Protein 3E38 (pdb70)

Organism: Phocaeicola vulgatus (strain ATCC 8482 / DSM 1447 / JCM 5826 / CCUG 4940 / NBRC 14291 / NCTC 11154) (NCBI:txid435590)

Radius of gyration: 31.02 Å; Cα contacts (8 Å, |Δi|>4): 1573; chains: 2; bounding box: 71×80×75 Å

Structure (mmCIF, N/CA/C/O backbone):
data_3E38
#
_entry.id   3E38
#
_cell.length_a   95.680
_cell.length_b   117.820
_cell.length_c   79.560
_cell.angle_alpha   90.000
_cell.angle_beta   90.000
_cell.angle_gamma   90.000
#
_symmetry.space_group_name_H-M   'P 21 21 2'
#
loop_
_entity.id
_entity.type
_entity.pdbx_description
1 polymer 'two-domain protein containing predicted PHP-like metal-dependent phosphoesterase'
2 non-polymer 'ZINC ION'
3 non-polymer 'CACODYLATE ION'
4 non-polymer GLYCEROL
5 water water
#
loop_
_atom_site.group_PDB
_atom_site.id
_atom_site.type_symbol
_atom_site.label_atom_id
_atom_site.label_alt_id
_atom_site.label_comp_id
_atom_site.label_asym_id
_atom_site.label_entity_id
_atom_site.label_seq_id
_atom_site.pdbx_PDB_ins_code
_atom_site.Cartn_x
_atom_site.Cartn_y
_atom_site.Cartn_z
_atom_site.occupancy
_atom_site.B_iso_or_equiv
_atom_site.auth_seq_id
_atom_site.auth_comp_id
_atom_site.auth_asym_id
_atom_site.auth_atom_id
_atom_site.pdbx_PDB_model_num
ATOM 1 N N . ALA A 1 2 ? 46.103 39.076 59.001 1.00 44.64 22 ALA A N 1
ATOM 2 C CA . ALA A 1 2 ? 45.264 40.304 58.817 1.00 46.43 22 ALA A CA 1
ATOM 3 C C . ALA A 1 2 ? 44.913 40.446 57.345 1.00 49.39 22 ALA A C 1
ATOM 4 O O . ALA A 1 2 ? 45.727 40.937 56.557 1.00 52.95 22 ALA A O 1
ATOM 6 N N . GLN A 1 3 ? 43.693 40.048 56.977 1.00 48.53 23 GLN A N 1
ATOM 7 C CA . GLN A 1 3 ? 43.267 40.012 55.549 1.00 45.77 23 GLN A CA 1
ATOM 8 C C . GLN A 1 3 ? 42.338 41.139 55.084 1.00 42.33 23 GLN A C 1
ATOM 9 O O . GLN A 1 3 ? 41.200 41.266 55.594 1.00 37.34 23 GLN A O 1
ATOM 11 N N . ARG A 1 4 ? 42.819 41.934 54.111 1.00 40.99 24 ARG A N 1
ATOM 12 C CA . ARG A 1 4 ? 41.975 42.997 53.470 1.00 39.24 24 ARG A CA 1
ATOM 13 C C . ARG A 1 4 ? 41.930 42.962 51.954 1.00 39.79 24 ARG A C 1
ATOM 14 O O . ARG A 1 4 ? 42.929 43.112 51.252 1.00 42.22 24 ARG A O 1
ATOM 22 N N . ARG A 1 5 ? 40.713 42.884 51.469 1.00 35.27 25 ARG A N 1
ATOM 23 C CA . ARG A 1 5 ? 40.483 42.742 50.071 1.00 32.06 25 ARG A CA 1
ATOM 24 C C . ARG A 1 5 ? 39.908 43.980 49.472 1.00 33.52 25 ARG A C 1
ATOM 25 O O . ARG A 1 5 ? 38.984 44.529 49.977 1.00 31.95 25 ARG A O 1
ATOM 33 N N . ASN A 1 6 ? 40.486 44.378 48.352 1.00 36.40 26 ASN A N 1
ATOM 34 C CA . ASN A 1 6 ? 40.044 45.520 47.606 1.00 36.44 26 ASN A CA 1
ATOM 35 C C . ASN A 1 6 ? 39.392 45.014 46.346 1.00 36.12 26 ASN A C 1
ATOM 36 O O . ASN A 1 6 ? 40.038 44.725 45.329 1.00 35.83 26 ASN A O 1
ATOM 41 N N . GLU A 1 7 ? 38.082 44.944 46.410 1.00 37.64 27 GLU A N 1
ATOM 42 C CA . GLU A 1 7 ? 37.312 44.451 45.282 1.00 35.07 27 GLU A CA 1
ATOM 43 C C . GLU A 1 7 ? 37.465 45.340 44.097 1.00 33.50 27 GLU A C 1
ATOM 44 O O . GLU A 1 7 ? 37.454 46.552 44.213 1.00 36.55 27 GLU A O 1
ATOM 50 N N . ILE A 1 8 ? 37.590 44.709 42.939 1.00 31.42 28 ILE A N 1
ATOM 51 C CA . ILE A 1 8 ? 37.604 45.408 41.656 1.00 29.31 28 ILE A CA 1
ATOM 52 C C . ILE A 1 8 ? 36.154 45.506 41.250 1.00 32.61 28 ILE A C 1
ATOM 53 O O . ILE A 1 8 ? 35.467 44.493 41.010 1.00 36.22 28 ILE A O 1
ATOM 58 N N . GLN A 1 9 ? 35.650 46.734 41.210 1.00 33.53 29 GLN A N 1
ATOM 59 C CA . GLN A 1 9 ? 34.218 46.951 40.895 1.00 31.48 29 GLN A CA 1
ATOM 60 C C . GLN A 1 9 ? 34.011 47.188 39.427 1.00 28.61 29 GLN A C 1
ATOM 61 O O . GLN A 1 9 ? 34.088 48.277 38.931 1.00 29.95 29 GLN A O 1
ATOM 67 N N . VAL A 1 10 ? 33.765 46.098 38.751 1.00 29.78 30 VAL A N 1
ATOM 68 C CA . VAL A 1 10 ? 33.468 46.138 37.336 1.00 29.75 30 VAL A CA 1
ATOM 69 C C . VAL A 1 10 ? 32.223 45.251 37.157 1.00 31.89 30 VAL A C 1
ATOM 70 O O . VAL A 1 10 ? 31.936 44.368 37.992 1.00 32.11 30 VAL A O 1
ATOM 74 N N . PRO A 1 11 ? 31.463 45.508 36.095 1.00 33.83 31 PRO A N 1
ATOM 75 C CA . PRO A 1 11 ? 30.261 44.739 35.902 1.00 34.46 31 PRO A CA 1
ATOM 76 C C . PRO A 1 11 ? 30.429 43.349 35.325 1.00 33.11 31 PRO A C 1
ATOM 77 O O . PRO A 1 11 ? 31.486 42.956 34.852 1.00 32.76 31 PRO A O 1
ATOM 81 N N . ASP A 1 12 ? 29.295 42.660 35.399 1.00 34.47 32 ASP A N 1
ATOM 82 C CA . ASP A 1 12 ? 29.059 41.343 34.828 1.00 32.29 32 ASP A CA 1
ATOM 83 C C . ASP A 1 12 ? 28.202 41.502 33.595 1.00 31.33 32 ASP A C 1
ATOM 84 O O . ASP A 1 12 ? 27.255 42.250 33.596 1.00 30.80 32 ASP A O 1
ATOM 89 N N . LEU A 1 13 ? 28.606 40.831 32.531 1.00 31.43 33 LEU A N 1
ATOM 90 C CA . LEU A 1 13 ? 27.817 40.750 31.323 1.00 29.73 33 LEU A CA 1
ATOM 91 C C . LEU A 1 13 ? 26.673 39.802 31.648 1.00 30.79 33 LEU A C 1
ATOM 92 O O . LEU A 1 13 ? 26.784 38.965 32.529 1.00 28.54 33 LEU A O 1
ATOM 97 N N . ASP A 1 14 ? 25.579 39.948 30.922 1.00 30.26 34 ASP A N 1
ATOM 98 C CA . ASP A 1 14 ? 24.460 39.050 31.081 1.00 33.03 34 ASP A CA 1
ATOM 99 C C . ASP A 1 14 ? 24.933 37.633 30.804 1.00 29.09 34 ASP A C 1
ATOM 100 O O . ASP A 1 14 ? 25.511 37.345 29.769 1.00 29.15 34 ASP A O 1
ATOM 105 N N . GLY A 1 15 ? 24.639 36.761 31.750 1.00 29.74 35 GLY A N 1
ATOM 106 C CA . GLY A 1 15 ? 24.920 35.330 31.633 1.00 28.45 35 GLY A CA 1
ATOM 107 C C . GLY A 1 15 ? 26.299 34.886 32.033 1.00 26.45 35 GLY A C 1
ATOM 108 O O . GLY A 1 15 ? 26.598 33.700 32.052 1.00 28.76 35 GLY A O 1
ATOM 109 N N . TYR A 1 16 ? 27.146 35.851 32.336 1.00 27.64 36 TYR A N 1
ATOM 110 C CA . TYR A 1 16 ? 28.525 35.554 32.752 1.00 26.50 36 TYR A CA 1
ATOM 111 C C . TYR A 1 16 ? 28.948 36.283 33.986 1.00 28.21 36 TYR A C 1
ATOM 112 O O . TYR A 1 16 ? 28.386 37.317 34.336 1.00 29.08 36 TYR A O 1
ATOM 121 N N . THR A 1 17 ? 29.949 35.709 34.649 1.00 32.13 37 THR A N 1
ATOM 122 C CA . THR A 1 17 ? 30.575 36.350 35.819 1.00 30.33 37 THR A CA 1
ATOM 123 C C . THR A 1 17 ? 31.970 36.784 35.429 1.00 28.89 37 THR A C 1
ATOM 124 O O . THR A 1 17 ? 32.751 36.045 34.854 1.00 30.57 37 THR A O 1
ATOM 128 N N . THR A 1 18 ? 32.232 38.056 35.670 1.00 30.16 38 THR A N 1
ATOM 129 C CA . THR A 1 18 ? 33.521 38.671 35.401 1.00 24.31 38 THR A CA 1
ATOM 130 C C . THR A 1 18 ? 34.489 38.318 36.510 1.00 25.39 38 THR A C 1
ATOM 131 O O . THR A 1 18 ? 34.300 38.656 37.707 1.00 23.06 38 THR A O 1
ATOM 135 N N . LEU A 1 19 ? 35.497 37.577 36.080 1.00 25.79 39 LEU A N 1
ATOM 136 C CA . LEU A 1 19 ? 36.583 37.118 36.914 1.00 26.64 39 LEU A CA 1
ATOM 137 C C . LEU A 1 19 ? 37.804 37.909 36.562 1.00 27.17 39 LEU A C 1
ATOM 138 O O . LEU A 1 19 ? 38.051 38.206 35.365 1.00 29.09 39 LEU A O 1
ATOM 143 N N . LYS A 1 20 ? 38.563 38.270 37.597 1.00 25.72 40 LYS A N 1
ATOM 144 C CA . LYS A 1 20 ? 39.828 39.016 37.383 1.00 27.70 40 LYS A CA 1
ATOM 145 C C . LYS A 1 20 ? 40.996 38.070 37.629 1.00 27.27 40 LYS A C 1
ATOM 146 O O . LYS A 1 20 ? 41.172 37.511 38.717 1.00 24.65 40 LYS A O 1
ATOM 152 N N . CYS A 1 21 ? 41.764 37.854 36.566 1.00 27.99 41 CYS A N 1
ATOM 153 C CA . CYS A 1 21 ? 42.861 36.879 36.573 1.00 27.18 41 CYS A CA 1
ATOM 154 C C . CYS A 1 21 ? 44.218 37.393 36.090 1.00 28.78 41 CYS A C 1
ATOM 155 O O . CYS A 1 21 ? 44.313 38.267 35.255 1.00 31.46 41 CYS A O 1
ATOM 158 N N . ASP A 1 22 ? 45.258 36.802 36.649 1.00 29.22 42 ASP A N 1
ATOM 159 C CA . ASP A 1 22 ? 46.652 37.137 36.306 1.00 31.47 42 ASP A CA 1
ATOM 160 C C . ASP A 1 22 ? 47.327 35.806 36.088 1.00 30.33 42 ASP A C 1
ATOM 161 O O . ASP A 1 22 ? 47.604 35.084 37.036 1.00 27.47 42 ASP A O 1
ATOM 166 N N . PHE A 1 23 ? 47.565 35.515 34.818 1.00 27.71 43 PHE A N 1
ATOM 167 C CA . PHE A 1 23 ? 48.092 34.237 34.388 1.00 30.52 43 PHE A CA 1
ATOM 168 C C . PHE A 1 23 ? 49.602 34.153 34.166 1.00 32.12 43 PHE A C 1
ATOM 169 O O . PHE A 1 23 ? 50.064 33.254 33.473 1.00 32.04 43 PHE A O 1
ATOM 177 N N . HIS A 1 24 ? 50.343 35.100 34.721 1.00 29.31 44 HIS A N 1
ATOM 178 C CA . HIS A 1 24 ? 51.797 35.170 34.491 1.00 28.94 44 HIS A CA 1
ATOM 179 C C . HIS A 1 24 ? 52.491 35.859 35.629 1.00 26.70 44 HIS A C 1
ATOM 180 O O . HIS A 1 24 ? 52.300 37.028 35.871 1.00 23.42 44 HIS A O 1
ATOM 195 N N . HIS A 1 26 ? 55.973 35.475 38.761 1.00 28.73 46 HIS A N 1
ATOM 196 C CA . HIS A 1 26 ? 57.153 34.759 39.258 1.00 28.77 46 HIS A CA 1
ATOM 197 C C . HIS A 1 26 ? 57.458 34.926 40.722 1.00 26.50 46 HIS A C 1
ATOM 198 O O . HIS A 1 26 ? 57.026 35.864 41.366 1.00 31.61 46 HIS A O 1
ATOM 205 N N . SER A 1 27 ? 58.200 33.948 41.232 1.00 28.25 47 SER A N 1
ATOM 206 C CA . SER A 1 27 ? 58.661 33.946 42.630 1.00 27.85 47 SER A CA 1
ATOM 207 C C . SER A 1 27 ? 60.113 33.553 42.632 1.00 27.76 47 SER A C 1
ATOM 208 O O . SER A 1 27 ? 60.703 33.369 41.573 1.00 27.08 47 SER A O 1
ATOM 211 N N . VAL A 1 28 ? 60.621 33.325 43.837 1.00 23.28 48 VAL A N 1
ATOM 212 C CA . VAL A 1 28 ? 62.004 32.968 44.063 1.00 25.04 48 VAL A CA 1
ATOM 213 C C . VAL A 1 28 ? 62.370 31.621 43.454 1.00 24.37 48 VAL A C 1
ATOM 214 O O . VAL A 1 28 ? 63.542 31.316 43.328 1.00 32.27 48 VAL A O 1
ATOM 218 N N . PHE A 1 29 ? 61.358 30.870 43.052 1.00 25.73 49 PHE A N 1
ATOM 219 C CA . PHE A 1 29 ? 61.483 29.490 42.537 1.00 25.00 49 PHE A CA 1
ATOM 220 C C . PHE A 1 29 ? 61.881 29.548 41.077 1.00 29.21 49 PHE A C 1
ATOM 221 O O . PHE A 1 29 ? 62.200 28.528 40.449 1.00 29.49 49 PHE A O 1
ATOM 229 N N A SER A 1 30 ? 61.840 30.768 40.535 0.50 27.51 50 SER A N 1
ATOM 230 N N B SER A 1 30 ? 61.897 30.785 40.595 0.50 29.48 50 SER A N 1
ATOM 231 C CA A SER A 1 30 ? 62.446 31.091 39.207 0.50 27.78 50 SER A CA 1
ATOM 232 C CA B SER A 1 30 ? 62.411 31.131 39.267 0.50 30.72 50 SER A CA 1
ATOM 233 C C A SER A 1 30 ? 63.263 32.376 39.407 0.50 28.69 50 SER A C 1
ATOM 234 C C B SER A 1 30 ? 63.243 32.399 39.449 0.50 30.26 50 SER A C 1
ATOM 235 O O A SER A 1 30 ? 64.207 32.398 40.220 0.50 28.45 50 SER A O 1
ATOM 236 O O B SER A 1 30 ? 64.181 32.432 40.268 0.50 29.74 50 SER A O 1
ATOM 241 N N . ASP A 1 31 ? 62.886 33.447 38.711 1.00 28.67 51 ASP A N 1
ATOM 242 C CA . ASP A 1 31 ? 63.603 34.731 38.842 1.00 27.27 51 ASP A CA 1
ATOM 243 C C . ASP A 1 31 ? 62.804 35.819 39.517 1.00 28.56 51 ASP A C 1
ATOM 244 O O . ASP A 1 31 ? 63.165 36.969 39.461 1.00 29.10 51 ASP A O 1
ATOM 249 N N . GLY A 1 32 ? 61.724 35.447 40.172 1.00 28.26 52 GLY A N 1
ATOM 250 C CA . GLY A 1 32 ? 60.967 36.394 40.982 1.00 29.07 52 GLY A CA 1
ATOM 251 C C . GLY A 1 32 ? 61.681 36.654 42.288 1.00 28.43 52 GLY A C 1
ATOM 252 O O . GLY A 1 32 ? 62.667 35.997 42.616 1.00 30.47 52 GLY A O 1
ATOM 253 N N . LEU A 1 33 ? 61.110 37.534 43.095 1.00 25.97 53 LEU A N 1
ATOM 254 C CA . LEU A 1 33 ? 61.804 38.046 44.271 1.00 24.76 53 LEU A CA 1
ATOM 255 C C . LEU A 1 33 ? 61.060 37.917 45.581 1.00 24.97 53 LEU A C 1
ATOM 256 O O . LEU A 1 33 ? 61.507 38.430 46.631 1.00 20.30 53 LEU A O 1
ATOM 261 N N . VAL A 1 34 ? 59.948 37.186 45.503 1.00 29.13 54 VAL A N 1
ATOM 262 C CA . VAL A 1 34 ? 59.110 36.914 46.679 1.00 29.49 54 VAL A CA 1
ATOM 263 C C . VAL A 1 34 ? 58.819 35.455 46.841 1.00 29.55 54 VAL A C 1
ATOM 264 O O . VAL A 1 34 ? 58.813 34.663 45.882 1.00 25.20 54 VAL A O 1
ATOM 268 N N . TRP A 1 35 ? 58.592 35.102 48.095 1.00 25.85 55 TRP A N 1
ATOM 269 C CA . TRP A 1 35 ? 58.172 33.745 48.434 1.00 25.75 55 TRP A CA 1
ATOM 270 C C . TRP A 1 35 ? 56.797 33.512 47.769 1.00 27.67 55 TRP A C 1
ATOM 271 O O . TRP A 1 35 ? 55.936 34.433 47.664 1.00 29.01 55 TRP A O 1
ATOM 282 N N . PRO A 1 36 ? 56.551 32.290 47.305 1.00 28.72 56 PRO A N 1
ATOM 283 C CA . PRO A 1 36 ? 55.296 32.101 46.549 1.00 27.30 56 PRO A CA 1
ATOM 284 C C . PRO A 1 36 ? 54.014 32.490 47.269 1.00 27.44 56 PRO A C 1
ATOM 285 O O . PRO A 1 36 ? 53.094 32.981 46.652 1.00 29.64 56 PRO A O 1
ATOM 289 N N . THR A 1 37 ? 53.967 32.306 48.577 1.00 26.03 57 THR A N 1
ATOM 290 C CA . THR A 1 37 ? 52.728 32.566 49.307 1.00 22.52 57 THR A CA 1
ATOM 291 C C . THR A 1 37 ? 52.386 34.028 49.191 1.00 26.14 57 THR A C 1
ATOM 292 O O . THR A 1 37 ? 51.223 34.396 49.193 1.00 27.29 57 THR A O 1
ATOM 296 N N . VAL A 1 38 ? 53.403 34.859 48.974 1.00 27.34 58 VAL A N 1
ATOM 297 C CA . VAL A 1 38 ? 53.176 36.295 48.797 1.00 25.91 58 VAL A CA 1
ATOM 298 C C . VAL A 1 38 ? 52.286 36.577 47.545 1.00 25.82 58 VAL A C 1
ATOM 299 O O . VAL A 1 38 ? 51.494 37.468 47.544 1.00 25.48 58 VAL A O 1
ATOM 303 N N . ARG A 1 39 ? 52.445 35.828 46.460 1.00 30.46 59 ARG A N 1
ATOM 304 C CA . ARG A 1 39 ? 51.627 36.073 45.264 1.00 27.76 59 ARG A CA 1
ATOM 305 C C . ARG A 1 39 ? 50.132 35.821 45.518 1.00 30.57 59 ARG A C 1
ATOM 306 O O . ARG A 1 39 ? 49.233 36.420 44.876 1.00 30.82 59 ARG A O 1
ATOM 314 N N . VAL A 1 40 ? 49.859 34.961 46.487 1.00 29.62 60 VAL A N 1
ATOM 315 C CA . VAL A 1 40 ? 48.464 34.617 46.804 1.00 28.51 60 VAL A CA 1
ATOM 316 C C . VAL A 1 40 ? 47.889 35.761 47.644 1.00 31.49 60 VAL A C 1
ATOM 317 O O . VAL A 1 40 ? 46.783 36.230 47.398 1.00 33.29 60 VAL A O 1
ATOM 321 N N . ASP A 1 41 ? 48.665 36.195 48.641 1.00 30.75 61 ASP A N 1
ATOM 322 C CA . ASP A 1 41 ? 48.313 37.346 49.470 1.00 30.68 61 ASP A CA 1
ATOM 323 C C . ASP A 1 41 ? 48.024 38.584 48.611 1.00 28.85 61 ASP A C 1
ATOM 324 O O . ASP A 1 41 ? 47.037 39.240 48.772 1.00 27.58 61 ASP A O 1
ATOM 329 N N . GLU A 1 42 ? 48.969 38.926 47.757 1.00 25.97 62 GLU A N 1
ATOM 330 C CA . GLU A 1 42 ? 48.791 40.054 46.835 1.00 30.34 62 GLU A CA 1
ATOM 331 C C . GLU A 1 42 ? 47.520 39.938 45.995 1.00 28.87 62 GLU A C 1
ATOM 332 O O . GLU A 1 42 ? 46.795 40.910 45.802 1.00 29.78 62 GLU A O 1
ATOM 338 N N . ALA A 1 43 ? 47.255 38.746 45.497 1.00 29.24 63 ALA A N 1
ATOM 339 C CA . ALA A 1 43 ? 46.078 38.522 44.618 1.00 30.31 63 ALA A CA 1
ATOM 340 C C . ALA A 1 43 ? 44.786 38.775 45.372 1.00 29.51 63 ALA A C 1
ATOM 341 O O . ALA A 1 43 ? 43.826 39.376 44.864 1.00 28.74 63 ALA A O 1
ATOM 343 N N . TYR A 1 44 ? 44.780 38.300 46.595 1.00 28.44 64 TYR A N 1
ATOM 344 C CA . TYR A 1 44 ? 43.601 38.441 47.448 1.00 28.38 64 TYR A CA 1
ATOM 345 C C . TYR A 1 44 ? 43.335 39.915 47.731 1.00 29.53 64 TYR A C 1
ATOM 346 O O . TYR A 1 44 ? 42.228 40.439 47.586 1.00 29.94 64 TYR A O 1
ATOM 355 N N . ARG A 1 45 ? 44.412 40.597 48.088 1.00 31.61 65 ARG A N 1
ATOM 356 C CA . ARG A 1 45 ? 44.366 42.010 48.441 1.00 28.94 65 ARG A CA 1
ATOM 357 C C . ARG A 1 45 ? 43.921 42.863 47.251 1.00 29.89 65 ARG A C 1
ATOM 358 O O . ARG A 1 45 ? 43.167 43.819 47.424 1.00 27.49 65 ARG A O 1
ATOM 366 N N . ASP A 1 46 ? 44.329 42.475 46.040 1.00 31.08 66 ASP A N 1
ATOM 367 C CA . ASP A 1 46 ? 44.015 43.249 44.810 1.00 32.01 66 ASP A CA 1
ATOM 368 C C . ASP A 1 46 ? 42.655 42.912 44.242 1.00 34.62 66 ASP A C 1
ATOM 369 O O . ASP A 1 46 ? 42.292 43.402 43.180 1.00 35.15 66 ASP A O 1
ATOM 374 N N . GLY A 1 47 ? 41.891 42.063 44.933 1.00 34.61 67 GLY A N 1
ATOM 375 C CA . GLY A 1 47 ? 40.549 41.692 44.436 1.00 34.10 67 GLY A CA 1
ATOM 376 C C . GLY A 1 47 ? 40.516 40.742 43.229 1.00 35.77 67 GLY A C 1
ATOM 377 O O . GLY A 1 47 ? 39.510 40.641 42.515 1.00 35.01 67 GLY A O 1
ATOM 378 N N . LEU A 1 48 ? 41.634 40.054 43.005 1.00 36.17 68 LEU A N 1
ATOM 379 C CA . LEU A 1 48 ? 41.727 39.005 41.962 1.00 33.44 68 LEU A CA 1
ATOM 380 C C . LEU A 1 48 ? 41.000 37.734 42.361 1.00 30.08 68 LEU A C 1
ATOM 381 O O . LEU A 1 48 ? 40.742 37.457 43.541 1.00 28.68 68 LEU A O 1
ATOM 386 N N . ASP A 1 49 ? 40.663 36.962 41.343 1.00 26.88 69 ASP A N 1
ATOM 387 C CA . ASP A 1 49 ? 39.971 35.678 41.560 1.00 29.02 69 ASP A CA 1
ATOM 388 C C . ASP A 1 49 ? 40.837 34.491 41.256 1.00 28.68 69 ASP A C 1
ATOM 389 O O . ASP A 1 49 ? 40.624 33.418 41.781 1.00 28.11 69 ASP A O 1
ATOM 394 N N . ALA A 1 50 ? 41.746 34.667 40.306 1.00 30.97 70 ALA A N 1
ATOM 395 C CA . ALA A 1 50 ? 42.641 33.559 39.923 1.00 31.25 70 ALA A CA 1
ATOM 396 C C . ALA A 1 50 ? 44.010 34.017 39.479 1.00 30.22 70 ALA A C 1
ATOM 397 O O . ALA A 1 50 ? 44.181 35.085 38.915 1.00 30.83 70 ALA A O 1
ATOM 399 N N . ILE A 1 51 ? 44.996 33.203 39.836 1.00 32.61 71 ILE A N 1
ATOM 400 C CA . ILE A 1 51 ? 46.366 33.427 39.410 1.00 29.70 71 ILE A CA 1
ATOM 401 C C . ILE A 1 51 ? 47.023 32.155 38.933 1.00 29.53 71 ILE A C 1
ATOM 402 O O . ILE A 1 51 ? 46.609 31.042 39.257 1.00 24.19 71 ILE A O 1
ATOM 407 N N . SER A 1 52 ? 48.084 32.333 38.145 1.00 28.60 72 SER A N 1
ATOM 408 C CA . SER A 1 52 ? 48.954 31.229 37.821 1.00 25.40 72 SER A CA 1
ATOM 409 C C . SER A 1 52 ? 50.374 31.686 38.067 1.00 29.03 72 SER A C 1
ATOM 410 O O . SER A 1 52 ? 50.820 32.645 37.465 1.00 28.41 72 SER A O 1
ATOM 413 N N . LEU A 1 53 ? 51.052 31.008 39.003 1.00 30.14 73 LEU A N 1
ATOM 414 C CA . LEU A 1 53 ? 52.485 31.213 39.283 1.00 31.89 73 LEU A CA 1
ATOM 415 C C . LEU A 1 53 ? 53.227 30.413 38.227 1.00 31.66 73 LEU A C 1
ATOM 416 O O . LEU A 1 53 ? 53.258 29.191 38.217 1.00 34.79 73 LEU A O 1
ATOM 421 N N . THR A 1 54 ? 53.772 31.127 37.278 1.00 30.37 74 THR A N 1
ATOM 422 C CA . THR A 1 54 ? 54.371 30.505 36.117 1.00 29.97 74 THR A CA 1
ATOM 423 C C . THR A 1 54 ? 55.879 30.712 36.089 1.00 30.37 74 THR A C 1
ATOM 424 O O . THR A 1 54 ? 56.395 31.578 35.362 1.00 28.71 74 THR A O 1
ATOM 428 N N . GLU A 1 55 ? 56.560 29.898 36.898 1.00 29.78 75 GLU A N 1
ATOM 429 C CA . GLU A 1 55 ? 57.996 29.983 37.012 1.00 28.45 75 GLU A CA 1
ATOM 430 C C . GLU A 1 55 ? 58.635 29.624 35.635 1.00 28.27 75 GLU A C 1
ATOM 431 O O . GLU A 1 55 ? 58.113 28.825 34.874 1.00 31.39 75 GLU A O 1
ATOM 437 N N . HIS A 1 56 ? 59.769 30.214 35.321 1.00 27.74 76 HIS A N 1
ATOM 438 C CA . HIS A 1 56 ? 60.487 29.771 34.124 1.00 30.54 76 HIS A CA 1
ATOM 439 C C . HIS A 1 56 ? 60.928 28.339 34.351 1.00 31.23 76 HIS A C 1
ATOM 440 O O . HIS A 1 56 ? 61.288 27.942 35.456 1.00 29.91 76 HIS A O 1
ATOM 447 N N . ILE A 1 57 ? 60.853 27.552 33.292 1.00 32.47 77 ILE A N 1
ATOM 448 C CA . ILE A 1 57 ? 61.381 26.202 33.369 1.00 33.03 77 ILE A CA 1
ATOM 449 C C . ILE A 1 57 ? 62.931 26.309 33.255 1.00 31.36 77 ILE A C 1
ATOM 450 O O . ILE A 1 57 ? 63.662 25.882 34.150 1.00 28.29 77 ILE A O 1
ATOM 455 N N . GLU A 1 58 ? 63.375 27.006 32.205 1.00 29.49 78 GLU A N 1
ATOM 456 C CA . GLU A 1 58 ? 64.793 27.065 31.832 1.00 32.74 78 GLU A CA 1
ATOM 457 C C . GLU A 1 58 ? 65.674 28.063 32.575 1.00 33.81 78 GLU A C 1
ATOM 458 O O . GLU A 1 58 ? 66.880 27.985 32.520 1.00 36.73 78 GLU A O 1
ATOM 464 N N . TYR A 1 59 ? 65.067 29.004 33.263 1.00 34.13 79 TYR A N 1
ATOM 465 C CA . TYR A 1 59 ? 65.790 30.070 33.945 1.00 30.51 79 TYR A CA 1
ATOM 466 C C . TYR A 1 59 ? 65.422 30.159 35.388 1.00 28.20 79 TYR A C 1
ATOM 467 O O . TYR A 1 59 ? 64.397 30.747 35.744 1.00 27.07 79 TYR A O 1
ATOM 476 N N . ARG A 1 60 ? 66.274 29.539 36.196 1.00 28.49 80 ARG A N 1
ATOM 477 C CA . ARG A 1 60 ? 66.135 29.528 37.654 1.00 27.48 80 ARG A CA 1
ATOM 478 C C . ARG A 1 60 ? 67.472 29.973 38.253 1.00 25.56 80 ARG A C 1
ATOM 479 O O . ARG A 1 60 ? 68.301 29.151 38.591 1.00 29.40 80 ARG A O 1
ATOM 487 N N . PRO A 1 61 ? 67.703 31.285 38.332 1.00 25.37 81 PRO A N 1
ATOM 488 C CA . PRO A 1 61 ? 68.981 31.794 38.772 1.00 25.86 81 PRO A CA 1
ATOM 489 C C . PRO A 1 61 ? 69.228 31.661 40.258 1.00 27.54 81 PRO A C 1
ATOM 490 O O . PRO A 1 61 ? 70.336 31.908 40.717 1.00 30.81 81 PRO A O 1
ATOM 494 N N . HIS A 1 62 ? 68.233 31.224 41.004 1.00 26.61 82 HIS A N 1
ATOM 495 C CA . HIS A 1 62 ? 68.458 31.028 42.436 1.00 26.85 82 HIS A CA 1
ATOM 496 C C . HIS A 1 62 ? 68.632 29.551 42.735 1.00 26.52 82 HIS A C 1
ATOM 497 O O . HIS A 1 62 ? 68.739 29.163 43.876 1.00 28.78 82 HIS A O 1
ATOM 504 N N . LYS A 1 63 ? 68.684 28.710 41.714 1.00 28.85 83 LYS A N 1
ATOM 505 C CA . LYS A 1 63 ? 68.629 27.257 42.012 1.00 30.66 83 LYS A CA 1
ATOM 506 C C . LYS A 1 63 ? 69.701 26.654 42.894 1.00 29.14 83 LYS A C 1
ATOM 507 O O . LYS A 1 63 ? 69.558 25.528 43.379 1.00 29.50 83 LYS A O 1
ATOM 513 N N . GLN A 1 64 ? 70.749 27.403 43.168 1.00 28.45 84 GLN A N 1
ATOM 514 C CA . GLN A 1 64 ? 71.819 26.834 43.975 1.00 24.57 84 GLN A CA 1
ATOM 515 C C . GLN A 1 64 ? 71.365 26.862 45.407 1.00 25.91 84 GLN A C 1
ATOM 516 O O . GLN A 1 64 ? 71.804 26.078 46.214 1.00 25.03 84 GLN A O 1
ATOM 522 N N . ASP A 1 65 ? 70.473 27.800 45.670 1.00 25.16 85 ASP A N 1
ATOM 523 C CA . ASP A 1 65 ? 69.879 28.017 46.998 1.00 28.74 85 ASP A CA 1
ATOM 524 C C . ASP A 1 65 ? 68.470 27.463 47.063 1.00 26.62 85 ASP A C 1
ATOM 525 O O . ASP A 1 65 ? 68.095 26.894 48.064 1.00 24.11 85 ASP A O 1
ATOM 530 N N . VAL A 1 66 ? 67.712 27.638 45.973 1.00 27.05 86 VAL A N 1
ATOM 531 C CA . VAL A 1 66 ? 66.276 27.217 45.882 1.00 27.52 86 VAL A CA 1
ATOM 532 C C . VAL A 1 66 ? 66.312 25.970 45.048 1.00 28.21 86 VAL A C 1
ATOM 533 O O . VAL A 1 66 ? 66.166 25.972 43.824 1.00 29.94 86 VAL A O 1
ATOM 537 N N A VAL A 1 67 ? 66.430 24.883 45.776 0.60 28.91 87 VAL A N 1
ATOM 538 N N B VAL A 1 67 ? 66.484 24.868 45.766 0.40 28.61 87 VAL A N 1
ATOM 539 C CA A VAL A 1 67 ? 66.793 23.593 45.215 0.60 29.23 87 VAL A CA 1
ATOM 540 C CA B VAL A 1 67 ? 66.818 23.563 45.194 0.40 28.47 87 VAL A CA 1
ATOM 541 C C A VAL A 1 67 ? 65.682 22.705 44.672 0.60 31.73 87 VAL A C 1
ATOM 542 C C B VAL A 1 67 ? 65.681 22.673 44.698 0.40 30.84 87 VAL A C 1
ATOM 543 O O A VAL A 1 67 ? 65.947 21.703 43.995 0.60 34.86 87 VAL A O 1
ATOM 544 O O B VAL A 1 67 ? 65.925 21.630 44.083 0.40 32.94 87 VAL A O 1
ATOM 551 N N . SER A 1 68 ? 64.458 23.090 44.965 1.00 31.18 88 SER A N 1
ATOM 552 C CA . SER A 1 68 ? 63.266 22.310 44.593 1.00 30.75 88 SER A CA 1
ATOM 553 C C . SER A 1 68 ? 62.969 22.200 43.107 1.00 29.43 88 SER A C 1
ATOM 554 O O . SER A 1 68 ? 63.542 22.906 42.301 1.00 33.31 88 SER A O 1
ATOM 557 N N . ASP A 1 69 ? 62.024 21.326 42.784 1.00 30.49 89 ASP A N 1
ATOM 558 C CA . ASP A 1 69 ? 61.579 21.105 41.381 1.00 30.45 89 ASP A CA 1
ATOM 559 C C . ASP A 1 69 ? 60.598 22.162 40.840 1.00 30.67 89 ASP A C 1
ATOM 560 O O . ASP A 1 69 ? 60.350 23.201 41.445 1.00 32.42 89 ASP A O 1
ATOM 565 N N . HIS A 1 70 ? 60.035 21.847 39.685 1.00 31.41 90 HIS A N 1
ATOM 566 C CA . HIS A 1 70 ? 59.265 22.819 38.900 1.00 28.37 90 HIS A CA 1
ATOM 567 C C . HIS A 1 70 ? 57.825 22.954 39.394 1.00 28.21 90 HIS A C 1
ATOM 568 O O . HIS A 1 70 ? 57.093 23.860 39.009 1.00 29.11 90 HIS A O 1
ATOM 575 N N . ASN A 1 71 ? 57.450 22.038 40.256 1.00 29.01 91 ASN A N 1
ATOM 576 C CA . ASN A 1 71 ? 56.076 21.952 40.797 1.00 29.65 91 ASN A CA 1
ATOM 577 C C . ASN A 1 71 ? 55.979 22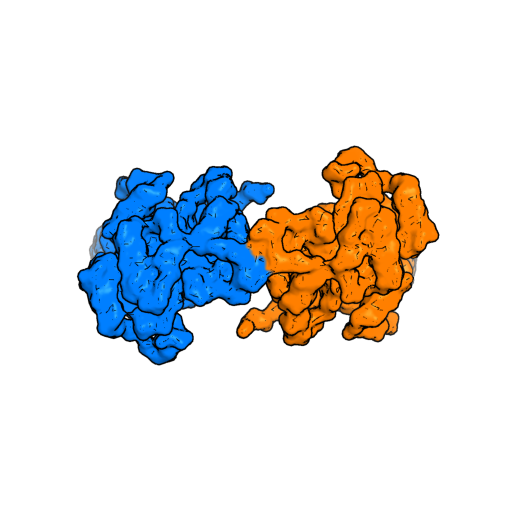.562 42.174 1.00 29.04 91 ASN A C 1
ATOM 578 O O . ASN A 1 71 ? 54.922 22.771 42.716 1.00 30.06 91 ASN A O 1
ATOM 583 N N . ARG A 1 72 ? 57.127 22.808 42.757 1.00 31.80 92 ARG A N 1
ATOM 584 C CA . ARG A 1 72 ? 57.166 23.234 44.158 1.00 29.07 92 ARG A CA 1
ATOM 585 C C . ARG A 1 72 ? 56.483 24.587 44.502 1.00 31.66 92 ARG A C 1
ATOM 586 O O . ARG A 1 72 ? 55.769 24.687 45.487 1.00 32.13 92 ARG A O 1
ATOM 594 N N . SER A 1 73 ? 56.657 25.641 43.711 1.00 36.61 93 SER A N 1
ATOM 595 C CA . SER A 1 73 ? 56.073 26.927 44.134 1.00 34.25 93 SER A CA 1
ATOM 596 C C . SER A 1 73 ? 54.552 26.801 44.149 1.00 33.48 93 SER A C 1
ATOM 597 O O . SER A 1 73 ? 53.886 27.299 45.047 1.00 32.10 93 SER A O 1
ATOM 600 N N . PHE A 1 74 ? 54.031 26.074 43.168 1.00 32.08 94 PHE A N 1
ATOM 601 C CA . PHE A 1 74 ? 52.580 25.852 43.058 1.00 29.53 94 PHE A CA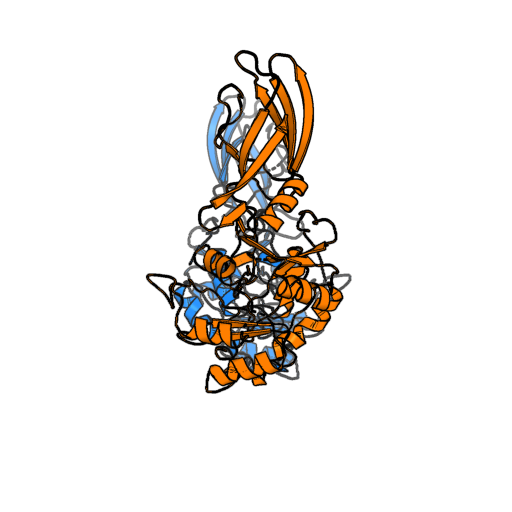 1
ATOM 602 C C . PHE A 1 74 ? 52.103 25.136 44.264 1.00 27.33 94 PHE A C 1
ATOM 603 O O . PHE A 1 74 ? 51.115 25.474 44.869 1.00 30.93 94 PHE A O 1
ATOM 611 N N . ASP A 1 75 ? 52.871 24.137 44.618 1.00 29.53 95 ASP A N 1
ATOM 612 C CA . ASP A 1 75 ? 52.566 23.248 45.739 1.00 31.23 95 ASP A CA 1
ATOM 613 C C . ASP A 1 75 ? 52.444 24.021 47.035 1.00 30.05 95 ASP A C 1
ATOM 614 O O . ASP A 1 75 ? 51.590 23.758 47.862 1.00 29.90 95 ASP A O 1
ATOM 619 N N . LEU A 1 76 ? 53.350 24.971 47.188 1.00 30.59 96 LEU A N 1
ATOM 620 C CA . LEU A 1 76 ? 53.492 25.800 48.399 1.00 30.75 96 LEU A CA 1
ATOM 621 C C . LEU A 1 76 ? 52.369 26.824 48.546 1.00 31.44 96 LEU A C 1
ATOM 622 O O . LEU A 1 76 ? 52.159 27.399 49.601 1.00 34.26 96 LEU A O 1
ATOM 627 N N . CYS A 1 77 ? 51.606 26.991 47.491 1.00 32.36 97 CYS A N 1
ATOM 628 C CA . CYS A 1 77 ? 50.532 28.009 47.477 1.00 32.28 97 CYS A CA 1
ATOM 629 C C . CYS A 1 77 ? 49.112 27.491 47.605 1.00 31.99 97 CYS A C 1
ATOM 630 O O . CYS A 1 77 ? 48.173 28.261 47.761 1.00 30.59 97 CYS A O 1
ATOM 633 N N . ARG A 1 78 ? 48.968 26.179 47.555 1.00 32.58 98 ARG A N 1
ATOM 634 C CA . ARG A 1 78 ? 47.634 25.554 47.479 1.00 34.25 98 ARG A CA 1
ATOM 635 C C . ARG A 1 78 ? 46.763 25.836 48.680 1.00 33.34 98 ARG A C 1
ATOM 636 O O . ARG A 1 78 ? 45.559 26.152 48.581 1.00 32.82 98 ARG A O 1
ATOM 644 N N . GLU A 1 79 ? 47.391 25.734 49.825 1.00 34.14 99 GLU A N 1
ATOM 645 C CA . GLU A 1 79 ? 46.668 25.880 51.075 1.00 36.87 99 GLU A CA 1
ATOM 646 C C . GLU A 1 79 ? 46.167 27.297 51.281 1.00 34.84 99 GLU A C 1
ATOM 647 O O . GLU A 1 79 ? 45.024 27.553 51.610 1.00 35.31 99 GLU A O 1
ATOM 653 N N . GLN A 1 80 ? 47.087 28.211 51.083 1.00 34.25 100 GLN A N 1
ATOM 654 C CA . GLN A 1 80 ? 46.825 29.646 51.198 1.00 33.24 100 GLN A CA 1
ATOM 655 C C . GLN A 1 80 ? 45.764 30.085 50.207 1.00 29.87 100 GLN A C 1
ATOM 656 O O . GLN A 1 80 ? 44.886 30.879 50.516 1.00 29.33 100 GLN A O 1
ATOM 662 N N . ALA A 1 81 ? 45.871 29.563 48.994 1.00 25.72 101 ALA A N 1
ATOM 663 C CA . ALA A 1 81 ? 44.994 29.971 47.925 1.00 26.57 101 ALA A CA 1
ATOM 664 C C . ALA A 1 81 ? 43.611 29.560 48.322 1.00 27.73 101 ALA A C 1
ATOM 665 O O . ALA A 1 81 ? 42.617 30.282 48.227 1.00 29.17 101 ALA A O 1
ATOM 667 N N . GLU A 1 82 ? 43.558 28.373 48.843 1.00 31.36 102 GLU A N 1
ATOM 668 C CA . GLU A 1 82 ? 42.288 27.868 49.242 1.00 32.05 102 GLU A CA 1
ATOM 669 C C . GLU A 1 82 ? 41.741 28.685 50.399 1.00 32.91 102 GLU A C 1
ATOM 670 O O . GLU A 1 82 ? 40.562 29.018 50.438 1.00 30.74 102 GLU A O 1
ATOM 676 N N . LYS A 1 83 ? 42.575 28.974 51.389 1.00 33.59 103 LYS A N 1
ATOM 677 C CA . LYS A 1 83 ? 42.059 29.701 52.556 1.00 32.10 103 LYS A CA 1
ATOM 678 C C . LYS A 1 83 ? 41.445 31.067 52.134 1.00 32.62 103 LYS A C 1
ATOM 679 O O . LYS A 1 83 ? 40.444 31.535 52.672 1.00 37.23 103 LYS A O 1
ATOM 682 N N . LEU A 1 84 ? 41.993 31.627 51.086 1.00 31.74 104 LEU A N 1
ATOM 683 C CA . LEU A 1 84 ? 41.648 32.975 50.636 1.00 29.27 104 LEU A CA 1
ATOM 684 C C . LEU A 1 84 ? 40.758 33.030 49.390 1.00 31.06 104 LEU A C 1
ATOM 685 O O . LEU A 1 84 ? 40.453 34.109 48.880 1.00 34.35 104 LEU A O 1
ATOM 690 N N . GLY A 1 85 ? 40.326 31.881 48.913 1.00 29.15 105 GLY A N 1
ATOM 691 C CA . GLY A 1 85 ? 39.348 31.848 47.830 1.00 26.53 105 GLY A CA 1
ATOM 692 C C . GLY A 1 85 ? 39.961 32.167 46.475 1.00 29.18 105 GLY A C 1
ATOM 693 O O . GLY A 1 85 ? 39.272 32.544 45.541 1.00 31.56 105 GLY A O 1
ATOM 694 N N . ILE A 1 86 ? 41.269 31.994 46.371 1.00 27.01 106 ILE A N 1
ATOM 695 C CA . ILE A 1 86 ? 41.937 32.311 45.137 1.00 30.60 106 ILE A CA 1
ATOM 696 C C . ILE A 1 86 ? 42.139 31.017 44.374 1.00 30.74 106 ILE A C 1
ATOM 697 O O . ILE A 1 86 ? 42.641 30.001 44.894 1.00 31.34 106 ILE A O 1
ATOM 702 N N . LEU A 1 87 ? 41.686 31.066 43.147 1.00 28.03 107 LEU A N 1
ATOM 703 C CA . LEU A 1 87 ? 41.862 29.934 42.248 1.00 29.38 107 LEU A CA 1
ATOM 704 C C . LEU A 1 87 ? 43.318 29.939 41.801 1.00 28.49 107 LEU A C 1
ATOM 705 O O . LEU A 1 87 ? 43.883 30.968 41.433 1.00 33.49 107 LEU A O 1
ATOM 710 N N . LEU A 1 88 ? 43.910 28.764 41.885 1.00 28.15 108 LEU A N 1
ATOM 711 C CA . LEU A 1 88 ? 45.309 28.534 41.581 1.00 26.20 108 LEU A CA 1
ATOM 712 C C . LEU A 1 88 ? 45.475 27.586 40.417 1.00 27.44 108 LEU A C 1
ATOM 713 O O . LEU A 1 88 ? 45.314 26.388 40.541 1.00 34.48 108 LEU A O 1
ATOM 718 N N . ILE A 1 89 ? 45.839 28.168 39.283 1.00 26.32 109 ILE A N 1
ATOM 719 C CA . ILE A 1 89 ? 46.037 27.455 38.003 1.00 25.08 109 ILE A CA 1
ATOM 720 C C . ILE A 1 89 ? 47.515 27.153 37.838 1.00 25.31 109 ILE A C 1
ATOM 721 O O . ILE A 1 89 ? 48.364 28.057 37.834 1.00 25.36 109 ILE A O 1
ATOM 726 N N . LYS A 1 90 ? 47.821 25.864 37.731 1.00 26.07 110 LYS A N 1
ATOM 727 C CA . LYS A 1 90 ? 49.193 25.426 37.638 1.00 26.37 110 LYS A CA 1
ATOM 728 C C . LYS A 1 90 ? 49.724 25.759 36.251 1.00 26.43 110 LYS A C 1
ATOM 729 O O . LYS A 1 90 ? 49.089 25.507 35.251 1.00 25.39 110 LYS A O 1
ATOM 735 N N . GLY A 1 91 ? 50.885 26.399 36.221 1.00 29.05 111 GLY A N 1
ATOM 736 C CA . GLY A 1 91 ? 51.493 26.763 34.928 1.00 29.69 111 GLY A CA 1
ATOM 737 C C . GLY A 1 91 ? 52.978 26.915 35.046 1.00 29.12 111 GLY A C 1
ATOM 738 O O . GLY A 1 91 ? 53.564 26.822 36.120 1.00 29.81 111 GLY A O 1
ATOM 739 N N . SER A 1 92 ? 53.572 27.148 33.902 1.00 31.50 112 SER A N 1
ATOM 740 C CA . SER A 1 92 ? 55.008 27.364 33.789 1.00 31.08 112 SER A CA 1
ATOM 741 C C . SER A 1 92 ? 55.304 28.195 32.559 1.00 30.51 112 SER A C 1
ATOM 742 O O . SER A 1 92 ? 54.545 28.172 31.576 1.00 30.16 112 SER A O 1
ATOM 745 N N . GLU A 1 93 ? 56.432 28.896 32.605 1.00 29.79 113 GLU A N 1
ATOM 746 C CA . GLU A 1 93 ? 56.910 29.634 31.447 1.00 28.76 113 GLU A CA 1
ATOM 747 C C . GLU A 1 93 ? 58.062 28.960 30.659 1.00 28.65 113 GLU A C 1
ATOM 748 O O . GLU A 1 93 ? 59.133 28.818 31.141 1.00 32.91 113 GLU A O 1
ATOM 754 N N . ILE A 1 94 ? 57.772 28.545 29.429 1.00 30.51 114 ILE A N 1
ATOM 755 C CA . ILE A 1 94 ? 58.740 27.968 28.485 1.00 30.31 114 ILE A CA 1
ATOM 756 C C . ILE A 1 94 ? 59.507 29.175 27.956 1.00 30.78 114 ILE A C 1
ATOM 757 O O . ILE A 1 94 ? 58.971 29.986 27.232 1.00 30.46 114 ILE A O 1
ATOM 762 N N . THR A 1 95 ? 60.775 29.254 28.354 1.00 31.06 115 THR A N 1
ATOM 763 C CA . THR A 1 95 ? 61.652 30.420 28.171 1.00 29.66 115 THR A CA 1
ATOM 764 C C . THR A 1 95 ? 62.784 30.124 27.227 1.00 30.43 115 THR A C 1
ATOM 765 O O . THR A 1 95 ? 63.752 29.486 27.571 1.00 29.29 115 THR A O 1
ATOM 769 N N . ARG A 1 96 ? 62.611 30.584 25.995 1.00 32.75 116 ARG A N 1
ATOM 770 C CA . ARG A 1 96 ? 63.578 30.391 24.914 1.00 31.00 116 ARG A CA 1
ATOM 771 C C . ARG A 1 96 ? 63.916 31.675 24.157 1.00 33.22 116 ARG A C 1
ATOM 772 O O . ARG A 1 96 ? 63.311 32.747 24.320 1.00 33.38 116 ARG A O 1
ATOM 780 N N . ALA A 1 97 ? 64.909 31.510 23.306 1.00 33.26 117 ALA A N 1
ATOM 781 C CA . ALA A 1 97 ? 65.380 32.553 22.414 1.00 32.05 117 ALA A CA 1
ATOM 782 C C . ALA A 1 97 ? 64.313 32.788 21.400 1.00 30.84 117 ALA A C 1
ATOM 783 O O . ALA A 1 97 ? 63.512 31.933 21.118 1.00 31.51 117 ALA A O 1
ATOM 793 N N . ALA A 1 99 ? 63.263 33.171 17.609 1.00 36.18 119 ALA A N 1
ATOM 794 C CA . ALA A 1 99 ? 61.900 32.656 17.850 1.00 34.74 119 ALA A CA 1
ATOM 795 C C . ALA A 1 99 ? 62.119 31.324 18.495 1.00 34.78 119 ALA A C 1
ATOM 796 O O . ALA A 1 99 ? 63.195 30.747 18.322 1.00 35.00 119 ALA A O 1
ATOM 798 N N . PRO A 1 100 ? 61.107 30.796 19.198 1.00 34.49 120 PRO A N 1
ATOM 799 C CA . PRO A 1 100 ? 59.751 31.307 19.341 1.00 34.24 120 PRO A CA 1
ATOM 800 C C . PRO A 1 100 ? 59.569 32.338 20.437 1.00 33.61 120 PRO A C 1
ATOM 801 O O . PRO A 1 100 ? 58.508 32.951 20.560 1.00 35.19 120 PRO A O 1
ATOM 805 N N . GLY A 1 101 ? 60.598 32.500 21.237 1.00 30.98 121 GLY A N 1
ATOM 806 C CA . GLY A 1 101 ? 60.517 33.411 22.359 1.00 30.22 121 GLY A CA 1
ATOM 807 C C . GLY A 1 101 ? 60.039 32.681 23.586 1.00 29.45 121 GLY A C 1
ATOM 808 O O . GLY A 1 101 ? 60.473 31.583 23.862 1.00 29.34 121 GLY A O 1
ATOM 809 N N . HIS A 1 102 ? 59.153 33.320 24.330 1.00 32.67 122 HIS A N 1
ATOM 810 C CA . HIS A 1 102 ? 58.605 32.794 25.587 1.00 30.02 122 HIS A CA 1
ATOM 811 C C . HIS A 1 102 ? 57.123 32.524 25.529 1.00 31.11 122 HIS A C 1
ATOM 812 O O . HIS A 1 102 ? 56.374 33.386 25.113 1.00 34.47 122 HIS A O 1
ATOM 819 N N . PHE A 1 103 ? 56.708 31.348 25.997 1.00 29.05 123 PHE A N 1
ATOM 820 C CA . PHE A 1 103 ? 55.282 30.957 26.064 1.00 29.87 123 PHE A CA 1
ATOM 821 C C . PHE A 1 103 ? 54.879 30.444 27.472 1.00 32.00 123 PHE A C 1
ATOM 822 O O . PHE A 1 103 ? 55.630 29.735 28.147 1.00 29.06 123 PHE A O 1
ATOM 830 N N . ASN A 1 104 ? 53.702 30.876 27.913 1.00 29.30 124 ASN A N 1
ATOM 831 C CA . ASN A 1 104 ? 53.119 30.292 29.115 1.00 30.49 124 ASN A CA 1
ATOM 832 C C . ASN A 1 104 ? 52.248 29.107 28.746 1.00 28.45 124 ASN A C 1
ATOM 833 O O . ASN A 1 104 ? 51.595 29.094 27.690 1.00 26.88 124 ASN A O 1
ATOM 838 N N . ALA A 1 105 ? 52.384 28.077 29.567 1.00 24.49 125 ALA A N 1
ATOM 839 C CA . ALA A 1 105 ? 51.574 26.833 29.490 1.00 26.88 125 ALA A CA 1
ATOM 840 C C . ALA A 1 105 ? 50.853 26.726 30.820 1.00 30.04 125 ALA A C 1
ATOM 841 O O . ALA A 1 105 ? 51.504 26.620 31.871 1.00 25.16 125 ALA A O 1
ATOM 843 N N . ILE A 1 106 ? 49.524 26.849 30.770 1.00 30.92 126 ILE A N 1
ATOM 844 C CA . ILE A 1 106 ? 48.707 26.799 31.993 1.00 28.16 126 ILE A CA 1
ATOM 845 C C . ILE A 1 106 ? 47.644 25.724 31.908 1.00 29.28 126 ILE A C 1
ATOM 846 O O . ILE A 1 106 ? 47.303 25.178 30.839 1.00 30.28 126 ILE A O 1
ATOM 851 N N . PHE A 1 107 ? 47.139 25.407 33.081 1.00 29.70 127 PHE A N 1
ATOM 852 C CA . PHE A 1 107 ? 46.245 24.260 33.253 1.00 32.05 127 PHE A CA 1
ATOM 853 C C . PHE A 1 107 ? 47.084 23.001 32.992 1.00 34.24 127 PHE A C 1
ATOM 854 O O . PHE A 1 107 ? 46.748 22.127 32.218 1.00 35.07 127 PHE A O 1
ATOM 862 N N . LEU A 1 108 ? 48.232 22.981 33.655 1.00 34.86 128 LEU A N 1
ATOM 863 C CA . LEU A 1 108 ? 49.169 21.852 33.599 1.00 32.68 128 LEU A CA 1
ATOM 864 C C . LEU A 1 108 ? 48.838 20.921 34.735 1.00 31.37 128 LEU A C 1
ATOM 865 O O . LEU A 1 108 ? 48.225 21.320 35.704 1.00 30.03 128 LEU A O 1
ATOM 870 N N . SER A 1 109 ? 49.226 19.664 34.571 1.00 32.95 129 SER A N 1
ATOM 871 C CA . SER A 1 109 ? 49.153 18.667 35.636 1.00 32.89 129 SER A CA 1
ATOM 872 C C . SER A 1 109 ? 50.553 18.473 36.258 1.00 32.28 129 SER A C 1
ATOM 873 O O . SER A 1 109 ? 50.685 18.198 37.448 1.00 36.29 129 SER A O 1
ATOM 876 N N . ASP A 1 110 ? 51.594 18.657 35.450 1.00 30.18 130 ASP A N 1
ATOM 877 C CA . ASP A 1 110 ? 52.989 18.506 35.919 1.00 30.05 130 ASP A CA 1
ATOM 878 C C . ASP A 1 110 ? 53.934 19.388 35.137 1.00 30.94 130 ASP A C 1
ATOM 879 O O . ASP A 1 110 ? 54.046 19.246 33.919 1.00 32.40 130 ASP A O 1
ATOM 884 N N . SER A 1 111 ? 54.642 20.263 35.857 1.00 30.59 131 SER A N 1
ATOM 885 C CA . SER A 1 111 ? 55.602 21.195 35.251 1.00 31.73 131 SER A CA 1
ATOM 886 C C . SER A 1 111 ? 56.936 20.535 34.902 1.00 31.96 131 SER A C 1
ATOM 887 O O . SER A 1 111 ? 57.608 20.905 33.922 1.00 27.45 131 SER A O 1
ATOM 890 N N . ASN A 1 112 ? 57.291 19.529 35.693 1.00 30.01 132 ASN A N 1
ATOM 891 C CA . ASN A 1 112 ? 58.607 18.847 35.547 1.00 29.19 132 ASN A CA 1
ATOM 892 C C . ASN A 1 112 ? 58.942 18.368 34.138 1.00 30.47 132 ASN A C 1
ATOM 893 O O . ASN A 1 112 ? 60.031 18.584 33.670 1.00 33.71 132 ASN A O 1
ATOM 898 N N . PRO A 1 113 ? 58.006 17.726 33.448 1.00 32.88 133 PRO A N 1
ATOM 899 C CA . PRO A 1 113 ? 58.331 17.237 32.107 1.00 31.59 133 PRO A CA 1
ATOM 900 C C . PRO A 1 113 ? 58.567 18.262 31.021 1.00 29.73 133 PRO A C 1
ATOM 901 O O . PRO A 1 113 ? 59.032 17.900 29.952 1.00 31.16 133 PRO A O 1
ATOM 905 N N . LEU A 1 114 ? 58.257 19.521 31.288 1.00 31.00 134 LEU A N 1
ATOM 906 C CA . LEU A 1 114 ? 58.456 20.562 30.276 1.00 31.54 134 LEU A CA 1
ATOM 907 C C . LEU A 1 114 ? 59.933 20.945 30.138 1.00 31.67 134 LEU A C 1
ATOM 908 O O . LEU A 1 114 ? 60.326 21.693 29.212 1.00 30.31 134 LEU A O 1
ATOM 913 N N . GLU A 1 115 ? 60.734 20.450 31.078 1.00 30.81 135 GLU A N 1
ATOM 914 C CA . GLU A 1 115 ? 62.195 20.624 31.029 1.00 30.00 135 GLU A CA 1
ATOM 915 C C . GLU A 1 115 ? 62.723 19.649 29.995 1.00 32.62 135 GLU A C 1
ATOM 916 O O . GLU A 1 115 ? 62.777 18.459 30.245 1.00 34.24 135 GLU A O 1
ATOM 922 N N . GLN A 1 116 ? 63.041 20.168 28.813 1.00 32.65 136 GLN A N 1
ATOM 923 C CA . GLN A 1 116 ? 63.538 19.362 27.680 1.00 34.05 136 GLN A CA 1
ATOM 924 C C . GLN A 1 116 ? 64.597 20.152 26.923 1.00 35.34 136 GLN A C 1
ATOM 925 O O . GLN A 1 116 ? 64.623 21.374 26.957 1.00 37.35 136 GLN A O 1
ATOM 931 N N . LYS A 1 117 ? 65.444 19.451 26.199 1.00 33.53 137 LYS A N 1
ATOM 932 C CA . LYS A 1 117 ? 66.533 20.092 25.491 1.00 32.41 137 LYS A CA 1
ATOM 933 C C . LYS A 1 117 ? 65.976 20.848 24.284 1.00 32.88 137 LYS A C 1
ATOM 934 O O . LYS A 1 117 ? 66.300 22.021 24.061 1.00 30.12 137 LYS A O 1
ATOM 937 N N . ASP A 1 118 ? 65.090 20.199 23.548 1.00 32.00 138 ASP A N 1
ATOM 938 C CA . ASP A 1 118 ? 64.494 20.817 22.354 1.00 35.21 138 ASP A CA 1
ATOM 939 C C . ASP A 1 118 ? 63.200 21.492 22.756 1.00 34.12 138 ASP A C 1
ATOM 940 O O . ASP A 1 118 ? 62.352 20.884 23.432 1.00 35.21 138 ASP A O 1
ATOM 945 N N . TYR A 1 119 ? 63.074 22.757 22.343 1.00 33.33 139 TYR A N 1
ATOM 946 C CA . TYR A 1 119 ? 61.933 23.594 22.737 1.00 31.84 139 TYR A CA 1
ATOM 947 C C . TYR A 1 119 ? 60.638 22.953 22.306 1.00 33.67 139 TYR A C 1
ATOM 948 O O . TYR A 1 119 ? 59.642 22.990 23.047 1.00 35.69 139 TYR A O 1
ATOM 957 N N . LYS A 1 120 ? 60.689 22.301 21.143 1.00 30.74 140 LYS A N 1
ATOM 958 C CA . LYS A 1 120 ? 59.522 21.627 20.568 1.00 30.49 140 LYS A CA 1
ATOM 959 C C . LYS A 1 120 ? 59.062 20.464 21.423 1.00 30.47 140 LYS A C 1
ATOM 960 O O . LYS A 1 120 ? 57.904 20.067 21.378 1.00 33.87 140 LYS A O 1
ATOM 966 N N . ASP A 1 121 ? 59.972 19.900 22.185 1.00 30.81 141 ASP A N 1
ATOM 967 C CA . ASP A 1 121 ? 59.630 18.784 23.065 1.00 31.25 141 ASP A CA 1
ATOM 968 C C . ASP A 1 121 ? 59.036 19.353 24.337 1.00 29.14 141 ASP A C 1
ATOM 969 O O . ASP A 1 121 ? 58.332 18.682 25.057 1.00 32.70 141 ASP A O 1
ATOM 974 N N . ALA A 1 122 ? 59.357 20.590 24.633 1.00 29.81 142 ALA A N 1
ATOM 975 C CA . ALA A 1 122 ? 58.832 21.220 25.877 1.00 30.22 142 ALA A CA 1
ATOM 976 C C . ALA A 1 122 ? 57.362 21.474 25.646 1.00 29.02 142 ALA A C 1
ATOM 977 O O . ALA A 1 122 ? 56.516 21.320 26.516 1.00 32.40 142 ALA A O 1
ATOM 979 N N . PHE A 1 123 ? 57.087 21.805 24.398 1.00 29.32 143 PHE A N 1
ATOM 980 C CA . PHE A 1 123 ? 55.739 22.126 23.931 1.00 29.97 143 PHE A CA 1
ATOM 981 C C . PHE A 1 123 ? 54.886 20.873 23.752 1.00 30.46 143 PHE A C 1
ATOM 982 O O . PHE A 1 123 ? 53.693 20.884 24.040 1.00 29.80 143 PHE A O 1
ATOM 990 N N . ARG A 1 124 ? 55.501 19.797 23.284 1.00 29.80 144 ARG A N 1
ATOM 991 C CA . ARG A 1 124 ? 54.776 18.549 23.147 1.00 29.01 144 ARG A CA 1
ATOM 992 C C . ARG A 1 124 ? 54.361 18.014 24.499 1.00 26.48 144 ARG A C 1
ATOM 993 O O . ARG A 1 124 ? 53.364 17.329 24.606 1.00 31.14 144 ARG A O 1
ATOM 1001 N N . GLU A 1 125 ? 55.162 18.273 25.517 1.00 26.81 145 GLU A N 1
ATOM 1002 C CA . GLU A 1 125 ? 54.842 17.799 26.861 1.00 27.40 145 GLU A CA 1
ATOM 1003 C C . GLU A 1 125 ? 53.662 18.554 27.438 1.00 29.50 145 GLU A C 1
ATOM 1004 O O . GLU A 1 125 ? 52.820 18.004 28.180 1.00 30.76 145 GLU A O 1
ATOM 1010 N N . ALA A 1 126 ? 53.593 19.823 27.077 1.00 29.63 146 ALA A N 1
ATOM 1011 C CA . ALA A 1 126 ? 52.542 20.708 27.598 1.00 28.69 146 ALA A CA 1
ATOM 1012 C C . ALA A 1 126 ? 51.263 20.344 26.880 1.00 29.78 146 ALA A C 1
ATOM 1013 O O . ALA A 1 126 ? 50.187 20.286 27.478 1.00 35.39 146 ALA A O 1
ATOM 1015 N N . LYS A 1 127 ? 51.398 20.092 25.592 1.00 27.35 147 LYS A N 1
ATOM 1016 C CA . LYS A 1 127 ? 50.261 19.769 24.738 1.00 28.03 147 LYS A CA 1
ATOM 1017 C C . LYS A 1 127 ? 49.670 18.439 25.147 1.00 29.18 147 LYS A C 1
ATOM 1018 O O . LYS A 1 127 ? 48.477 18.242 25.119 1.00 29.48 147 LYS A O 1
ATOM 1024 N N . LYS A 1 128 ? 50.541 17.561 25.611 1.00 28.88 148 LYS A N 1
ATOM 1025 C CA . LYS A 1 128 ? 50.154 16.237 26.060 1.00 29.39 148 LYS A CA 1
ATOM 1026 C C . LYS A 1 128 ? 49.336 16.381 27.346 1.00 28.21 148 LYS A C 1
ATOM 1027 O O . LYS A 1 128 ? 48.497 15.544 27.674 1.00 28.70 148 LYS A O 1
ATOM 1033 N N . GLN A 1 129 ? 49.546 17.461 28.062 1.00 24.76 149 GLN A N 1
ATOM 1034 C CA . GLN A 1 129 ? 48.797 17.651 29.285 1.00 28.11 149 GLN A CA 1
ATOM 1035 C C . GLN A 1 129 ? 47.582 18.474 28.999 1.00 29.11 149 GLN A C 1
ATOM 1036 O O . GLN A 1 129 ? 46.855 18.795 29.906 1.00 32.10 149 GLN A O 1
ATOM 1042 N N . GLY A 1 130 ? 47.347 18.768 27.725 1.00 27.91 150 GLY A N 1
ATOM 1043 C CA . GLY A 1 130 ? 46.187 19.563 27.319 1.00 28.01 150 GLY A CA 1
ATOM 1044 C C . GLY A 1 130 ? 46.205 21.018 27.795 1.00 30.89 150 GLY A C 1
ATOM 1045 O O . GLY A 1 130 ? 45.166 21.656 28.037 1.00 30.49 150 GLY A O 1
ATOM 1046 N N . ALA A 1 131 ? 47.405 21.542 27.941 1.00 29.34 151 ALA A N 1
ATOM 1047 C CA . ALA A 1 131 ? 47.584 22.910 28.437 1.00 28.67 151 ALA A CA 1
ATOM 1048 C C . ALA A 1 131 ? 47.008 24.001 27.526 1.00 28.09 151 ALA A C 1
ATOM 1049 O O . ALA A 1 131 ? 46.810 23.845 26.324 1.00 30.91 151 ALA A O 1
ATOM 1051 N N . PHE A 1 132 ? 46.691 25.106 28.153 1.00 26.75 152 PHE A N 1
ATOM 1052 C CA . PHE A 1 132 ? 46.299 26.318 27.438 1.00 26.21 152 PHE A CA 1
ATOM 1053 C C . PHE A 1 132 ? 47.611 27.085 27.326 1.00 27.40 152 PHE A C 1
ATOM 1054 O O . PHE A 1 132 ? 48.302 27.386 28.321 1.00 26.81 152 PHE A O 1
ATOM 1070 N N . PHE A 1 134 ? 49.838 30.236 25.556 1.00 29.11 154 PHE A N 1
ATOM 1071 C CA . PHE A 1 134 ? 49.895 31.549 24.955 1.00 29.63 154 PHE A CA 1
ATOM 1072 C C . PHE A 1 134 ? 51.313 32.129 24.882 1.00 30.51 154 PHE A C 1
ATOM 1073 O O . PHE A 1 134 ? 52.179 31.879 25.744 1.00 29.90 154 PHE A O 1
ATOM 1081 N N . TRP A 1 135 ? 51.495 32.921 23.820 1.00 30.42 155 TRP A N 1
ATOM 1082 C CA . TRP A 1 135 ? 52.729 33.654 23.529 1.00 25.74 155 TRP A CA 1
ATOM 1083 C C . TRP A 1 135 ? 52.865 34.880 24.381 1.00 28.19 155 TRP A C 1
ATOM 1084 O O . TRP A 1 135 ? 52.014 35.783 24.375 1.00 25.25 155 TRP A O 1
ATOM 1095 N N . ASN A 1 136 ? 53.943 34.885 25.148 1.00 29.67 156 ASN A N 1
ATOM 1096 C CA . ASN A 1 136 ? 54.228 35.978 26.067 1.00 31.59 156 ASN A CA 1
ATOM 1097 C C . ASN A 1 136 ? 54.934 37.155 25.414 1.00 31.61 156 ASN A C 1
ATOM 1098 O O . ASN A 1 136 ? 55.711 36.994 24.467 1.00 35.04 156 ASN A O 1
ATOM 1103 N N . HIS A 1 137 ? 54.648 38.347 25.953 1.00 30.56 157 HIS A N 1
ATOM 1104 C CA . HIS A 1 137 ? 55.344 39.583 25.588 1.00 26.13 157 HIS A CA 1
ATOM 1105 C C . HIS A 1 137 ? 55.993 39.530 24.200 1.00 28.82 157 HIS A C 1
ATOM 1106 O O . HIS A 1 137 ? 57.200 39.723 24.065 1.00 25.95 157 HIS A O 1
ATOM 1113 N N . PRO A 1 138 ? 55.196 39.291 23.156 1.00 29.27 158 PRO A N 1
ATOM 1114 C CA . PRO A 1 138 ? 55.778 39.213 21.816 1.00 31.36 158 PRO A CA 1
ATOM 1115 C C . PRO A 1 138 ? 56.668 40.414 21.432 1.00 33.64 158 PRO A C 1
ATOM 1116 O O . PRO A 1 138 ? 57.592 40.298 20.611 1.00 36.56 158 PRO A O 1
ATOM 1120 N N . GLY A 1 139 ? 56.357 41.535 22.069 1.00 34.64 159 GLY A N 1
ATOM 1121 C CA . GLY A 1 139 ? 56.937 42.853 21.773 1.00 35.17 159 GLY A CA 1
ATOM 1122 C C . GLY A 1 139 ? 58.082 43.289 22.649 1.00 36.23 159 GLY A C 1
ATOM 1123 O O . GLY A 1 139 ? 58.680 44.350 22.439 1.00 36.30 159 GLY A O 1
ATOM 1124 N N . TRP A 1 140 ? 58.381 42.455 23.631 1.00 34.45 160 TRP A N 1
ATOM 1125 C CA . TRP A 1 140 ? 59.503 42.688 24.536 1.00 34.71 160 TRP A CA 1
ATOM 1126 C C . TRP A 1 140 ? 60.741 43.050 23.709 1.00 36.23 160 TRP A C 1
ATOM 1127 O O . TRP A 1 140 ? 61.176 42.263 22.878 1.00 34.02 160 TRP A O 1
ATOM 1138 N N . ASP A 1 141 ? 61.304 44.236 23.983 1.00 37.31 161 ASP A N 1
ATOM 1139 C CA . ASP A 1 141 ? 62.379 44.808 23.140 1.00 37.49 161 ASP A CA 1
ATOM 1140 C C . ASP A 1 141 ? 63.693 44.078 23.323 1.00 36.47 161 ASP A C 1
ATOM 1141 O O . ASP A 1 141 ? 64.576 44.168 22.502 1.00 37.07 161 ASP A O 1
ATOM 1146 N N . SER A 1 142 ? 63.798 43.305 24.379 1.00 39.29 162 SER A N 1
ATOM 1147 C CA . SER A 1 142 ? 65.017 42.536 24.581 1.00 39.79 162 SER A CA 1
ATOM 1148 C C . SER A 1 142 ? 65.175 41.467 23.494 1.00 38.95 162 SER A C 1
ATOM 1149 O O . SER A 1 142 ? 66.271 41.147 23.099 1.00 41.86 162 SER A O 1
ATOM 1152 N N . GLN A 1 143 ? 64.064 40.964 22.975 1.00 38.85 163 GLN A N 1
ATOM 1153 C CA . GLN A 1 143 ? 64.064 39.909 21.931 1.00 32.23 163 GLN A CA 1
ATOM 1154 C C . GLN A 1 143 ? 63.621 40.393 20.545 1.00 34.41 163 GLN A C 1
ATOM 1155 O O . GLN A 1 143 ? 63.999 39.800 19.505 1.00 32.53 163 GLN A O 1
ATOM 1161 N N . GLN A 1 144 ? 62.805 41.453 20.507 1.00 34.70 164 GLN A N 1
ATOM 1162 C CA . GLN A 1 144 ? 62.487 42.109 19.219 1.00 34.19 164 GLN A CA 1
ATOM 1163 C C . GLN A 1 144 ? 62.769 43.621 19.396 1.00 34.34 164 GLN A C 1
ATOM 1164 O O . GLN A 1 144 ? 61.916 44.398 19.819 1.00 32.69 164 GLN A O 1
ATOM 1170 N N . PRO A 1 145 ? 63.995 44.039 19.120 1.00 35.79 165 PRO A N 1
ATOM 1171 C CA . PRO A 1 145 ? 64.224 45.428 19.510 1.00 37.87 165 PRO A CA 1
ATOM 1172 C C . PRO A 1 145 ? 63.680 46.518 18.645 1.00 36.95 165 PRO A C 1
ATOM 1173 O O . PRO A 1 145 ? 63.618 47.634 19.111 1.00 41.33 165 PRO A O 1
ATOM 1177 N N . ASP A 1 146 ? 63.254 46.221 17.435 1.00 36.58 166 ASP A N 1
ATOM 1178 C CA . ASP A 1 146 ? 62.781 47.288 16.546 1.00 36.06 166 ASP A CA 1
ATOM 1179 C C . ASP A 1 146 ? 61.313 47.195 16.130 1.00 38.27 166 ASP A C 1
ATOM 1180 O O . ASP A 1 146 ? 60.547 48.177 16.168 1.00 39.58 166 ASP A O 1
ATOM 1185 N N . THR A 1 147 ? 60.949 45.988 15.739 1.00 37.69 167 THR A N 1
ATOM 1186 C CA . THR A 1 147 ? 59.620 45.643 15.264 1.00 36.00 167 THR A CA 1
ATOM 1187 C C . THR A 1 147 ? 59.124 44.415 15.983 1.00 33.38 167 THR A C 1
ATOM 1188 O O . THR A 1 147 ? 59.907 43.523 16.263 1.00 33.76 167 THR A O 1
ATOM 1192 N N . THR A 1 148 ? 57.821 44.375 16.265 1.00 32.62 168 THR A N 1
ATOM 1193 C CA . THR A 1 148 ? 57.191 43.171 16.832 1.00 33.01 168 THR A CA 1
ATOM 1194 C C . THR A 1 148 ? 56.667 42.347 15.647 1.00 30.83 168 THR A C 1
ATOM 1195 O O . THR A 1 148 ? 55.624 42.613 15.065 1.00 27.87 168 THR A O 1
ATOM 1199 N N . LYS A 1 149 ? 57.449 41.333 15.331 1.00 30.32 169 LYS A N 1
ATOM 1200 C CA . LYS A 1 149 ? 57.184 40.474 14.200 1.00 31.60 169 LYS A CA 1
ATOM 1201 C C . LYS A 1 149 ? 56.701 39.114 14.598 1.00 30.31 169 LYS A C 1
ATOM 1202 O O . LYS A 1 149 ? 56.912 38.629 15.718 1.00 25.71 169 LYS A O 1
ATOM 1208 N N . TRP A 1 150 ? 56.003 38.541 13.635 1.00 32.61 170 TRP A N 1
ATOM 1209 C CA . TRP A 1 150 ? 55.464 37.173 13.700 1.00 33.88 170 TRP A CA 1
ATOM 1210 C C . TRP A 1 150 ? 56.391 36.297 12.871 1.00 32.57 170 TRP A C 1
ATOM 1211 O O . TRP A 1 150 ? 56.619 36.564 11.704 1.00 32.88 170 TRP A O 1
ATOM 1222 N N . TRP A 1 151 ? 56.928 35.264 13.498 1.00 32.39 171 TRP A N 1
ATOM 1223 C CA . TRP A 1 151 ? 57.932 34.402 12.869 1.00 33.04 171 TRP A CA 1
ATOM 1224 C C . TRP A 1 151 ? 57.420 33.042 12.395 1.00 30.69 171 TRP A C 1
ATOM 1225 O O . TRP A 1 151 ? 56.433 32.540 12.852 1.00 32.71 171 TRP A O 1
ATOM 1236 N N . PRO A 1 152 ? 58.161 32.410 11.506 1.00 32.92 172 PRO A N 1
ATOM 1237 C CA . PRO A 1 152 ? 57.714 31.117 11.038 1.00 31.36 172 PRO A CA 1
ATOM 1238 C C . PRO A 1 152 ? 57.486 30.159 12.192 1.00 29.80 172 PRO A C 1
ATOM 1239 O O . PRO A 1 152 ? 56.545 29.400 12.163 1.00 32.52 172 PRO A O 1
ATOM 1243 N N . GLU A 1 153 ? 58.333 30.193 13.204 1.00 30.20 173 GLU A N 1
ATOM 1244 C CA . GLU A 1 153 ? 58.167 29.280 14.359 1.00 28.48 173 GLU A CA 1
ATOM 1245 C C . GLU A 1 153 ? 56.812 29.487 15.011 1.00 27.80 173 GLU A C 1
ATOM 1246 O O . GLU A 1 153 ? 56.270 28.628 15.689 1.00 29.31 173 GLU A O 1
ATOM 1252 N N . HIS A 1 154 ? 56.266 30.664 14.812 1.00 28.05 174 HIS A N 1
ATOM 1253 C CA . HIS A 1 154 ? 55.035 31.018 15.503 1.00 29.30 174 HIS A CA 1
ATOM 1254 C C . HIS A 1 154 ? 53.858 30.443 14.711 1.00 30.30 174 HIS A C 1
ATOM 1255 O O . HIS A 1 154 ? 52.878 29.961 15.273 1.00 24.80 174 HIS A O 1
ATOM 1262 N N . THR A 1 155 ? 53.987 30.512 13.395 1.00 26.32 175 THR A N 1
ATOM 1263 C CA . THR A 1 155 ? 53.012 29.899 12.502 1.00 26.94 175 THR A CA 1
ATOM 1264 C C . THR A 1 155 ? 52.921 28.418 12.769 1.00 28.87 175 THR A C 1
ATOM 1265 O O . THR A 1 155 ? 51.829 27.802 12.852 1.00 31.62 175 THR A O 1
ATOM 1269 N N . ALA A 1 156 ? 54.093 27.835 12.887 1.00 27.99 176 ALA A N 1
ATOM 1270 C CA . ALA A 1 156 ? 54.189 26.413 13.143 1.00 27.47 176 ALA A CA 1
ATOM 1271 C C . ALA A 1 156 ? 53.578 26.055 14.489 1.00 28.72 176 ALA A C 1
ATOM 1272 O O . ALA A 1 156 ? 52.764 25.180 14.550 1.00 33.18 176 ALA A O 1
ATOM 1274 N N . LEU A 1 157 ? 53.935 26.739 15.567 1.00 30.97 177 LEU A N 1
ATOM 1275 C CA . LEU A 1 157 ? 53.335 26.416 16.905 1.00 31.41 177 LEU A CA 1
ATOM 1276 C C . LEU A 1 157 ? 51.828 26.574 16.892 1.00 32.79 177 LEU A C 1
ATOM 1277 O O . LEU A 1 157 ? 51.055 25.841 17.525 1.00 34.86 177 LEU A O 1
ATOM 1282 N N . TYR A 1 158 ? 51.413 27.575 16.146 1.00 31.26 178 TYR A N 1
ATOM 1283 C CA . TYR A 1 158 ? 49.998 27.905 16.056 1.00 30.61 178 TYR A CA 1
ATOM 1284 C C . TYR A 1 158 ? 49.273 26.825 15.292 1.00 31.18 178 TYR A C 1
ATOM 1285 O O . TYR A 1 158 ? 48.181 26.458 15.640 1.00 30.19 178 TYR A O 1
ATOM 1294 N N . GLN A 1 159 ? 49.916 26.308 14.255 1.00 31.82 179 GLN A N 1
ATOM 1295 C CA . GLN A 1 159 ? 49.320 25.265 13.424 1.00 31.83 179 GLN A CA 1
ATOM 1296 C C . GLN A 1 159 ? 49.357 23.948 14.142 1.00 31.98 179 GLN A C 1
ATOM 1297 O O . GLN A 1 159 ? 48.561 23.092 13.857 1.00 28.58 179 GLN A O 1
ATOM 1303 N N . GLU A 1 160 ? 50.237 23.823 15.128 1.00 35.29 180 GLU A N 1
ATOM 1304 C CA . GLU A 1 160 ? 50.383 22.549 15.877 1.00 34.86 180 GLU A CA 1
ATOM 1305 C C . GLU A 1 160 ? 49.538 22.575 17.119 1.00 36.28 180 GLU A C 1
ATOM 1306 O O . GLU A 1 160 ? 49.704 21.756 18.025 1.00 38.04 180 GLU A O 1
ATOM 1312 N N . GLY A 1 161 ? 48.665 23.552 17.195 1.00 34.30 181 GLY A N 1
ATOM 1313 C CA . GLY A 1 161 ? 47.792 23.640 18.342 1.00 32.82 181 GLY A CA 1
ATOM 1314 C C . GLY A 1 161 ? 48.557 23.992 19.596 1.00 35.01 181 GLY A C 1
ATOM 1315 O O . GLY A 1 161 ? 48.246 23.493 20.693 1.00 34.43 181 GLY A O 1
ATOM 1316 N N . CYS A 1 162 ? 49.563 24.856 19.446 1.00 36.60 182 CYS A N 1
ATOM 1317 C CA . CYS A 1 162 ? 50.416 25.268 20.593 1.00 35.41 182 CYS A CA 1
ATOM 1318 C C . CYS A 1 162 ? 50.380 26.735 20.944 1.00 36.27 182 CYS A C 1
ATOM 1319 O O . CYS A 1 162 ? 51.206 27.248 21.748 1.00 35.68 182 CYS A O 1
ATOM 1330 N N . HIS A 1 164 ? 47.124 29.332 21.800 1.00 28.86 184 HIS A N 1
ATOM 1331 C CA . HIS A 1 164 ? 45.696 29.568 21.994 1.00 27.20 184 HIS A CA 1
ATOM 1332 C C . HIS A 1 164 ? 45.374 31.002 22.321 1.00 30.47 184 HIS A C 1
ATOM 1333 O O . HIS A 1 164 ? 44.235 31.418 22.347 1.00 30.11 184 HIS A O 1
ATOM 1340 N N . GLY A 1 165 ? 46.435 31.716 22.633 1.00 32.56 185 GLY A N 1
ATOM 1341 C CA . GLY A 1 165 ? 46.388 33.106 23.042 1.00 31.17 185 GLY A CA 1
ATOM 1342 C C . GLY A 1 165 ? 47.709 33.821 22.822 1.00 28.57 185 GLY A C 1
ATOM 1343 O O . GLY A 1 165 ? 48.738 33.206 22.537 1.00 28.88 185 GLY A O 1
ATOM 1344 N N . ILE A 1 166 ? 47.621 35.133 22.877 1.00 28.78 186 ILE A N 1
ATOM 1345 C CA . ILE A 1 166 ? 48.787 36.019 22.863 1.00 29.46 186 ILE A CA 1
ATOM 1346 C C . ILE A 1 166 ? 48.607 37.071 23.972 1.00 31.61 186 ILE A C 1
ATOM 1347 O O . ILE A 1 166 ? 47.496 37.560 24.231 1.00 29.06 186 ILE A O 1
ATOM 1352 N N . GLU A 1 167 ? 49.687 37.382 24.682 1.00 32.77 187 GLU A N 1
ATOM 1353 C CA . GLU A 1 167 ? 49.616 38.534 25.608 1.00 33.49 187 GLU A CA 1
ATOM 1354 C C . GLU A 1 167 ? 49.580 39.823 24.791 1.00 32.02 187 GLU A C 1
ATOM 1355 O O . GLU A 1 167 ? 50.504 40.067 24.033 1.00 31.51 187 GLU A O 1
ATOM 1361 N N . VAL A 1 168 ? 48.531 40.642 24.954 1.00 31.70 188 VAL A N 1
ATOM 1362 C CA . VAL A 1 168 ? 48.424 41.932 24.225 1.00 31.66 188 VAL A CA 1
ATOM 1363 C C . VAL A 1 168 ? 49.005 43.035 25.118 1.00 32.61 188 VAL A C 1
ATOM 1364 O O . VAL A 1 168 ? 49.347 44.111 24.663 1.00 32.13 188 VAL A O 1
ATOM 1368 N N . ALA A 1 169 ? 49.095 42.686 26.398 1.00 33.65 189 ALA A N 1
ATOM 1369 C CA . ALA A 1 169 ? 49.576 43.536 27.497 1.00 30.75 189 ALA A CA 1
ATOM 1370 C C . ALA A 1 169 ? 50.278 42.728 28.562 1.00 29.19 189 ALA A C 1
ATOM 1371 O O . ALA A 1 169 ? 49.784 41.745 29.054 1.00 29.00 189 ALA A O 1
ATOM 1373 N N . ASN A 1 170 ? 51.478 43.166 28.884 1.00 28.78 190 ASN A N 1
ATOM 1374 C CA . ASN A 1 170 ? 52.293 42.527 29.884 1.00 30.15 190 ASN A CA 1
ATOM 1375 C C . ASN A 1 170 ? 52.920 43.584 30.761 1.00 30.28 190 ASN A C 1
ATOM 1376 O O . ASN A 1 170 ? 53.763 44.369 30.311 1.00 30.96 190 ASN A O 1
ATOM 1381 N N . GLY A 1 171 ? 52.558 43.601 32.022 1.00 31.44 191 GLY A N 1
ATOM 1382 C CA . GLY A 1 171 ? 53.167 44.589 32.925 1.00 30.44 191 GLY A CA 1
ATOM 1383 C C . GLY A 1 171 ? 52.848 45.983 32.400 1.00 32.15 191 GLY A C 1
ATOM 1384 O O . GLY A 1 171 ? 51.697 46.329 32.183 1.00 32.30 191 GLY A O 1
ATOM 1385 N N . HIS A 1 172 ? 53.885 46.771 32.156 1.00 30.72 192 HIS A N 1
ATOM 1386 C CA . HIS A 1 172 ? 53.706 48.130 31.650 1.00 30.93 192 HIS A CA 1
ATOM 1387 C C . HIS A 1 172 ? 53.875 48.211 30.138 1.00 30.69 192 HIS A C 1
ATOM 1388 O O . HIS A 1 172 ? 53.920 49.289 29.549 1.00 35.49 192 HIS A O 1
ATOM 1395 N N . LEU A 1 173 ? 53.939 47.056 29.514 1.00 31.79 193 LEU A N 1
ATOM 1396 C CA . LEU A 1 173 ? 54.089 46.984 28.058 1.00 34.43 193 LEU A CA 1
ATOM 1397 C C . LEU A 1 173 ? 52.784 46.624 27.316 1.00 34.81 193 LEU A C 1
ATOM 1398 O O . LEU A 1 173 ? 52.163 45.598 27.557 1.00 35.09 193 LEU A O 1
ATOM 1403 N N . TYR A 1 174 ? 52.427 47.505 26.395 1.00 29.25 194 TYR A N 1
ATOM 1404 C CA . TYR A 1 174 ? 51.259 47.399 25.546 1.00 30.66 194 TYR A CA 1
ATOM 1405 C C . TYR A 1 174 ? 51.682 46.997 24.145 1.00 29.00 194 TYR A C 1
ATOM 1406 O O . TYR A 1 174 ? 52.526 47.620 23.570 1.00 29.08 194 TYR A O 1
ATOM 1423 N N . PRO A 1 176 ? 50.024 46.311 20.675 1.00 34.52 196 PRO A N 1
ATOM 1424 C CA . PRO A 1 176 ? 48.914 46.333 19.709 1.00 34.41 196 PRO A CA 1
ATOM 1425 C C . PRO A 1 176 ? 49.042 45.360 18.532 1.00 35.10 196 PRO A C 1
ATOM 1426 O O . PRO A 1 176 ? 48.067 45.016 17.871 1.00 33.16 196 PRO A O 1
ATOM 1430 N N . GLU A 1 177 ? 50.259 44.952 18.240 1.00 34.51 197 GLU A N 1
ATOM 1431 C CA . GLU A 1 177 ? 50.462 44.138 17.067 1.00 30.79 197 GLU A CA 1
ATOM 1432 C C . GLU A 1 177 ? 49.768 42.823 17.318 1.00 30.44 197 GLU A C 1
ATOM 1433 O O . GLU A 1 177 ? 49.244 42.189 16.413 1.00 31.89 197 GLU A O 1
ATOM 1439 N N . ALA A 1 178 ? 49.696 42.485 18.590 1.00 26.52 198 ALA A N 1
ATOM 1440 C CA . ALA A 1 178 ? 49.187 41.197 19.040 1.00 29.17 198 ALA A CA 1
ATOM 1441 C C . ALA A 1 178 ? 47.653 41.140 18.931 1.00 30.51 198 ALA A C 1
ATOM 1442 O O . ALA A 1 178 ? 47.047 40.080 18.728 1.00 30.61 198 ALA A O 1
ATOM 1444 N N . ILE A 1 179 ? 47.052 42.321 18.991 1.00 30.53 199 ILE A N 1
ATOM 1445 C CA . ILE A 1 179 ? 45.601 42.469 18.896 1.00 28.58 199 ILE A CA 1
ATOM 1446 C C . ILE A 1 179 ? 45.178 42.054 17.495 1.00 31.51 199 ILE A C 1
ATOM 1447 O O . ILE A 1 179 ? 44.280 41.238 17.284 1.00 30.10 199 ILE A O 1
ATOM 1452 N N . GLN A 1 180 ? 45.882 42.566 16.515 1.00 31.22 200 GLN A N 1
ATOM 1453 C CA . GLN A 1 180 ? 45.496 42.250 15.158 1.00 28.98 200 GLN A CA 1
ATOM 1454 C C . GLN A 1 180 ? 45.707 40.768 14.944 1.00 30.26 200 GLN A C 1
ATOM 1455 O O . GLN A 1 180 ? 44.907 40.103 14.279 1.00 31.17 200 GLN A O 1
ATOM 1461 N N . TRP A 1 181 ? 46.774 40.231 15.527 1.00 32.11 201 TRP A N 1
ATOM 1462 C CA . TRP A 1 181 ? 47.106 38.799 15.318 1.00 30.78 201 TRP A CA 1
ATOM 1463 C C . TRP A 1 181 ? 45.983 37.904 15.846 1.00 30.97 201 TRP A C 1
ATOM 1464 O O . TRP A 1 181 ? 45.517 36.988 15.178 1.00 28.33 201 TRP A O 1
ATOM 1475 N N . CYS A 1 182 ? 45.567 38.186 17.077 1.00 28.31 202 CYS A N 1
ATOM 1476 C CA . CYS A 1 182 ? 44.492 37.444 17.682 1.00 28.81 202 CYS A CA 1
ATOM 1477 C C . CYS A 1 182 ? 43.223 37.548 16.842 1.00 27.32 202 CYS A C 1
ATOM 1478 O O . CYS A 1 182 ? 42.520 36.591 16.638 1.00 29.27 202 CYS A O 1
ATOM 1481 N N . LEU A 1 183 ? 42.949 38.736 16.375 1.00 28.24 203 LEU A N 1
ATOM 1482 C CA . LEU A 1 183 ? 41.739 38.991 15.604 1.00 28.99 203 LEU A CA 1
ATOM 1483 C C . LEU A 1 183 ? 41.780 38.186 14.370 1.00 29.05 203 LEU A C 1
ATOM 1484 O O . LEU A 1 183 ? 40.764 37.604 13.955 1.00 32.98 203 LEU A O 1
ATOM 1489 N N . ASP A 1 184 ? 42.972 38.060 13.818 1.00 29.97 204 ASP A N 1
ATOM 1490 C CA . ASP A 1 184 ? 43.115 37.378 12.511 1.00 31.25 204 ASP A CA 1
ATOM 1491 C C . ASP A 1 184 ? 43.169 35.873 12.675 1.00 32.69 204 ASP A C 1
ATOM 1492 O O . ASP A 1 184 ? 42.834 35.137 11.769 1.00 29.48 204 ASP A O 1
ATOM 1497 N N . LYS A 1 185 ? 43.543 35.425 13.867 1.00 32.23 205 LYS A N 1
ATOM 1498 C CA . LYS A 1 185 ? 43.798 34.004 14.067 1.00 31.66 205 LYS A CA 1
ATOM 1499 C C . LYS A 1 185 ? 42.891 33.295 15.072 1.00 30.76 205 LYS A C 1
ATOM 1500 O O . LYS A 1 185 ? 43.010 32.098 15.312 1.00 25.59 205 LYS A O 1
ATOM 1506 N N . ASN A 1 186 ? 42.010 34.071 15.669 1.00 31.05 206 ASN A N 1
ATOM 1507 C CA . ASN A 1 186 ? 40.982 33.550 16.534 1.00 31.68 206 ASN A CA 1
ATOM 1508 C C . ASN A 1 186 ? 41.528 33.078 17.828 1.00 29.02 206 ASN A C 1
ATOM 1509 O O . ASN A 1 186 ? 41.257 31.962 18.239 1.00 27.48 206 ASN A O 1
ATOM 1514 N N . LEU A 1 187 ? 42.283 33.954 18.444 1.00 29.77 207 LEU A N 1
ATOM 1515 C CA . LEU A 1 187 ? 42.951 33.685 19.701 1.00 27.44 207 LEU A CA 1
ATOM 1516 C C . LEU A 1 187 ? 42.449 34.585 20.803 1.00 26.92 207 LEU A C 1
ATOM 1517 O O . LEU A 1 187 ? 41.818 35.614 20.611 1.00 28.80 207 LEU A O 1
ATOM 1522 N N . THR A 1 188 ? 42.803 34.163 21.984 1.00 26.79 208 THR A N 1
ATOM 1523 C CA . THR A 1 188 ? 42.447 34.823 23.220 1.00 28.67 208 THR A CA 1
ATOM 1524 C C . THR A 1 188 ? 43.495 35.884 23.554 1.00 29.35 208 THR A C 1
ATOM 1525 O O . THR A 1 188 ? 44.684 35.613 23.667 1.00 32.66 208 THR A O 1
ATOM 1537 N N . ILE A 1 190 ? 45.196 38.235 26.073 1.00 29.66 210 ILE A N 1
ATOM 1538 C CA . ILE A 1 190 ? 45.541 38.081 27.469 1.00 30.58 210 ILE A CA 1
ATOM 1539 C C . ILE A 1 190 ? 46.313 39.289 27.942 1.00 29.36 210 ILE A C 1
ATOM 1540 O O . ILE A 1 190 ? 47.117 39.856 27.232 1.00 29.56 210 ILE A O 1
ATOM 1545 N N . GLY A 1 191 ? 46.028 39.643 29.179 1.00 27.93 211 GLY A N 1
ATOM 1546 C CA . GLY A 1 191 ? 46.774 40.638 29.869 1.00 28.37 211 GLY A CA 1
ATOM 1547 C C . GLY A 1 191 ? 47.286 40.095 31.195 1.00 27.09 211 GLY A C 1
ATOM 1548 O O . GLY A 1 191 ? 46.527 39.620 32.013 1.00 26.57 211 GLY A O 1
ATOM 1549 N N . THR A 1 192 ? 48.585 40.220 31.411 1.00 29.35 212 THR A N 1
ATOM 1550 C CA . THR A 1 192 ? 49.230 39.756 32.656 1.00 29.21 212 THR A CA 1
ATOM 1551 C C . THR A 1 192 ? 50.219 40.770 33.144 1.00 29.53 212 THR A C 1
ATOM 1552 O O . THR A 1 192 ? 50.589 41.660 32.424 1.00 25.42 212 THR A O 1
ATOM 1556 N N . SER A 1 193 ? 50.638 40.562 34.384 1.00 30.59 213 SER A N 1
ATOM 1557 C CA . SER A 1 193 ? 51.598 41.406 35.060 1.00 31.29 213 SER A CA 1
ATOM 1558 C C . SER A 1 193 ? 53.032 40.953 34.849 1.00 29.03 213 SER A C 1
ATOM 1559 O O . SER A 1 193 ? 53.914 41.776 34.703 1.00 31.44 213 SER A O 1
ATOM 1562 N N . ASP A 1 194 ? 53.262 39.647 34.824 1.00 30.93 214 ASP A N 1
ATOM 1563 C CA . ASP A 1 194 ? 54.627 39.097 34.741 1.00 27.65 214 ASP A CA 1
ATOM 1564 C C . ASP A 1 194 ? 55.434 39.648 35.912 1.00 28.05 214 ASP A C 1
ATOM 1565 O O . ASP A 1 194 ? 56.611 39.968 35.821 1.00 28.55 214 ASP A O 1
ATOM 1570 N N . ILE A 1 195 ? 54.772 39.805 37.036 1.00 30.13 215 ILE A N 1
ATOM 1571 C CA . ILE A 1 195 ? 55.426 40.363 38.246 1.00 26.31 215 ILE A CA 1
ATOM 1572 C C . ILE A 1 195 ? 56.601 39.527 38.747 1.00 26.65 215 ILE A C 1
ATOM 1573 O O . ILE A 1 195 ? 56.513 38.338 38.932 1.00 29.16 215 ILE A O 1
ATOM 1578 N N . HIS A 1 196 ? 57.740 40.176 38.929 1.00 30.39 216 HIS A N 1
ATOM 1579 C CA . HIS A 1 196 ? 58.932 39.555 39.542 1.00 27.60 216 HIS A CA 1
ATOM 1580 C C . HIS A 1 196 ? 59.184 40.211 40.918 1.00 27.42 216 HIS A C 1
ATOM 1581 O O . HIS A 1 196 ? 59.542 39.547 41.863 1.00 30.03 216 HIS A O 1
ATOM 1588 N N . GLN A 1 197 ? 59.009 41.529 41.007 1.00 27.94 217 GLN A N 1
ATOM 1589 C CA . GLN A 1 197 ? 59.188 42.278 42.253 1.00 27.16 217 GLN A CA 1
ATOM 1590 C C . GLN A 1 197 ? 58.008 42.111 43.205 1.00 26.63 217 GLN A C 1
ATOM 1591 O O . GLN A 1 197 ? 56.993 41.536 42.842 1.00 25.37 217 GLN A O 1
ATOM 1597 N N . PRO A 1 198 ? 58.125 42.592 44.448 1.00 27.36 218 PRO A N 1
ATOM 1598 C CA . PRO A 1 198 ? 56.834 42.636 45.169 1.00 30.91 218 PRO A CA 1
ATOM 1599 C C . PRO A 1 198 ? 55.906 43.529 44.350 1.00 31.08 218 PRO A C 1
ATOM 1600 O O . PRO A 1 198 ? 56.386 44.459 43.706 1.00 32.90 218 PRO A O 1
ATOM 1604 N N . ILE A 1 199 ? 54.605 43.264 44.385 1.00 32.70 219 ILE A N 1
ATOM 1605 C CA . ILE A 1 199 ? 53.621 43.926 43.456 1.00 31.17 219 ILE A CA 1
ATOM 1606 C C . ILE A 1 199 ? 53.646 45.431 43.608 1.00 32.23 219 ILE A C 1
ATOM 1607 O O . ILE A 1 199 ? 53.549 46.167 42.616 1.00 24.46 219 ILE A O 1
ATOM 1612 N N . GLN A 1 200 ? 53.818 45.863 44.866 1.00 27.39 220 GLN A N 1
ATOM 1613 C CA . GLN A 1 200 ? 53.763 47.275 45.191 1.00 30.20 220 GLN A CA 1
ATOM 1614 C C . GLN A 1 200 ? 54.925 48.051 44.610 1.00 32.10 220 GLN A C 1
ATOM 1615 O O . GLN A 1 200 ? 54.873 49.255 44.461 1.00 33.56 220 GLN A O 1
ATOM 1621 N N . THR A 1 201 ? 55.995 47.346 44.330 1.00 31.77 221 THR A N 1
ATOM 1622 C CA . THR A 1 201 ? 57.193 47.961 43.801 1.00 29.91 221 THR A CA 1
ATOM 1623 C C . THR A 1 201 ? 56.993 48.396 42.364 1.00 30.79 221 THR A C 1
ATOM 1624 O O . THR A 1 201 ? 57.613 49.369 41.903 1.00 31.30 221 THR A O 1
ATOM 1628 N N . ASP A 1 202 ? 56.094 47.743 41.663 1.00 30.83 222 ASP A N 1
ATOM 1629 C CA . ASP A 1 202 ? 55.924 48.023 40.200 1.00 31.61 222 ASP A CA 1
ATOM 1630 C C . ASP A 1 202 ? 54.679 48.806 39.831 1.00 34.28 222 ASP A C 1
ATOM 1631 O O . ASP A 1 202 ? 54.524 49.299 38.705 1.00 32.22 222 ASP A O 1
ATOM 1636 N N . TYR A 1 203 ? 53.799 48.903 40.807 1.00 34.90 223 TYR A N 1
ATOM 1637 C CA . TYR A 1 203 ? 52.553 49.607 40.646 1.00 37.65 223 TYR A CA 1
ATOM 1638 C C . TYR A 1 203 ? 52.367 50.591 41.764 1.00 38.85 223 TYR A C 1
ATOM 1639 O O . TYR A 1 203 ? 52.497 50.278 42.941 1.00 37.89 223 TYR A O 1
ATOM 1648 N N . ASP A 1 204 ? 52.062 51.808 41.358 1.00 41.71 224 ASP A N 1
ATOM 1649 C CA . ASP A 1 204 ? 51.842 52.873 42.300 1.00 42.43 224 ASP A CA 1
ATOM 1650 C C . ASP A 1 204 ? 50.363 52.963 42.544 1.00 42.50 224 ASP A C 1
ATOM 1651 O O . ASP A 1 204 ? 49.627 53.653 41.860 1.00 42.18 224 ASP A O 1
ATOM 1656 N N . PHE A 1 205 ? 49.953 52.242 43.558 1.00 42.50 225 PHE A N 1
ATOM 1657 C CA . PHE A 1 205 ? 48.554 52.137 43.911 1.00 46.07 225 PHE A CA 1
ATOM 1658 C C . PHE A 1 205 ? 48.048 53.451 44.472 1.00 48.02 225 PHE A C 1
ATOM 1659 O O . PHE A 1 205 ? 46.853 53.690 44.507 1.00 49.50 225 PHE A O 1
ATOM 1667 N N . GLU A 1 206 ? 48.984 54.293 44.899 1.00 49.04 226 GLU A N 1
ATOM 1668 C CA . GLU A 1 206 ? 48.655 55.581 45.492 1.00 47.63 226 GLU A CA 1
ATOM 1669 C C . GLU A 1 206 ? 48.047 56.399 44.391 1.00 45.31 226 GLU A C 1
ATOM 1670 O O . GLU A 1 206 ? 47.171 57.223 44.616 1.00 49.95 226 GLU A O 1
ATOM 1672 N N . LYS A 1 207 ? 48.484 56.101 43.184 1.00 42.20 227 LYS A N 1
ATOM 1673 C CA . LYS A 1 207 ? 48.064 56.837 41.991 1.00 40.68 227 LYS A CA 1
ATOM 1674 C C . LYS A 1 207 ? 46.918 56.212 41.202 1.00 44.29 227 LYS A C 1
ATOM 1675 O O . LYS A 1 207 ? 46.591 56.619 40.079 1.00 45.61 227 LYS A O 1
ATOM 1681 N N . GLY A 1 208 ? 46.317 55.209 41.793 1.00 45.82 228 GLY A N 1
ATOM 1682 C CA . GLY A 1 208 ? 45.220 54.518 41.136 1.00 45.64 228 GLY A CA 1
ATOM 1683 C C . GLY A 1 208 ? 45.670 53.488 40.109 1.00 44.09 228 GLY A C 1
ATOM 1684 O O . GLY A 1 208 ? 44.871 53.003 39.316 1.00 46.30 228 GLY A O 1
ATOM 1685 N N . GLU A 1 209 ? 46.953 53.161 40.126 1.00 41.57 229 GLU A N 1
ATOM 1686 C CA . GLU A 1 209 ? 47.461 52.127 39.224 1.00 37.24 229 GLU A CA 1
ATOM 1687 C C . GLU A 1 209 ? 46.997 50.768 39.747 1.00 34.65 229 GLU A C 1
ATOM 1688 O O . GLU A 1 209 ? 46.662 50.570 40.949 1.00 28.23 229 GLU A O 1
ATOM 1694 N N . HIS A 1 210 ? 46.941 49.856 38.790 1.00 31.10 230 HIS A N 1
ATOM 1695 C CA . HIS A 1 210 ? 46.535 48.455 39.002 1.00 31.34 230 HIS A CA 1
ATOM 1696 C C . HIS A 1 210 ? 47.375 47.489 38.172 1.00 30.52 230 HIS A C 1
ATOM 1697 O O . HIS A 1 210 ? 47.850 47.830 37.063 1.00 27.67 230 HIS A O 1
ATOM 1704 N N . ARG A 1 211 ? 47.517 46.258 38.672 1.00 30.70 231 ARG A N 1
ATOM 1705 C CA . ARG A 1 211 ? 48.302 45.278 37.918 1.00 31.44 231 ARG A CA 1
ATOM 1706 C C . ARG A 1 211 ? 47.639 45.024 36.571 1.00 29.57 231 ARG A C 1
ATOM 1707 O O . ARG A 1 211 ? 46.417 45.045 36.428 1.00 32.12 231 ARG A O 1
ATOM 1715 N N . THR A 1 212 ? 48.445 44.827 35.556 1.00 28.76 232 THR A N 1
ATOM 1716 C CA . THR A 1 212 ? 47.883 44.488 34.264 1.00 28.21 232 THR A CA 1
ATOM 1717 C C . THR A 1 212 ? 47.266 43.095 34.488 1.00 31.89 232 THR A C 1
ATOM 1718 O O . THR A 1 212 ? 47.820 42.270 35.228 1.00 29.56 232 THR A O 1
ATOM 1730 N N . THR A 1 214 ? 43.619 40.243 33.299 1.00 29.12 234 THR A N 1
ATOM 1731 C CA . THR A 1 214 ? 42.610 39.783 32.320 1.00 29.87 234 THR A CA 1
ATOM 1732 C C . THR A 1 214 ? 41.255 39.648 32.983 1.00 29.77 234 THR A C 1
ATOM 1733 O O . THR A 1 214 ? 41.135 39.153 34.125 1.00 27.70 234 THR A O 1
ATOM 1737 N N . PHE A 1 215 ? 40.262 40.215 32.296 1.00 29.04 235 PHE A N 1
ATOM 1738 C CA . PHE A 1 215 ? 38.869 40.024 32.638 1.00 27.00 235 PHE A CA 1
ATOM 1739 C C . PHE A 1 215 ? 38.443 38.802 31.850 1.00 27.12 235 PHE A C 1
ATOM 1740 O O . PHE A 1 215 ? 38.603 38.715 30.610 1.00 27.09 235 PHE A O 1
ATOM 1748 N N . VAL A 1 216 ? 37.953 37.839 32.605 1.00 27.06 236 VAL A N 1
ATOM 1749 C CA . VAL A 1 216 ? 37.497 36.528 32.093 1.00 26.37 236 VAL A CA 1
ATOM 1750 C C . VAL A 1 216 ? 36.009 36.385 32.377 1.00 26.40 236 VAL A C 1
ATOM 1751 O O . VAL A 1 216 ? 35.578 36.414 33.542 1.00 29.00 236 VAL A O 1
ATOM 1755 N N . PHE A 1 217 ? 35.239 36.266 31.301 1.00 23.87 237 PHE A N 1
ATOM 1756 C CA . PHE A 1 217 ? 33.777 36.170 31.385 1.00 27.68 237 PHE A CA 1
ATOM 1757 C C . PHE A 1 217 ? 33.383 34.725 31.337 1.00 25.55 237 PHE A C 1
ATOM 1758 O O . PHE A 1 217 ? 33.347 34.101 30.274 1.00 26.35 237 PHE A O 1
ATOM 1766 N N . ALA A 1 218 ? 33.127 34.237 32.545 1.00 26.56 238 ALA A N 1
ATOM 1767 C CA . ALA A 1 218 ? 32.865 32.813 32.864 1.00 29.05 238 ALA A CA 1
ATOM 1768 C C . ALA A 1 218 ? 31.429 32.438 33.288 1.00 27.97 238 ALA A C 1
ATOM 1769 O O . ALA A 1 218 ? 30.633 33.282 33.697 1.00 29.77 238 ALA A O 1
ATOM 1771 N N . LYS A 1 219 ? 31.128 31.154 33.156 1.00 27.62 239 LYS A N 1
ATOM 1772 C CA . LYS A 1 219 ? 29.828 30.599 33.587 1.00 28.60 239 LYS A CA 1
ATOM 1773 C C . LYS A 1 219 ? 29.916 30.046 35.000 1.00 28.06 239 LYS A C 1
ATOM 1774 O O . LYS A 1 219 ? 28.914 29.674 35.581 1.00 29.35 239 LYS A O 1
ATOM 1780 N N . GLU A 1 220 ? 31.135 29.955 35.517 1.00 31.04 240 GLU A N 1
ATOM 1781 C CA . GLU A 1 220 ? 31.356 29.638 36.938 1.00 30.56 240 GLU A CA 1
ATOM 1782 C C . GLU A 1 220 ? 32.741 30.017 37.455 1.00 29.61 240 GLU A C 1
ATOM 1783 O O . GLU A 1 220 ? 33.690 30.133 36.710 1.00 26.97 240 GLU A O 1
ATOM 1789 N N . ARG A 1 221 ? 32.764 30.333 38.752 1.00 28.00 241 ARG A N 1
ATOM 1790 C CA . ARG A 1 221 ? 33.977 30.725 39.452 1.00 28.15 241 ARG A CA 1
ATOM 1791 C C . ARG A 1 221 ? 34.690 29.474 39.916 1.00 30.15 241 ARG A C 1
ATOM 1792 O O . ARG A 1 221 ? 34.683 29.099 41.101 1.00 30.69 241 ARG A O 1
ATOM 1800 N N . SER A 1 222 ? 35.320 28.868 38.929 1.00 30.21 242 SER A N 1
ATOM 1801 C CA . SER A 1 222 ? 36.047 27.635 39.074 1.00 30.58 242 SER A CA 1
ATOM 1802 C C . SER A 1 222 ? 37.132 27.538 37.991 1.00 31.07 242 SER A C 1
ATOM 1803 O O . SER A 1 222 ? 37.062 28.227 36.978 1.00 30.19 242 SER A O 1
ATOM 1806 N N . LEU A 1 223 ? 38.112 26.662 38.228 1.00 29.85 243 LEU A N 1
ATOM 1807 C CA . LEU A 1 223 ? 39.191 26.394 37.290 1.00 27.26 243 LEU A CA 1
ATOM 1808 C C . LEU A 1 223 ? 38.663 26.003 35.920 1.00 29.51 243 LEU A C 1
ATOM 1809 O O . LEU A 1 223 ? 39.178 26.400 34.882 1.00 33.11 243 LEU A O 1
ATOM 1814 N N . GLN A 1 224 ? 37.599 25.224 35.944 1.00 32.85 244 GLN A N 1
ATOM 1815 C CA . GLN A 1 224 ? 36.928 24.716 34.738 1.00 32.38 244 GLN A CA 1
ATOM 1816 C C . GLN A 1 224 ? 36.198 25.877 34.064 1.00 30.71 244 GLN A C 1
ATOM 1817 O O . GLN A 1 224 ? 36.208 26.081 32.831 1.00 29.76 244 GLN A O 1
ATOM 1823 N N . GLY A 1 225 ? 35.571 26.686 34.887 1.00 27.34 245 GLY A N 1
ATOM 1824 C CA . GLY A 1 225 ? 34.919 27.884 34.354 1.00 29.70 245 GLY A CA 1
ATOM 1825 C C . GLY A 1 225 ? 35.853 28.836 33.657 1.00 29.48 245 GLY A C 1
ATOM 1826 O O . GLY A 1 225 ? 35.553 29.397 32.566 1.00 30.64 245 GLY A O 1
ATOM 1827 N N . ILE A 1 226 ? 37.019 28.999 34.257 1.00 29.81 246 ILE A N 1
ATOM 1828 C CA . ILE A 1 226 ? 38.036 29.898 33.661 1.00 30.03 246 ILE A CA 1
ATOM 1829 C C . ILE A 1 226 ? 38.551 29.327 32.342 1.00 29.86 246 ILE A C 1
ATOM 1830 O O . ILE A 1 226 ? 38.679 30.047 31.379 1.00 31.37 246 ILE A O 1
ATOM 1835 N N . ARG A 1 227 ? 38.798 28.026 32.315 1.00 28.76 247 ARG A N 1
ATOM 1836 C CA . ARG A 1 227 ? 39.341 27.370 31.128 1.00 28.00 247 ARG A CA 1
ATOM 1837 C C . ARG A 1 227 ? 38.406 27.485 29.939 1.00 32.80 247 ARG A C 1
ATOM 1838 O O . ARG A 1 227 ? 38.829 27.764 28.813 1.00 35.49 247 ARG A O 1
ATOM 1846 N N . GLU A 1 228 ? 37.118 27.250 30.184 1.00 32.17 248 GLU A N 1
ATOM 1847 C CA . GLU A 1 228 ? 36.125 27.301 29.103 1.00 31.56 248 GLU A CA 1
ATOM 1848 C C . GLU A 1 228 ? 36.038 28.695 28.529 1.00 29.11 248 GLU A C 1
ATOM 1849 O O . GLU A 1 228 ? 35.745 28.898 27.350 1.00 28.70 248 GLU A O 1
ATOM 1855 N N . ALA A 1 229 ? 36.290 29.666 29.385 1.00 27.89 249 ALA A N 1
ATOM 1856 C CA . ALA A 1 229 ? 36.222 31.052 28.955 1.00 29.47 249 ALA A CA 1
ATOM 1857 C C . ALA A 1 229 ? 37.412 31.353 28.049 1.00 31.56 249 ALA A C 1
ATOM 1858 O O . ALA A 1 229 ? 37.274 31.947 26.981 1.00 29.11 249 ALA A O 1
ATOM 1860 N N . LEU A 1 230 ? 38.574 30.866 28.468 1.00 32.60 250 LEU A N 1
ATOM 1861 C CA . LEU A 1 230 ? 39.823 31.092 27.709 1.00 31.40 250 LEU A CA 1
ATOM 1862 C C . LEU A 1 230 ? 39.767 30.379 26.371 1.00 31.58 250 LEU A C 1
ATOM 1863 O O . LEU A 1 230 ? 40.231 30.897 25.352 1.00 34.26 250 LEU A O 1
ATOM 1868 N N . ASP A 1 231 ? 39.193 29.176 26.388 1.00 28.97 251 ASP A N 1
ATOM 1869 C CA . ASP A 1 231 ? 39.094 28.359 25.179 1.00 30.41 251 ASP A CA 1
ATOM 1870 C C . ASP A 1 231 ? 38.239 29.027 24.132 1.00 29.34 251 ASP A C 1
ATOM 1871 O O . ASP A 1 231 ? 38.419 28.840 22.950 1.00 29.92 251 ASP A O 1
ATOM 1876 N N . ASN A 1 232 ? 37.333 29.868 24.594 1.00 30.29 252 ASN A N 1
ATOM 1877 C CA . ASN A 1 232 ? 36.348 30.471 23.708 1.00 28.31 252 ASN A CA 1
ATOM 1878 C C . ASN A 1 232 ? 36.513 31.969 23.612 1.00 30.04 252 ASN A C 1
ATOM 1879 O O . ASN A 1 232 ? 35.652 32.673 23.062 1.00 29.80 252 ASN A O 1
ATOM 1884 N N . ARG A 1 233 ? 37.654 32.431 24.135 1.00 27.73 253 ARG A N 1
ATOM 1885 C CA . ARG A 1 233 ? 38.112 33.812 23.935 1.00 25.57 253 ARG A CA 1
ATOM 1886 C C . ARG A 1 233 ? 37.263 34.851 24.613 1.00 26.17 253 ARG A C 1
ATOM 1887 O O . ARG A 1 233 ? 37.195 36.000 24.178 1.00 26.30 253 ARG A O 1
ATOM 1895 N N . ARG A 1 234 ? 36.638 34.451 25.702 1.00 30.29 254 ARG A N 1
ATOM 1896 C CA . ARG A 1 234 ? 35.759 35.350 26.446 1.00 27.74 254 ARG A CA 1
ATOM 1897 C C . ARG A 1 234 ? 36.589 36.097 27.466 1.00 29.26 254 ARG A C 1
ATOM 1898 O O . ARG A 1 234 ? 36.513 35.944 28.723 1.00 29.96 254 ARG A O 1
ATOM 1906 N N . THR A 1 235 ? 37.373 36.968 26.869 1.00 27.83 255 THR A N 1
ATOM 1907 C CA . THR A 1 235 ? 38.341 37.798 27.597 1.00 28.96 255 THR A CA 1
ATOM 1908 C C . THR A 1 235 ? 38.460 39.221 27.133 1.00 27.43 255 THR A C 1
ATOM 1909 O O . THR A 1 235 ? 38.179 39.570 25.992 1.00 28.26 255 THR A O 1
ATOM 1913 N N . ALA A 1 236 ? 38.956 40.018 28.062 1.00 28.81 256 ALA A N 1
ATOM 1914 C CA . ALA A 1 236 ? 39.425 41.392 27.811 1.00 30.19 256 ALA A CA 1
ATOM 1915 C C . ALA A 1 236 ? 40.693 41.661 28.644 1.00 30.85 256 ALA A C 1
ATOM 1916 O O . ALA A 1 236 ? 40.767 41.229 29.788 1.00 27.58 256 ALA A O 1
ATOM 1918 N N . ALA A 1 237 ? 41.689 42.325 28.049 1.00 27.50 257 ALA A N 1
ATOM 1919 C CA . ALA A 1 237 ? 42.912 42.719 28.774 1.00 31.74 257 ALA A CA 1
ATOM 1920 C C . ALA A 1 237 ? 42.767 44.120 29.376 1.00 32.58 257 ALA A C 1
ATOM 1921 O O . ALA A 1 237 ? 42.440 45.066 28.671 1.00 32.59 257 ALA A O 1
ATOM 1923 N N . TYR A 1 238 ? 42.980 44.195 30.688 1.00 29.58 258 TYR A N 1
ATOM 1924 C CA . TYR A 1 238 ? 42.891 45.448 31.455 1.00 30.21 258 TYR A CA 1
ATOM 1925 C C . TYR A 1 238 ? 44.294 45.912 31.772 1.00 27.76 258 TYR A C 1
ATOM 1926 O O . TYR A 1 238 ? 44.982 45.283 32.504 1.00 29.03 258 TYR A O 1
ATOM 1935 N N . PHE A 1 239 ? 44.679 46.997 31.109 1.00 30.89 259 PHE A N 1
ATOM 1936 C CA . PHE A 1 239 ? 46.020 47.582 31.071 1.00 30.86 259 PHE A CA 1
ATOM 1937 C C . PHE A 1 239 ? 45.983 49.060 31.268 1.00 30.65 259 PHE A C 1
ATOM 1938 O O . PHE A 1 239 ? 45.472 49.772 30.438 1.00 34.69 259 PHE A O 1
ATOM 1946 N N . HIS A 1 240 ? 46.544 49.518 32.374 1.00 30.71 260 HIS A N 1
ATOM 1947 C CA . HIS A 1 240 ? 46.463 50.918 32.687 1.00 30.95 260 HIS A CA 1
ATOM 1948 C C . HIS A 1 240 ? 45.000 51.309 32.551 1.00 32.19 260 HIS A C 1
ATOM 1949 O O . HIS A 1 240 ? 44.119 50.681 33.153 1.00 35.09 260 HIS A O 1
ATOM 1956 N N . GLU A 1 241 ? 44.742 52.329 31.755 1.00 31.45 261 GLU A N 1
ATOM 1957 C CA . GLU A 1 241 ? 43.371 52.857 31.613 1.00 35.28 261 GLU A CA 1
ATOM 1958 C C . GLU A 1 241 ? 42.638 52.179 30.472 1.00 37.23 261 GLU A C 1
ATOM 1959 O O . GLU A 1 241 ? 41.439 52.440 30.245 1.00 36.56 261 GLU A O 1
ATOM 1965 N N . LEU A 1 242 ? 43.360 51.294 29.784 1.00 34.90 262 LEU A N 1
ATOM 1966 C CA . LEU A 1 242 ? 42.767 50.614 28.632 1.00 34.41 262 LEU A CA 1
ATOM 1967 C C . LEU A 1 242 ? 42.151 49.270 28.958 1.00 31.41 262 LEU A C 1
ATOM 1968 O O . LEU A 1 242 ? 42.634 48.509 29.793 1.00 30.59 262 LEU A O 1
ATOM 1973 N N . LEU A 1 243 ? 41.034 49.026 28.303 1.00 26.47 263 LEU A N 1
ATOM 1974 C CA . LEU A 1 243 ? 40.389 47.715 28.284 1.00 25.27 263 LEU A CA 1
ATOM 1975 C C . LEU A 1 243 ? 40.377 47.318 26.829 1.00 29.36 263 LEU A C 1
ATOM 1976 O O . LEU A 1 243 ? 39.847 48.034 25.992 1.00 28.01 263 LEU A O 1
ATOM 1981 N N . ILE A 1 244 ? 41.012 46.181 26.567 1.00 31.90 264 ILE A N 1
ATOM 1982 C CA . ILE A 1 244 ? 41.251 45.660 25.229 1.00 31.18 264 ILE A CA 1
ATOM 1983 C C . ILE A 1 244 ? 40.550 44.311 25.029 1.00 30.28 264 ILE A C 1
ATOM 1984 O O . ILE A 1 244 ? 40.786 43.355 25.748 1.00 29.12 264 ILE A O 1
ATOM 1989 N N . GLY A 1 245 ? 39.749 44.235 23.977 1.00 30.10 265 GLY A N 1
ATOM 1990 C CA . GLY A 1 245 ? 38.989 43.011 23.677 1.00 30.82 265 GLY A CA 1
ATOM 1991 C C . GLY A 1 245 ? 38.164 43.150 22.406 1.00 30.60 265 GLY A C 1
ATOM 1992 O O . GLY A 1 245 ? 38.035 44.233 21.880 1.00 31.01 265 GLY A O 1
ATOM 1993 N N . ARG A 1 246 ? 37.584 42.055 21.936 1.00 31.96 266 ARG A N 1
ATOM 1994 C CA . ARG A 1 246 ? 36.822 42.100 20.673 1.00 34.39 266 ARG A CA 1
ATOM 1995 C C . ARG A 1 246 ? 35.601 42.931 20.910 1.00 33.39 266 ARG A C 1
ATOM 1996 O O . ARG A 1 246 ? 35.078 42.981 22.016 1.00 23.85 266 ARG A O 1
ATOM 2004 N N . GLU A 1 247 ? 35.106 43.509 19.828 1.00 31.65 267 GLU A N 1
ATOM 2005 C CA . GLU A 1 247 ? 33.972 44.417 19.938 1.00 31.32 267 GLU A CA 1
ATOM 2006 C C . GLU A 1 247 ? 32.712 43.771 20.485 1.00 29.94 267 GLU A C 1
ATOM 2007 O O . GLU A 1 247 ? 31.910 44.457 21.136 1.00 34.10 267 GLU A O 1
ATOM 2013 N N . ASP A 1 248 ? 32.551 42.463 20.232 1.00 29.24 268 ASP A N 1
ATOM 2014 C CA . ASP A 1 248 ? 31.314 41.755 20.634 1.00 27.90 268 ASP A CA 1
ATOM 2015 C C . ASP A 1 248 ? 31.247 41.543 22.137 1.00 26.18 268 ASP A C 1
ATOM 2016 O O . ASP A 1 248 ? 30.226 41.162 22.668 1.00 28.17 268 ASP A O 1
ATOM 2021 N N . LEU A 1 249 ? 32.330 41.894 22.800 1.00 28.08 269 LEU A N 1
ATOM 2022 C CA . LEU A 1 249 ? 32.415 41.809 24.273 1.00 28.53 269 LEU A CA 1
ATOM 2023 C C . LEU A 1 249 ? 32.471 43.201 24.869 1.00 30.39 269 LEU A C 1
ATOM 2024 O O . LEU A 1 249 ? 31.824 43.512 25.867 1.00 30.90 269 LEU A O 1
ATOM 2029 N N . LEU A 1 250 ? 33.258 44.043 24.220 1.00 32.16 270 LEU A N 1
ATOM 2030 C CA . LEU A 1 250 ? 33.473 45.407 24.706 1.00 31.69 270 LEU A CA 1
ATOM 2031 C C . LEU A 1 250 ? 32.179 46.216 24.615 1.00 31.38 270 LEU A C 1
ATOM 2032 O O . LEU A 1 250 ? 31.882 47.040 25.487 1.00 30.61 270 LEU A O 1
ATOM 2037 N N A ARG A 1 251 ? 31.372 45.968 23.586 0.50 30.87 271 ARG A N 1
ATOM 2038 N N B ARG A 1 251 ? 31.378 45.923 23.593 0.50 29.15 271 ARG A N 1
ATOM 2039 C CA A ARG A 1 251 ? 30.138 46.758 23.449 0.50 29.77 271 ARG A CA 1
ATOM 2040 C CA B ARG A 1 251 ? 30.143 46.685 23.390 0.50 26.39 271 ARG A CA 1
ATOM 2041 C C A ARG A 1 251 ? 29.134 46.517 24.593 0.50 29.48 271 ARG A C 1
ATOM 2042 C C B ARG A 1 251 ? 29.143 46.502 24.545 0.50 27.60 271 ARG A C 1
ATOM 2043 O O A ARG A 1 251 ? 28.626 47.473 25.164 0.50 28.90 271 ARG A O 1
ATOM 2044 O O B ARG A 1 251 ? 28.650 47.485 25.081 0.50 26.25 271 ARG A O 1
ATOM 2059 N N . PRO A 1 252 ? 28.796 45.250 24.883 1.00 29.04 272 PRO A N 1
ATOM 2060 C CA . PRO A 1 252 ? 27.891 45.013 26.010 1.00 27.61 272 PRO A CA 1
ATOM 2061 C C . PRO A 1 252 ? 28.499 45.362 27.370 1.00 29.14 272 PRO A C 1
ATOM 2062 O O . PRO A 1 252 ? 27.766 45.675 28.338 1.00 31.16 272 PRO A O 1
ATOM 2066 N N . PHE A 1 253 ? 29.821 45.321 27.436 1.00 28.81 273 PHE A N 1
ATOM 2067 C CA . PHE A 1 253 ? 30.555 45.624 28.672 1.00 30.80 273 PHE A CA 1
ATOM 2068 C C . PHE A 1 253 ? 30.437 47.120 28.985 1.00 30.91 273 PHE A C 1
ATOM 2069 O O . PHE A 1 253 ? 30.124 47.553 30.110 1.00 29.97 273 PHE A O 1
ATOM 2077 N N . PHE A 1 254 ? 30.639 47.924 27.959 1.00 32.20 274 PHE A N 1
ATOM 2078 C CA . PHE A 1 254 ? 30.464 49.395 28.108 1.00 32.17 274 PHE A CA 1
ATOM 2079 C C . PHE A 1 254 ? 29.060 49.751 28.557 1.00 29.92 274 PHE A C 1
ATOM 2080 O O . PHE A 1 254 ? 28.854 50.596 29.408 1.00 28.68 274 PHE A O 1
ATOM 2088 N N . GLU A 1 255 ? 28.117 49.028 27.985 1.00 32.00 275 GLU A N 1
ATOM 2089 C CA . GLU A 1 255 ? 26.682 49.233 28.229 1.00 34.89 275 GLU A CA 1
ATOM 2090 C C . GLU A 1 255 ? 26.369 49.038 29.701 1.00 33.63 275 GLU A C 1
ATOM 2091 O O . GLU A 1 255 ? 25.600 49.775 30.306 1.00 33.04 275 GLU A O 1
ATOM 2097 N N . LYS A 1 256 ? 27.103 48.112 30.289 1.00 34.27 276 LYS A N 1
ATOM 2098 C CA . LYS A 1 256 ? 26.973 47.761 31.687 1.00 29.67 276 LYS A CA 1
ATOM 2099 C C . LYS A 1 256 ? 27.745 48.726 32.587 1.00 32.79 276 LYS A C 1
ATOM 2100 O O . LYS A 1 256 ? 27.485 48.813 33.802 1.00 32.46 276 LYS A O 1
ATOM 2106 N N . CYS A 1 257 ? 28.662 49.473 31.990 1.00 31.12 277 CYS A N 1
ATOM 2107 C CA . CYS A 1 257 ? 29.512 50.399 32.769 1.00 32.25 277 CYS A CA 1
ATOM 2108 C C . CYS A 1 257 ? 28.856 51.741 33.039 1.00 32.20 277 CYS A C 1
ATOM 2109 O O . CYS A 1 257 ? 29.220 52.465 33.962 1.00 34.40 277 CYS A O 1
ATOM 2112 N N . VAL A 1 258 ? 27.889 52.057 32.213 1.00 34.07 278 VAL A N 1
ATOM 2113 C CA . VAL A 1 258 ? 27.221 53.363 32.272 1.00 35.57 278 VAL A CA 1
ATOM 2114 C C . VAL A 1 258 ? 25.736 53.232 32.430 1.00 37.72 278 VAL A C 1
ATOM 2115 O O . VAL A 1 258 ? 25.088 52.476 31.744 1.00 39.36 278 VAL A O 1
ATOM 2119 N N . LYS A 1 259 ? 25.222 54.011 33.356 1.00 40.86 279 LYS A N 1
ATOM 2120 C CA . LYS A 1 259 ? 23.788 54.128 33.596 1.00 42.06 279 LYS A CA 1
ATOM 2121 C C . LYS A 1 259 ? 23.318 55.475 33.055 1.00 41.19 279 LYS A C 1
ATOM 2122 O O . LYS A 1 259 ? 23.558 56.511 33.641 1.00 42.63 279 LYS A O 1
ATOM 2128 N N . ILE A 1 260 ? 22.688 55.414 31.895 1.00 39.31 280 ILE A N 1
ATOM 2129 C CA . ILE A 1 260 ? 22.171 56.567 31.154 1.00 39.14 280 ILE A CA 1
ATOM 2130 C C . ILE A 1 260 ? 20.692 56.754 31.344 1.00 38.23 280 ILE A C 1
ATOM 2131 O O . ILE A 1 260 ? 19.904 55.857 31.132 1.00 36.16 280 ILE A O 1
ATOM 2136 N N . GLU A 1 261 ? 20.334 57.965 31.725 1.00 41.00 281 GLU A N 1
ATOM 2137 C CA . GLU A 1 261 ? 18.938 58.345 31.947 1.00 40.06 281 GLU A CA 1
ATOM 2138 C C . GLU A 1 261 ? 18.634 59.695 31.331 1.00 38.18 281 GLU A C 1
ATOM 2139 O O . GLU A 1 261 ? 19.456 60.624 31.340 1.00 33.71 281 GLU A O 1
ATOM 2145 N N . GLU A 1 262 ? 17.431 59.786 30.797 1.00 37.63 282 GLU A N 1
ATOM 2146 C CA . GLU A 1 262 ? 16.932 61.042 30.245 1.00 38.03 282 GLU A CA 1
ATOM 2147 C C . GLU A 1 262 ? 16.272 61.740 31.416 1.00 38.50 282 GLU A C 1
ATOM 2148 O O . GLU A 1 262 ? 15.352 61.209 32.028 1.00 38.56 282 GLU A O 1
ATOM 2154 N N . VAL A 1 263 ? 16.795 62.908 31.760 1.00 39.42 283 VAL A N 1
ATOM 2155 C CA . VAL A 1 263 ? 16.311 63.651 32.915 1.00 40.18 283 VAL A CA 1
ATOM 2156 C C . VAL A 1 263 ? 15.254 64.652 32.501 1.00 42.88 283 VAL A C 1
ATOM 2157 O O . VAL A 1 263 ? 14.350 65.021 33.238 1.00 43.57 283 VAL A O 1
ATOM 2161 N N . SER A 1 264 ? 15.365 65.066 31.268 1.00 42.76 284 SER A N 1
ATOM 2162 C CA . SER A 1 264 ? 14.536 66.124 30.816 1.00 42.79 284 SER A CA 1
ATOM 2163 C C . SER A 1 264 ? 14.651 66.298 29.325 1.00 41.96 284 SER A C 1
ATOM 2164 O O . SER A 1 264 ? 15.619 65.890 28.683 1.00 42.59 284 SER A O 1
ATOM 2167 N N . ARG A 1 265 ? 13.614 66.882 28.774 1.00 41.57 285 ARG A N 1
ATOM 2168 C CA . ARG A 1 265 ? 13.569 67.142 27.345 1.00 41.55 285 ARG A CA 1
ATOM 2169 C C . ARG A 1 265 ? 12.701 68.329 27.062 1.00 40.71 285 ARG A C 1
ATOM 2170 O O . ARG A 1 265 ? 11.699 68.545 27.731 1.00 37.53 285 ARG A O 1
ATOM 2178 N N . ASN A 1 266 ? 13.171 69.149 26.135 1.00 40.56 286 ASN A N 1
ATOM 2179 C CA . ASN A 1 266 ? 12.353 70.228 25.594 1.00 41.84 286 ASN A CA 1
ATOM 2180 C C . ASN A 1 266 ? 12.724 70.442 24.147 1.00 42.23 286 ASN A C 1
ATOM 2181 O O . ASN A 1 266 ? 13.420 69.623 23.544 1.00 44.07 286 ASN A O 1
ATOM 2186 N N . GLU A 1 267 ? 12.272 71.567 23.633 1.00 40.92 287 GLU A N 1
ATOM 2187 C CA . GLU A 1 267 ? 12.388 71.890 22.204 1.00 41.51 287 GLU A CA 1
ATOM 2188 C C . GLU A 1 267 ? 13.815 72.222 21.884 1.00 41.77 287 GLU A C 1
ATOM 2189 O O . GLU A 1 267 ? 14.263 72.133 20.732 1.00 42.02 287 GLU A O 1
ATOM 2191 N N . GLN A 1 268 ? 14.519 72.582 22.946 1.00 42.19 288 GLN A N 1
ATOM 2192 C CA . GLN A 1 268 ? 15.909 73.055 22.865 1.00 42.85 288 GLN A CA 1
ATOM 2193 C C . GLN A 1 268 ? 16.919 71.918 22.994 1.00 39.61 288 GLN A C 1
ATOM 2194 O O . GLN A 1 268 ? 18.098 72.101 22.721 1.00 39.41 288 GLN A O 1
ATOM 2200 N N . GLY A 1 269 ? 16.409 70.752 23.352 1.00 36.80 289 GLY A N 1
ATOM 2201 C CA . GLY A 1 269 ? 17.223 69.562 23.502 1.00 36.69 289 GLY A CA 1
ATOM 2202 C C . GLY A 1 269 ? 16.878 68.663 24.669 1.00 36.94 289 GLY A C 1
ATOM 2203 O O . GLY A 1 269 ? 15.797 68.734 25.248 1.00 36.88 289 GLY A O 1
ATOM 2204 N N . VAL A 1 270 ? 17.825 67.796 24.988 1.00 34.63 290 VAL A N 1
ATOM 2205 C CA . VAL A 1 270 ? 17.656 66.793 26.039 1.00 34.60 290 VAL A CA 1
ATOM 2206 C C . VAL A 1 270 ? 18.777 66.878 27.053 1.00 34.26 290 VAL A C 1
ATOM 2207 O O . VAL A 1 270 ? 19.935 67.126 26.707 1.00 35.31 290 VAL A O 1
ATOM 2211 N N . THR A 1 271 ? 18.426 66.616 28.297 1.00 31.06 291 THR A N 1
ATOM 2212 C CA . THR A 1 271 ? 19.400 66.522 29.349 1.00 30.07 291 THR A CA 1
ATOM 2213 C C . THR A 1 271 ? 19.440 65.068 29.819 1.00 31.94 291 THR A C 1
ATOM 2214 O O . THR A 1 271 ? 18.428 64.489 30.230 1.00 28.85 291 THR A O 1
ATOM 2218 N N . LEU A 1 272 ? 20.631 64.484 29.745 1.00 29.81 292 LEU A N 1
ATOM 2219 C CA . LEU A 1 272 ? 20.827 63.087 30.144 1.00 30.56 292 LEU A CA 1
ATOM 2220 C C . LEU A 1 272 ? 21.612 63.033 31.412 1.00 30.12 292 LEU A C 1
ATOM 2221 O O . LEU A 1 272 ? 22.339 63.964 31.739 1.00 35.12 292 LEU A O 1
ATOM 2226 N N . SER A 1 273 ? 21.465 61.974 32.167 1.00 31.35 293 SER A N 1
ATOM 2227 C CA . SER A 1 273 ? 22.424 61.800 33.249 1.00 34.70 293 SER A CA 1
ATOM 2228 C C . SER A 1 273 ? 23.148 60.495 32.904 1.00 34.05 293 SER A C 1
ATOM 2229 O O . SER A 1 273 ? 22.531 59.523 32.476 1.00 35.74 293 SER A O 1
ATOM 2232 N N . ILE A 1 274 ? 24.468 60.542 32.974 1.00 32.50 294 ILE A N 1
ATOM 2233 C CA . ILE A 1 274 ? 25.285 59.410 32.674 1.00 33.01 294 ILE A CA 1
ATOM 2234 C C . ILE A 1 274 ? 26.170 59.156 33.851 1.00 33.19 294 ILE A C 1
ATOM 2235 O O . ILE A 1 274 ? 27.008 59.985 34.183 1.00 37.78 294 ILE A O 1
ATOM 2240 N N . THR A 1 275 ? 25.930 58.022 34.493 1.00 34.16 295 THR A N 1
ATOM 2241 C CA . THR A 1 275 ? 26.693 57.550 35.646 1.00 31.16 295 THR A CA 1
ATOM 2242 C C . THR A 1 275 ? 27.626 56.370 35.265 1.00 32.96 295 THR A C 1
ATOM 2243 O O . THR A 1 275 ? 27.240 55.407 34.564 1.00 34.46 295 THR A O 1
ATOM 2247 N N . ASN A 1 276 ? 28.875 56.523 35.697 1.00 29.44 296 ASN A N 1
ATOM 2248 C CA . ASN A 1 276 ? 29.908 55.501 35.587 1.00 29.28 296 ASN A CA 1
ATOM 2249 C C . ASN A 1 276 ? 29.848 54.772 36.917 1.00 28.33 296 ASN A C 1
ATOM 2250 O O . ASN A 1 276 ? 30.228 55.331 37.956 1.00 25.21 296 ASN A O 1
ATOM 2255 N N . VAL A 1 277 ? 29.314 53.555 36.854 1.00 28.65 297 VAL A N 1
ATOM 2256 C CA . VAL A 1 277 ? 29.094 52.694 38.002 1.00 31.53 297 VAL A CA 1
ATOM 2257 C C . VAL A 1 277 ? 30.272 51.757 38.213 1.00 34.15 297 VAL A C 1
ATOM 2258 O O . VAL A 1 277 ? 30.137 50.729 38.836 1.00 38.97 297 VAL A O 1
ATOM 2262 N N . THR A 1 278 ? 31.432 52.104 37.679 1.00 35.22 298 THR A N 1
ATOM 2263 C CA . THR A 1 278 ? 32.613 51.227 37.795 1.00 30.77 298 THR A CA 1
ATOM 2264 C C . THR A 1 278 ? 33.863 51.923 38.322 1.00 28.25 298 THR A C 1
ATOM 2265 O O . THR A 1 278 ? 33.874 53.111 38.587 1.00 28.24 298 THR A O 1
ATOM 2269 N N . ASP A 1 279 ? 34.910 51.127 38.460 1.00 26.07 299 ASP A N 1
ATOM 2270 C CA . ASP A 1 279 ? 36.217 51.581 38.883 1.00 24.38 299 ASP A CA 1
ATOM 2271 C C . ASP A 1 279 ? 37.017 52.048 37.702 1.00 28.53 299 ASP A C 1
ATOM 2272 O O . ASP A 1 279 ? 38.117 52.537 37.861 1.00 31.91 299 ASP A O 1
ATOM 2277 N N . LEU A 1 280 ? 36.473 51.850 36.513 1.00 27.77 300 LEU A N 1
ATOM 2278 C CA . LEU A 1 280 ? 37.185 52.200 35.275 1.00 31.76 300 LEU A CA 1
ATOM 2279 C C . LEU A 1 280 ? 36.871 53.605 34.826 1.00 32.03 300 LEU A C 1
ATOM 2280 O O . LEU A 1 280 ? 35.750 54.051 34.926 1.00 38.09 300 LEU A O 1
ATOM 2285 N N . VAL A 1 281 ? 37.888 54.303 34.365 1.00 33.30 301 VAL A N 1
ATOM 2286 C CA . VAL A 1 281 ? 37.729 55.626 33.776 1.00 33.44 301 VAL A CA 1
ATOM 2287 C C . VAL A 1 281 ? 37.289 55.339 32.344 1.00 35.34 301 VAL A C 1
ATOM 2288 O O . VAL A 1 281 ? 37.746 54.379 31.721 1.00 32.91 301 VAL A O 1
ATOM 2292 N N . LEU A 1 282 ? 36.378 56.164 31.845 1.00 35.20 302 LEU A N 1
ATOM 2293 C CA . LEU A 1 282 ? 35.889 56.032 30.455 1.00 34.59 302 LEU A CA 1
ATOM 2294 C C . LEU A 1 282 ? 36.111 57.326 29.683 1.00 33.93 302 LEU A C 1
ATOM 2295 O O . LEU A 1 282 ? 35.719 58.401 30.118 1.00 31.55 302 LEU A O 1
ATOM 2300 N N . LYS A 1 283 ? 36.739 57.212 28.520 1.00 29.97 303 LYS A N 1
ATOM 2301 C CA . LYS A 1 283 ? 37.054 58.395 27.752 1.00 31.54 303 LYS A CA 1
ATOM 2302 C C . LYS A 1 283 ? 36.296 58.401 26.455 1.00 33.89 303 LYS A C 1
ATOM 2303 O O . LYS A 1 283 ? 36.420 57.485 25.667 1.00 33.35 303 LYS A O 1
ATOM 2309 N N . LEU A 1 284 ? 35.481 59.446 26.285 1.00 34.67 304 LEU A N 1
ATOM 2310 C CA . LEU A 1 284 ? 34.587 59.610 25.132 1.00 34.85 304 LEU A CA 1
ATOM 2311 C C . LEU A 1 284 ? 35.043 60.724 24.219 1.00 34.43 304 LEU A C 1
ATOM 2312 O O . LEU A 1 284 ? 35.516 61.758 24.644 1.00 33.19 304 LEU A O 1
ATOM 2317 N N A LYS A 1 285 ? 34.894 60.488 22.930 0.50 33.13 305 LYS A N 1
ATOM 2318 N N B LYS A 1 285 ? 34.862 60.470 22.933 0.50 33.25 305 LYS A N 1
ATOM 2319 C CA A LYS A 1 285 ? 35.255 61.482 21.946 0.50 32.56 305 LYS A CA 1
ATOM 2320 C CA B LYS A 1 285 ? 35.260 61.380 21.881 0.50 32.84 305 LYS A CA 1
ATOM 2321 C C A LYS A 1 285 ? 34.238 61.442 20.838 0.50 31.59 305 LYS A C 1
ATOM 2322 C C B LYS A 1 285 ? 34.193 61.417 20.826 0.50 31.76 305 LYS A C 1
ATOM 2323 O O A LYS A 1 285 ? 33.954 60.394 20.271 0.50 30.74 305 LYS A O 1
ATOM 2324 O O B LYS A 1 285 ? 33.833 60.390 20.264 0.50 31.03 305 LYS A O 1
ATOM 2335 N N . LYS A 1 286 ? 33.675 62.615 20.576 1.00 31.09 306 LYS A N 1
ATOM 2336 C CA . LYS A 1 286 ? 32.653 62.803 19.551 1.00 28.56 306 LYS A CA 1
ATOM 2337 C C . LYS A 1 286 ? 33.193 62.394 18.175 1.00 29.60 306 LYS A C 1
ATOM 2338 O O . LYS A 1 286 ? 34.275 62.775 17.768 1.00 28.25 306 LYS A O 1
ATOM 2344 N N . THR A 1 287 ? 32.391 61.590 17.493 1.00 28.70 307 THR A N 1
ATOM 2345 C CA . THR A 1 287 ? 32.674 61.145 16.165 1.00 28.74 307 THR A CA 1
ATOM 2346 C C . THR A 1 287 ? 31.659 61.768 15.245 1.00 31.56 307 THR A C 1
ATOM 2347 O O . THR A 1 287 ? 30.882 62.647 15.636 1.00 34.18 307 THR A O 1
ATOM 2351 N N . ALA A 1 288 ? 31.649 61.294 14.012 1.00 32.19 308 ALA A N 1
ATOM 2352 C CA . ALA A 1 288 ? 30.744 61.855 12.996 1.00 30.00 308 ALA A CA 1
ATOM 2353 C C . ALA A 1 288 ? 29.298 61.880 13.444 1.00 29.36 308 ALA A C 1
ATOM 2354 O O . ALA A 1 288 ? 28.725 60.881 13.877 1.00 31.36 308 ALA A O 1
ATOM 2356 N N . HIS A 1 289 ? 28.692 63.050 13.298 1.00 32.58 309 HIS A N 1
ATOM 2357 C CA . HIS A 1 289 ? 27.333 63.269 13.765 1.00 31.90 309 HIS A CA 1
ATOM 2358 C C . HIS A 1 289 ? 26.569 64.348 13.003 1.00 34.48 309 HIS A C 1
ATOM 2359 O O . HIS A 1 289 ? 27.092 65.028 12.143 1.00 33.26 309 HIS A O 1
ATOM 2366 N N . ASP A 1 290 ? 25.289 64.458 13.326 1.00 36.01 310 ASP A N 1
ATOM 2367 C CA . ASP A 1 290 ? 24.444 65.521 12.770 1.00 36.70 310 ASP A CA 1
ATOM 2368 C C . ASP A 1 290 ? 24.871 66.777 13.491 1.00 35.90 310 ASP A C 1
ATOM 2369 O O . ASP A 1 290 ? 24.770 66.896 14.706 1.00 34.03 310 ASP A O 1
ATOM 2374 N N . THR A 1 291 ? 25.351 67.725 12.722 1.00 37.82 311 THR A N 1
ATOM 2375 C CA . THR A 1 291 ? 25.939 68.926 13.307 1.00 38.05 311 THR A CA 1
ATOM 2376 C C . THR A 1 291 ? 24.885 69.788 14.027 1.00 35.73 311 THR A C 1
ATOM 2377 O O . THR A 1 291 ? 25.215 70.666 14.784 1.00 35.64 311 THR A O 1
ATOM 2381 N N . LEU A 1 292 ? 23.614 69.463 13.828 1.00 37.29 312 LEU A N 1
ATOM 2382 C CA . LEU A 1 292 ? 22.480 70.192 14.458 1.00 35.36 312 LEU A CA 1
ATOM 2383 C C . LEU A 1 292 ? 22.235 69.606 15.837 1.00 34.24 312 LEU A C 1
ATOM 2384 O O . LEU A 1 292 ? 21.463 70.118 16.635 1.00 33.19 312 LEU A O 1
ATOM 2389 N N . LEU A 1 293 ? 22.924 68.504 16.091 1.00 34.47 313 LEU A N 1
ATOM 2390 C CA . LEU A 1 293 ? 22.855 67.809 17.376 1.00 34.91 313 LEU A CA 1
ATOM 2391 C C . LEU A 1 293 ? 24.113 68.231 18.093 1.00 33.35 313 LEU A C 1
ATOM 2392 O O . LEU A 1 293 ? 25.210 67.763 17.799 1.00 34.85 313 LEU A O 1
ATOM 2397 N N . VAL A 1 294 ? 23.932 69.133 19.037 1.00 33.27 314 VAL A N 1
ATOM 2398 C CA . VAL A 1 294 ? 25.041 69.767 19.744 1.00 33.97 314 VAL A CA 1
ATOM 2399 C C . VAL A 1 294 ? 25.403 69.118 21.057 1.00 35.87 314 VAL A C 1
ATOM 2400 O O . VAL A 1 294 ? 24.645 69.168 22.011 1.00 35.66 314 VAL A O 1
ATOM 2404 N N . TYR A 1 295 ? 26.580 68.492 21.089 1.00 33.73 315 TYR A N 1
ATOM 2405 C CA . TYR A 1 295 ? 27.059 67.901 22.325 1.00 32.56 315 TYR A CA 1
ATOM 2406 C C . TYR A 1 295 ? 28.584 67.996 22.471 1.00 33.24 315 TYR A C 1
ATOM 2407 O O . TYR A 1 295 ? 29.327 68.509 21.595 1.00 31.28 315 TYR A O 1
ATOM 2416 N N . PHE A 1 296 ? 29.019 67.487 23.609 1.00 28.84 316 PHE A N 1
ATOM 2417 C CA . PHE A 1 296 ? 30.438 67.512 24.006 1.00 29.10 316 PHE A CA 1
ATOM 2418 C C . PHE A 1 296 ? 31.354 67.137 22.879 1.00 30.66 316 PHE A C 1
ATOM 2419 O O . PHE A 1 296 ? 30.924 66.502 21.924 1.00 31.27 316 PHE A O 1
ATOM 2427 N N . ARG A 1 297 ? 32.621 67.564 22.977 1.00 32.64 317 ARG A N 1
ATOM 2428 C CA . ARG A 1 297 ? 33.585 67.188 21.935 1.00 32.97 317 ARG A CA 1
ATOM 2429 C C . ARG A 1 297 ? 34.347 65.986 22.418 1.00 31.41 317 ARG A C 1
ATOM 2430 O O . ARG A 1 297 ? 34.666 65.070 21.654 1.00 32.43 317 ARG A O 1
ATOM 2438 N N . ASP A 1 298 ? 34.649 66.076 23.704 1.00 28.68 318 ASP A N 1
ATOM 2439 C CA . ASP A 1 298 ? 35.403 65.115 24.456 1.00 29.79 318 ASP A CA 1
ATOM 2440 C C . ASP A 1 298 ? 34.866 65.125 25.855 1.00 33.03 318 ASP A C 1
ATOM 2441 O O . ASP A 1 298 ? 34.444 66.141 26.354 1.00 35.27 318 ASP A O 1
ATOM 2454 N N . THR A 1 300 ? 35.429 62.839 29.797 1.00 32.15 320 THR A N 1
ATOM 2455 C CA . THR A 1 300 ? 35.986 61.774 30.606 1.00 32.77 320 THR A CA 1
ATOM 2456 C C . THR A 1 300 ? 35.085 61.469 31.794 1.00 32.50 320 THR A C 1
ATOM 2457 O O . THR A 1 300 ? 34.749 62.333 32.580 1.00 36.36 320 THR A O 1
ATOM 2461 N N . LEU A 1 301 ? 34.638 60.228 31.870 1.00 31.03 321 LEU A N 1
ATOM 2462 C CA . LEU A 1 301 ? 33.777 59.789 32.968 1.00 31.97 321 LEU A CA 1
ATOM 2463 C C . LEU A 1 301 ? 34.614 59.089 34.031 1.00 28.26 321 LEU A C 1
ATOM 2464 O O . LEU A 1 301 ? 35.075 57.963 33.858 1.00 29.26 321 LEU A O 1
ATOM 2469 N N . LYS A 1 302 ? 34.819 59.785 35.129 1.00 29.09 322 LYS A N 1
ATOM 2470 C CA . LYS A 1 302 ? 35.589 59.207 36.248 1.00 31.93 322 LYS A CA 1
ATOM 2471 C C . LYS A 1 302 ? 34.786 58.142 36.933 1.00 30.21 322 LYS A C 1
ATOM 2472 O O . LYS A 1 302 ? 33.560 58.131 36.852 1.00 29.75 322 LYS A O 1
ATOM 2478 N N . PRO A 1 303 ? 35.483 57.209 37.587 1.00 32.36 323 PRO A N 1
ATOM 2479 C CA . PRO A 1 303 ? 34.790 56.128 38.277 1.00 33.82 323 PRO A CA 1
ATOM 2480 C C . PRO A 1 303 ? 33.824 56.626 39.317 1.00 33.57 323 PRO A C 1
ATOM 2481 O O . PRO A 1 303 ? 34.105 57.600 40.011 1.00 31.77 323 PRO A O 1
ATOM 2485 N N . HIS A 1 304 ? 32.672 55.968 39.347 1.00 31.45 324 HIS A N 1
ATOM 2486 C CA . HIS A 1 304 ? 31.631 56.199 40.365 1.00 31.53 324 HIS A CA 1
ATOM 2487 C C . HIS A 1 304 ? 31.155 57.626 40.459 1.00 30.17 324 HIS A C 1
ATOM 2488 O O . HIS A 1 304 ? 30.896 58.162 41.537 1.00 33.39 324 HIS A O 1
ATOM 2495 N N . THR A 1 305 ? 30.994 58.216 39.290 1.00 31.35 325 THR A N 1
ATOM 2496 C CA . THR A 1 305 ? 30.615 59.624 39.137 1.00 29.05 325 THR A CA 1
ATOM 2497 C C . THR A 1 305 ? 29.448 59.768 38.159 1.00 31.28 325 THR A C 1
ATOM 2498 O O . THR A 1 305 ? 29.356 59.109 37.104 1.00 26.72 325 THR A O 1
ATOM 2502 N N . ARG A 1 306 ? 28.535 60.637 38.574 1.00 35.04 326 ARG A N 1
ATOM 2503 C CA . ARG A 1 306 ? 27.339 60.938 37.813 1.00 34.26 326 ARG A CA 1
ATOM 2504 C C . ARG A 1 306 ? 27.573 62.251 37.119 1.00 33.95 326 ARG A C 1
ATOM 2505 O O . ARG A 1 306 ? 27.980 63.226 37.742 1.00 33.95 326 ARG A O 1
ATOM 2513 N N . TYR A 1 307 ? 27.351 62.213 35.812 1.00 33.68 327 TYR A N 1
ATOM 2514 C CA . TYR A 1 307 ? 27.443 63.368 34.927 1.00 33.22 327 TYR A CA 1
ATOM 2515 C C . TYR A 1 307 ? 26.090 63.787 34.355 1.00 33.94 327 TYR A C 1
ATOM 2516 O O . TYR A 1 307 ? 25.250 62.953 34.016 1.00 32.76 327 TYR A O 1
ATOM 2525 N N . THR A 1 308 ? 25.906 65.103 34.268 1.00 34.31 328 THR A N 1
ATOM 2526 C CA . THR A 1 308 ? 24.746 65.709 33.641 1.00 35.49 328 THR A CA 1
ATOM 2527 C C . THR A 1 308 ? 25.206 66.204 32.303 1.00 36.20 328 THR A C 1
ATOM 2528 O O . THR A 1 308 ? 26.086 67.026 32.216 1.00 37.22 328 THR A O 1
ATOM 2532 N N . VAL A 1 309 ? 24.605 65.682 31.260 1.00 37.93 329 VAL A N 1
ATOM 2533 C CA . VAL A 1 309 ? 25.006 65.981 29.887 1.00 37.40 329 VAL A CA 1
ATOM 2534 C C . VAL A 1 309 ? 23.846 66.502 29.086 1.00 37.79 329 VAL A C 1
ATOM 2535 O O . VAL A 1 309 ? 22.767 65.915 29.049 1.00 41.30 329 VAL A O 1
ATOM 2539 N N . ARG A 1 310 ? 24.088 67.630 28.445 1.00 37.30 330 ARG A N 1
ATOM 2540 C CA . ARG A 1 310 ? 23.090 68.289 27.627 1.00 34.80 330 ARG A CA 1
ATOM 2541 C C . ARG A 1 310 ? 23.362 68.120 26.146 1.00 34.79 330 ARG A C 1
ATOM 2542 O O . ARG A 1 310 ? 24.474 68.222 25.663 1.00 34.53 330 ARG A O 1
ATOM 2550 N N A ILE A 1 311 ? 22.293 67.816 25.437 0.50 35.02 331 ILE A N 1
ATOM 2551 N N B ILE A 1 311 ? 22.294 67.849 25.424 0.50 34.43 331 ILE A N 1
ATOM 2552 C CA A ILE A 1 311 ? 22.328 67.696 23.985 0.50 34.68 331 ILE A CA 1
ATOM 2553 C CA B ILE A 1 311 ? 22.365 67.688 23.980 0.50 33.68 331 ILE A CA 1
ATOM 2554 C C A ILE A 1 311 ? 21.391 68.755 23.431 0.50 34.60 331 ILE A C 1
ATOM 2555 C C B ILE A 1 311 ? 21.402 68.707 23.380 0.50 34.16 331 ILE A C 1
ATOM 2556 O O A ILE A 1 311 ? 20.197 68.744 23.698 0.50 35.71 331 ILE A O 1
ATOM 2557 O O B ILE A 1 311 ? 20.194 68.607 23.548 0.50 35.51 331 ILE A O 1
ATOM 2566 N N . GLY A 1 312 ? 21.946 69.695 22.687 1.00 32.92 332 GLY A N 1
ATOM 2567 C CA . GLY A 1 312 ? 21.146 70.711 22.097 1.00 33.59 332 GLY A CA 1
ATOM 2568 C C . GLY A 1 312 ? 20.611 70.293 20.752 1.00 37.39 332 GLY A C 1
ATOM 2569 O O . GLY A 1 312 ? 21.213 69.497 20.016 1.00 37.58 332 GLY A O 1
ATOM 2570 N N . PHE A 1 313 ? 19.442 70.844 20.458 1.00 37.34 333 PHE A N 1
ATOM 2571 C CA . PHE A 1 313 ? 18.763 70.635 19.198 1.00 37.57 333 PHE A CA 1
ATOM 2572 C C . PHE A 1 313 ? 18.794 71.941 18.452 1.00 38.22 333 PHE A C 1
ATOM 2573 O O . PHE A 1 313 ? 18.212 72.918 18.889 1.00 38.17 333 PHE A O 1
ATOM 2581 N N . LYS A 1 314 ? 19.494 71.970 17.335 1.00 39.91 334 LYS A N 1
ATOM 2582 C CA . LYS A 1 314 ? 19.533 73.195 16.527 1.00 40.46 334 LYS A CA 1
ATOM 2583 C C . LYS A 1 314 ? 18.552 73.085 15.393 1.00 40.31 334 LYS A C 1
ATOM 2584 O O . LYS A 1 314 ? 18.153 72.004 14.991 1.00 41.44 334 LYS A O 1
ATOM 2588 N N . GLN A 1 315 ? 18.253 74.251 14.845 1.00 41.42 335 GLN A N 1
ATOM 2589 C CA . GLN A 1 315 ? 17.252 74.406 13.811 1.00 40.88 335 GLN A CA 1
ATOM 2590 C C . GLN A 1 315 ? 16.032 73.601 14.269 1.00 43.11 335 GLN A C 1
ATOM 2591 O O . GLN A 1 315 ? 15.651 73.661 15.447 1.00 46.27 335 GLN A O 1
ATOM 2595 N N . GLY A 1 316 ? 15.419 72.821 13.406 1.00 40.23 336 GLY A N 1
ATOM 2596 C CA . GLY A 1 316 ? 14.231 72.147 13.892 1.00 41.98 336 GLY A CA 1
ATOM 2597 C C . GLY A 1 316 ? 14.339 70.723 14.393 1.00 43.69 336 GLY A C 1
ATOM 2598 O O . GLY A 1 316 ? 13.315 70.076 14.633 1.00 45.56 336 GLY A O 1
ATOM 2599 N N . ILE A 1 317 ? 15.556 70.239 14.600 1.00 42.52 337 ILE A N 1
ATOM 2600 C CA . ILE A 1 317 ? 15.717 68.812 14.942 1.00 42.13 337 ILE A CA 1
ATOM 2601 C C . ILE A 1 317 ? 14.995 68.443 16.238 1.00 39.48 337 ILE A C 1
ATOM 2602 O O . ILE A 1 317 ? 14.846 69.268 17.127 1.00 40.19 337 ILE A O 1
ATOM 2607 N N . LYS A 1 318 ? 14.513 67.199 16.271 1.00 38.20 338 LYS A N 1
ATOM 2608 C CA . LYS A 1 318 ? 13.695 66.673 17.368 1.00 38.66 338 LYS A CA 1
ATOM 2609 C C . LYS A 1 318 ? 14.380 65.527 18.101 1.00 40.00 338 LYS A C 1
ATOM 2610 O O . LYS A 1 318 ? 13.981 65.090 19.182 1.00 41.64 338 LYS A O 1
ATOM 2612 N N . GLY A 1 319 ? 15.446 65.065 17.489 1.00 39.23 339 GLY A N 1
ATOM 2613 C CA . GLY A 1 319 ? 16.255 63.992 18.050 1.00 37.91 339 GLY A CA 1
ATOM 2614 C C . GLY A 1 319 ? 17.425 63.672 17.177 1.00 37.24 339 GLY A C 1
ATOM 2615 O O . GLY A 1 319 ? 17.784 64.437 16.285 1.00 39.36 339 GLY A O 1
ATOM 2616 N N . GLY A 1 320 ? 18.012 62.513 17.416 1.00 38.21 340 GLY A N 1
ATOM 2617 C CA . GLY A 1 320 ? 19.194 62.118 16.657 1.00 35.20 340 GLY A CA 1
ATOM 2618 C C . GLY A 1 320 ? 20.135 61.236 17.404 1.00 34.58 340 GLY A C 1
ATOM 2619 O O . GLY A 1 320 ? 19.919 60.859 18.567 1.00 33.84 340 GLY A O 1
ATOM 2620 N N . ASP A 1 321 ? 21.187 60.906 16.681 1.00 34.08 341 ASP A N 1
ATOM 2621 C CA . ASP A 1 321 ? 22.240 59.995 17.170 1.00 33.45 341 ASP A CA 1
ATOM 2622 C C . ASP A 1 321 ? 23.429 60.741 17.743 1.00 34.12 341 ASP A C 1
ATOM 2623 O O . ASP A 1 321 ? 24.177 61.445 17.015 1.00 32.56 341 ASP A O 1
ATOM 2628 N N . VAL A 1 322 ? 23.578 60.573 19.055 1.00 31.37 342 VAL A N 1
ATOM 2629 C CA . VAL A 1 322 ? 24.708 61.107 19.816 1.00 31.02 342 VAL A CA 1
ATOM 2630 C C . VAL A 1 322 ? 25.838 60.094 19.675 1.00 31.68 342 VAL A C 1
ATOM 2631 O O . VAL A 1 322 ? 25.914 59.101 20.385 1.00 29.50 342 VAL A O 1
ATOM 2635 N N . ASN A 1 323 ? 26.699 60.342 18.704 1.00 33.39 343 ASN A N 1
ATOM 2636 C CA . ASN A 1 323 ? 27.762 59.384 18.350 1.00 34.71 343 ASN A CA 1
ATOM 2637 C C . ASN A 1 323 ? 29.105 59.754 18.899 1.00 33.59 343 ASN A C 1
ATOM 2638 O O . ASN A 1 323 ? 29.560 60.893 18.741 1.00 32.45 343 ASN A O 1
ATOM 2643 N N . PHE A 1 324 ? 29.719 58.765 19.524 1.00 33.32 344 PHE A N 1
ATOM 2644 C CA . PHE A 1 324 ? 31.056 58.908 20.121 1.00 32.41 344 PHE A CA 1
ATOM 2645 C C . PHE A 1 324 ? 31.844 57.601 20.182 1.00 31.33 344 PHE A C 1
ATOM 2646 O O . PHE A 1 324 ? 31.318 56.495 19.986 1.00 31.72 344 PHE A O 1
ATOM 2654 N N . GLU A 1 325 ? 33.118 57.761 20.490 1.00 29.25 345 GLU A N 1
ATOM 2655 C CA . GLU A 1 325 ? 34.039 56.646 20.578 1.00 30.15 345 GLU A CA 1
ATOM 2656 C C . GLU A 1 325 ? 34.531 56.528 21.983 1.00 30.61 345 GLU A C 1
ATOM 2657 O O . GLU A 1 325 ? 34.819 57.524 22.635 1.00 29.96 345 GLU A O 1
ATOM 2663 N N . VAL A 1 326 ? 34.584 55.293 22.462 1.00 31.47 346 VAL A N 1
ATOM 2664 C CA . VAL A 1 326 ? 35.090 55.031 23.802 1.00 30.35 346 VAL A CA 1
ATOM 2665 C C . VAL A 1 326 ? 36.539 54.731 23.543 1.00 30.72 346 VAL A C 1
ATOM 2666 O O . VAL A 1 326 ? 36.911 53.612 23.244 1.00 32.57 346 VAL A O 1
ATOM 2670 N N . THR A 1 327 ? 37.345 55.778 23.645 1.00 30.04 347 THR A N 1
ATOM 2671 C CA . THR A 1 327 ? 38.718 55.704 23.215 1.00 29.79 347 THR A CA 1
ATOM 2672 C C . THR A 1 327 ? 39.572 54.751 24.023 1.00 31.03 347 THR A C 1
ATOM 2673 O O . THR A 1 327 ? 40.536 54.266 23.480 1.00 29.43 347 THR A O 1
ATOM 2677 N N . ASN A 1 328 ? 39.290 54.506 25.311 1.00 32.55 348 ASN A N 1
ATOM 2678 C CA . ASN A 1 328 ? 40.161 53.580 26.047 1.00 31.33 348 ASN A CA 1
ATOM 2679 C C . ASN A 1 328 ? 39.671 52.099 25.930 1.00 31.23 348 ASN A C 1
ATOM 2680 O O . ASN A 1 328 ? 40.256 51.169 26.459 1.00 32.66 348 ASN A O 1
ATOM 2685 N N . PHE A 1 329 ? 38.624 51.900 25.152 1.00 30.07 349 PHE A N 1
ATOM 2686 C CA . PHE A 1 329 ? 38.074 50.561 24.928 1.00 27.95 349 PHE A CA 1
ATOM 2687 C C . PHE A 1 329 ? 38.512 50.154 23.543 1.00 31.20 349 PHE A C 1
ATOM 2688 O O . PHE A 1 329 ? 37.843 50.447 22.571 1.00 27.04 349 PHE A O 1
ATOM 2696 N N A ILE A 1 330 ? 39.640 49.439 23.491 0.60 33.91 350 ILE A N 1
ATOM 2697 N N B ILE A 1 330 ? 39.654 49.472 23.487 0.40 31.84 350 ILE A N 1
ATOM 2698 C CA A ILE A 1 330 ? 40.307 49.060 22.217 0.60 36.10 350 ILE A CA 1
ATOM 2699 C CA B ILE A 1 330 ? 40.316 49.091 22.221 0.40 32.62 350 ILE A CA 1
ATOM 2700 C C A ILE A 1 330 ? 39.788 47.757 21.666 0.60 34.46 350 ILE A C 1
ATOM 2701 C C B ILE A 1 330 ? 39.811 47.769 21.659 0.40 32.48 350 ILE A C 1
ATOM 2702 O O A ILE A 1 330 ? 39.928 46.702 22.276 0.60 35.87 350 ILE A O 1
ATOM 2703 O O B ILE A 1 330 ? 39.995 46.711 22.252 0.40 33.67 350 ILE A O 1
ATOM 2712 N N . VAL A 1 331 ? 39.160 47.874 20.507 1.00 32.86 351 VAL A N 1
ATOM 2713 C CA . VAL A 1 331 ? 38.558 46.741 19.833 1.00 30.73 351 VAL A CA 1
ATOM 2714 C C . VAL A 1 331 ? 39.462 46.241 18.687 1.00 32.67 351 VAL A C 1
ATOM 2715 O O . VAL A 1 331 ? 39.304 45.124 18.163 1.00 32.78 351 VAL A O 1
ATOM 2719 N N . ALA A 1 332 ? 40.441 47.069 18.395 1.00 29.34 352 ALA A N 1
ATOM 2720 C CA . ALA A 1 332 ? 41.451 46.821 17.340 1.00 32.67 352 ALA A CA 1
ATOM 2721 C C . ALA A 1 332 ? 42.549 47.850 17.502 1.00 32.80 352 ALA A C 1
ATOM 2722 O O . ALA A 1 332 ? 42.382 48.823 18.234 1.00 34.80 352 ALA A O 1
ATOM 2724 N N . PRO A 1 333 ? 43.707 47.604 16.880 1.00 34.03 353 PRO A N 1
ATOM 2725 C CA . PRO A 1 333 ? 44.789 48.551 16.976 1.00 34.51 353 PRO A CA 1
ATOM 2726 C C . PRO A 1 333 ? 44.373 49.959 16.521 1.00 36.29 353 PRO A C 1
ATOM 2727 O O . PRO A 1 333 ? 43.920 50.154 15.395 1.00 37.15 353 PRO A O 1
ATOM 2731 N N . ASP A 1 334 ? 44.540 50.910 17.420 1.00 35.22 354 ASP A N 1
ATOM 2732 C CA . ASP A 1 334 ? 44.199 52.306 17.177 1.00 36.32 354 ASP A CA 1
ATOM 2733 C C . ASP A 1 334 ? 42.722 52.515 16.877 1.00 36.44 354 ASP A C 1
ATOM 2734 O O . ASP A 1 334 ? 42.358 53.505 16.252 1.00 39.73 354 ASP A O 1
ATOM 2739 N N . LYS A 1 335 ? 41.888 51.555 17.242 1.00 34.06 355 LYS A N 1
ATOM 2740 C CA . LYS A 1 335 ? 40.427 51.707 17.090 1.00 34.94 355 LYS A CA 1
ATOM 2741 C C . LYS A 1 335 ? 39.734 51.531 18.414 1.00 34.19 355 LYS A C 1
ATOM 2742 O O . LYS A 1 335 ? 39.906 50.530 19.081 1.00 35.71 355 LYS A O 1
ATOM 2748 N N . GLY A 1 336 ? 38.949 52.525 18.796 1.00 34.87 356 GLY A N 1
ATOM 2749 C CA . GLY A 1 336 ? 38.130 52.488 20.045 1.00 31.43 356 GLY A CA 1
ATOM 2750 C C . GLY A 1 336 ? 36.705 52.049 19.717 1.00 32.10 356 GLY A C 1
ATOM 2751 O O . GLY A 1 336 ? 36.302 52.066 18.549 1.00 31.40 356 GLY A O 1
ATOM 2752 N N . LEU A 1 337 ? 35.963 51.617 20.742 1.00 27.91 357 LEU A N 1
ATOM 2753 C CA . LEU A 1 337 ? 34.538 51.222 20.599 1.00 30.37 357 LEU A CA 1
ATOM 2754 C C . LEU A 1 337 ? 33.694 52.395 20.143 1.00 31.87 357 LEU A C 1
ATOM 2755 O O . LEU A 1 337 ? 33.797 53.474 20.676 1.00 28.90 357 LEU A O 1
ATOM 2760 N N . LYS A 1 338 ? 32.917 52.184 19.103 1.00 32.88 358 LYS A N 1
ATOM 2761 C CA . LYS A 1 338 ? 32.015 53.194 18.599 1.00 33.34 358 LYS A CA 1
ATOM 2762 C C . LYS A 1 338 ? 30.692 52.980 19.283 1.00 32.29 358 LYS A C 1
ATOM 2763 O O . LYS A 1 338 ? 30.252 51.851 19.461 1.00 35.01 358 LYS A O 1
ATOM 2769 N N . TYR A 1 339 ? 30.024 54.060 19.634 1.00 29.37 359 TYR A N 1
ATOM 2770 C CA . TYR A 1 339 ? 28.777 53.925 20.364 1.00 31.29 359 TYR A CA 1
ATOM 2771 C C . TYR A 1 339 ? 27.866 55.054 19.999 1.00 33.01 359 TYR A C 1
ATOM 2772 O O . TYR A 1 339 ? 28.321 56.116 19.598 1.00 38.11 359 TYR A O 1
ATOM 2781 N N . THR A 1 340 ? 26.579 54.785 20.111 1.00 33.46 360 THR A N 1
ATOM 2782 C CA . THR A 1 340 ? 25.526 55.762 19.870 1.00 34.63 360 THR A CA 1
ATOM 2783 C C . THR A 1 340 ? 24.513 55.776 20.984 1.00 37.43 360 THR A C 1
ATOM 2784 O O . THR A 1 340 ? 24.214 54.760 21.585 1.00 38.06 360 THR A O 1
ATOM 2788 N N . ILE A 1 341 ? 24.077 56.977 21.313 1.00 40.00 361 ILE A N 1
ATOM 2789 C CA . ILE A 1 341 ? 22.949 57.182 22.213 1.00 39.09 361 ILE A CA 1
ATOM 2790 C C . ILE A 1 341 ? 21.945 57.835 21.283 1.00 39.27 361 ILE A C 1
ATOM 2791 O O . ILE A 1 341 ? 22.180 58.945 20.807 1.00 37.78 361 ILE A O 1
ATOM 2796 N N . SER A 1 342 ? 20.867 57.118 20.970 1.00 40.56 362 SER A N 1
ATOM 2797 C CA . SER A 1 342 ? 19.787 57.639 20.090 1.00 42.38 362 SER A CA 1
ATOM 2798 C C . SER A 1 342 ? 18.735 58.361 20.893 1.00 42.19 362 SER A C 1
ATOM 2799 O O . SER A 1 342 ? 18.121 57.815 21.810 1.00 40.71 362 SER A O 1
ATOM 2802 N N . LEU A 1 343 ? 18.568 59.621 20.535 1.00 43.83 363 LEU A N 1
ATOM 2803 C CA . LEU A 1 343 ? 17.639 60.523 21.211 1.00 43.43 363 LEU A CA 1
ATOM 2804 C C . LEU A 1 343 ? 16.431 60.867 20.360 1.00 45.12 363 LEU A C 1
ATOM 2805 O O . LEU A 1 343 ? 16.364 60.632 19.139 1.00 43.82 363 LEU A O 1
ATOM 2811 N N . GLY B 1 1 ? 68.731 48.366 36.247 1.00 57.88 0 GLY B N 1
ATOM 2812 C CA . GLY B 1 1 ? 68.034 48.943 37.434 1.00 59.97 0 GLY B CA 1
ATOM 2813 C C . GLY B 1 1 ? 67.282 50.246 37.147 1.00 59.69 0 GLY B C 1
ATOM 2814 O O . GLY B 1 1 ? 67.453 50.872 36.067 1.00 59.00 0 GLY B O 1
ATOM 2815 N N . ALA B 1 2 ? 66.392 50.561 38.096 1.00 56.03 22 ALA B N 1
ATOM 2816 C CA . ALA B 1 2 ? 65.625 51.816 38.182 1.00 54.80 22 ALA B CA 1
ATOM 2817 C C . ALA B 1 2 ? 65.635 52.223 39.657 1.00 54.71 22 ALA B C 1
ATOM 2818 O O . ALA B 1 2 ? 64.787 51.806 40.456 1.00 56.35 22 ALA B O 1
ATOM 2820 N N . GLN B 1 3 ? 66.603 53.057 40.000 1.00 50.34 23 GLN B N 1
ATOM 2821 C CA . GLN B 1 3 ? 66.823 53.442 41.388 1.00 46.50 23 GLN B CA 1
ATOM 2822 C C . GLN B 1 3 ? 66.302 54.817 41.808 1.00 42.14 23 GLN B C 1
ATOM 2823 O O . GLN B 1 3 ? 66.761 55.861 41.286 1.00 38.50 23 GLN B O 1
ATOM 2825 N N . ARG B 1 4 ? 65.336 54.807 42.747 1.00 38.33 24 ARG B N 1
ATOM 2826 C CA . ARG B 1 4 ? 64.848 56.045 43.387 1.00 33.87 24 ARG B CA 1
ATOM 2827 C C . ARG B 1 4 ? 64.889 56.071 44.934 1.00 35.39 24 ARG B C 1
ATOM 2828 O O . ARG B 1 4 ? 64.258 55.269 45.612 1.00 35.99 24 ARG B O 1
ATOM 2836 N N . ARG B 1 5 ? 65.536 57.104 45.458 1.00 35.49 25 ARG B N 1
ATOM 2837 C CA . ARG B 1 5 ? 65.717 57.297 46.906 1.00 33.15 25 ARG B CA 1
ATOM 2838 C C . ARG B 1 5 ? 64.980 58.477 47.480 1.00 32.28 25 ARG B C 1
ATOM 2839 O O . ARG B 1 5 ? 65.053 59.581 47.008 1.00 34.59 25 ARG B O 1
ATOM 2847 N N . ASN B 1 6 ? 64.303 58.203 48.562 1.00 30.88 26 ASN B N 1
ATOM 2848 C CA . ASN B 1 6 ? 63.553 59.182 49.258 1.00 30.80 26 ASN B CA 1
ATOM 2849 C C . ASN B 1 6 ? 64.319 59.467 50.537 1.00 31.94 26 ASN B C 1
ATOM 2850 O O . ASN B 1 6 ? 64.216 58.743 51.485 1.00 34.10 26 ASN B O 1
ATOM 2855 N N . GLU B 1 7 ? 65.064 60.554 50.559 1.00 30.99 27 GLU B N 1
ATOM 2856 C CA . GLU B 1 7 ? 65.853 60.882 51.732 1.00 32.60 27 GLU B CA 1
ATOM 2857 C C . GLU B 1 7 ? 64.977 61.176 52.924 1.00 31.80 27 GLU B C 1
ATOM 2858 O O . GLU B 1 7 ? 63.909 61.726 52.797 1.00 31.07 27 GLU B O 1
ATOM 2864 N N . ILE B 1 8 ? 65.487 60.827 54.087 1.00 32.48 28 ILE B N 1
ATOM 2865 C CA . ILE B 1 8 ? 64.839 61.136 55.359 1.00 33.69 28 ILE B CA 1
ATOM 2866 C C . ILE B 1 8 ? 65.474 62.438 55.865 1.00 35.43 28 ILE B C 1
ATOM 2867 O O . ILE B 1 8 ? 66.630 62.458 56.313 1.00 37.16 28 ILE B O 1
ATOM 2872 N N . GLN B 1 9 ? 64.696 63.515 55.781 1.00 32.32 29 GLN B N 1
ATOM 2873 C CA . GLN B 1 9 ? 65.146 64.857 56.160 1.00 30.58 29 GLN B CA 1
ATOM 2874 C C . GLN B 1 9 ? 65.031 65.172 57.630 1.00 29.52 29 GLN B C 1
ATOM 2875 O O . GLN B 1 9 ? 64.002 65.602 58.121 1.00 27.06 29 GLN B O 1
ATOM 2881 N N . VAL B 1 10 ? 66.130 64.903 58.309 1.00 29.77 30 VAL B N 1
ATOM 2882 C CA . VAL B 1 10 ? 66.272 65.182 59.742 1.00 33.26 30 VAL B CA 1
ATOM 2883 C C . VAL B 1 10 ? 67.641 65.843 59.921 1.00 31.71 30 VAL B C 1
ATOM 2884 O O . VAL B 1 10 ? 68.499 65.726 59.046 1.00 34.21 30 VAL B O 1
ATOM 2888 N N . PRO B 1 11 ? 67.835 66.538 61.026 1.00 30.84 31 PRO B N 1
ATOM 2889 C CA . PRO B 1 11 ? 69.124 67.168 61.174 1.00 32.54 31 PRO B CA 1
ATOM 2890 C C . PRO B 1 11 ? 70.195 66.311 61.802 1.00 33.36 31 PRO B C 1
ATOM 2891 O O . PRO B 1 11 ? 69.972 65.171 62.254 1.00 34.53 31 PRO B O 1
ATOM 2895 N N . ASP B 1 12 ? 71.359 66.942 61.840 1.00 32.78 32 ASP B N 1
ATOM 2896 C CA . ASP B 1 12 ? 72.559 66.383 62.427 1.00 33.25 32 ASP B CA 1
ATOM 2897 C C . ASP B 1 12 ? 72.905 67.112 63.668 1.00 31.83 32 ASP B C 1
ATOM 2898 O O . ASP B 1 12 ? 72.861 68.300 63.701 1.00 32.62 32 ASP B O 1
ATOM 2903 N N . LEU B 1 13 ? 73.273 66.371 64.691 1.00 34.11 33 LEU B N 1
ATOM 2904 C CA . LEU B 1 13 ? 73.778 66.985 65.889 1.00 32.46 33 LEU B CA 1
ATOM 2905 C C . LEU B 1 13 ? 75.168 67.466 65.536 1.00 32.26 33 LEU B C 1
ATOM 2906 O O . LEU B 1 13 ? 75.831 66.916 64.643 1.00 32.42 33 LEU B O 1
ATOM 2911 N N . ASP B 1 14 ? 75.586 68.512 66.225 1.00 31.92 34 ASP B N 1
ATOM 2912 C CA . ASP B 1 14 ? 76.973 69.030 66.135 1.00 33.04 34 ASP B CA 1
ATOM 2913 C C . ASP B 1 14 ? 77.994 67.929 66.401 1.00 32.24 34 ASP B C 1
ATOM 2914 O O . ASP B 1 14 ? 77.938 67.227 67.422 1.00 34.93 34 ASP B O 1
ATOM 2919 N N . GLY B 1 15 ? 78.934 67.796 65.478 1.00 30.45 35 GLY B N 1
ATOM 2920 C CA . GLY B 1 15 ? 79.985 66.788 65.585 1.00 30.61 35 GLY B CA 1
ATOM 2921 C C . GLY B 1 15 ? 79.593 65.448 64.981 1.00 30.93 35 GLY B C 1
ATOM 2922 O O . GLY B 1 15 ? 80.442 64.603 64.683 1.00 34.25 35 GLY B O 1
ATOM 2923 N N . TYR B 1 16 ? 78.300 65.244 64.788 1.00 30.13 36 TYR B N 1
ATOM 2924 C CA . TYR B 1 16 ? 77.836 63.942 64.288 1.00 29.48 36 TYR B CA 1
ATOM 2925 C C . TYR B 1 16 ? 77.030 63.958 63.016 1.00 30.05 36 TYR B C 1
ATOM 2926 O O . TYR B 1 16 ? 76.472 64.950 62.652 1.00 31.57 36 TYR B O 1
ATOM 2935 N N . THR B 1 17 ? 77.025 62.831 62.326 1.00 31.08 37 THR B N 1
ATOM 2936 C CA . THR B 1 17 ? 76.183 62.669 61.167 1.00 30.60 37 THR B CA 1
ATOM 2937 C C . THR B 1 17 ? 75.067 61.687 61.480 1.00 32.22 37 THR B C 1
ATOM 2938 O O . THR B 1 17 ? 75.306 60.570 61.942 1.00 34.87 37 THR B O 1
ATOM 2942 N N . THR B 1 18 ? 73.828 62.115 61.244 1.00 32.74 38 THR B N 1
ATOM 2943 C CA . THR B 1 18 ? 72.652 61.268 61.531 1.00 30.19 38 THR B CA 1
ATOM 2944 C C . THR B 1 18 ? 72.438 60.201 60.462 1.00 31.68 38 THR B C 1
ATOM 2945 O O . THR B 1 18 ? 72.138 60.455 59.264 1.00 28.17 38 THR B O 1
ATOM 2949 N N . LEU B 1 19 ? 72.588 58.978 60.922 1.00 30.96 39 LEU B N 1
ATOM 2950 C CA . LEU B 1 19 ? 72.380 57.815 60.061 1.00 28.71 39 LEU B CA 1
ATOM 2951 C C . LEU B 1 19 ? 71.095 57.080 60.437 1.00 28.70 39 LEU B C 1
ATOM 2952 O O . LEU B 1 19 ? 70.695 56.952 61.650 1.00 30.03 39 LEU B O 1
ATOM 2957 N N . LYS B 1 20 ? 70.418 56.620 59.403 1.00 27.52 40 LYS B N 1
ATOM 2958 C CA . LYS B 1 20 ? 69.116 55.927 59.576 1.00 28.73 40 LYS B CA 1
ATOM 2959 C C . LYS B 1 20 ? 69.304 54.440 59.357 1.00 30.20 40 LYS B C 1
ATOM 2960 O O . LYS B 1 20 ? 69.664 53.983 58.261 1.00 31.25 40 LYS B O 1
ATOM 2966 N N . CYS B 1 21 ? 69.121 53.687 60.440 1.00 28.16 41 CYS B N 1
ATOM 2967 C CA . CYS B 1 21 ? 69.432 52.262 60.410 1.00 30.06 41 CYS B CA 1
ATOM 2968 C C . CYS B 1 21 ? 68.320 51.334 60.879 1.00 31.12 41 CYS B C 1
ATOM 2969 O O . CYS B 1 21 ? 67.500 51.717 61.725 1.00 37.38 41 CYS B O 1
ATOM 2972 N N . ASP B 1 22 ? 68.302 50.136 60.272 1.00 30.35 42 ASP B N 1
ATOM 2973 C CA . ASP B 1 22 ? 67.359 49.031 60.596 1.00 29.89 42 ASP B CA 1
ATOM 2974 C C . ASP B 1 22 ? 68.187 47.784 60.894 1.00 30.48 42 ASP B C 1
ATOM 2975 O O . ASP B 1 22 ? 68.743 47.134 59.999 1.00 33.34 42 ASP B O 1
ATOM 2980 N N . PHE B 1 23 ? 68.274 47.459 62.173 1.00 30.42 43 PHE B N 1
ATOM 2981 C CA . PHE B 1 23 ? 69.193 46.407 62.625 1.00 29.93 43 PHE B CA 1
ATOM 2982 C C . PHE B 1 23 ? 68.554 45.043 62.817 1.00 30.11 43 PHE B C 1
ATOM 2983 O O . PHE B 1 23 ? 69.085 44.190 63.515 1.00 33.81 43 PHE B O 1
ATOM 2991 N N . HIS B 1 24 ? 67.386 44.868 62.223 1.00 29.69 44 HIS B N 1
ATOM 2992 C CA . HIS B 1 24 ? 66.600 43.650 62.445 1.00 29.50 44 HIS B CA 1
ATOM 2993 C C . HIS B 1 24 ? 65.579 43.426 61.352 1.00 29.55 44 HIS B C 1
ATOM 2994 O O . HIS B 1 24 ? 64.605 44.144 61.199 1.00 30.97 44 HIS B O 1
ATOM 3009 N N . HIS B 1 26 ? 64.368 40.195 58.124 1.00 31.62 46 HIS B N 1
ATOM 3010 C CA . HIS B 1 26 ? 64.364 38.824 57.608 1.00 29.67 46 HIS B CA 1
ATOM 3011 C C . HIS B 1 26 ? 64.091 38.625 56.149 1.00 28.09 46 HIS B C 1
ATOM 3012 O O . HIS B 1 26 ? 63.455 39.433 55.517 1.00 28.37 46 HIS B O 1
ATOM 3019 N N . SER B 1 27 ? 64.660 37.531 55.638 1.00 29.55 47 SER B N 1
ATOM 3020 C CA . SER B 1 27 ? 64.495 37.114 54.238 1.00 28.75 47 SER B CA 1
ATOM 3021 C C . SER B 1 27 ? 64.024 35.663 54.226 1.00 28.44 47 SER B C 1
ATOM 3022 O O . SER B 1 27 ? 63.800 35.073 55.256 1.00 22.75 47 SER B O 1
ATOM 3025 N N . VAL B 1 28 ? 63.848 35.120 53.039 1.00 22.16 48 VAL B N 1
ATOM 3026 C CA . VAL B 1 28 ? 63.392 33.752 52.884 1.00 22.48 48 VAL B CA 1
ATOM 3027 C C . VAL B 1 28 ? 64.408 32.704 53.423 1.00 27.57 48 VAL B C 1
ATOM 3028 O O . VAL B 1 28 ? 64.148 31.492 53.399 1.00 26.81 48 VAL B O 1
ATOM 3032 N N . PHE B 1 29 ? 65.560 33.205 53.882 1.00 26.77 49 PHE B N 1
ATOM 3033 C CA . PHE B 1 29 ? 66.671 32.377 54.374 1.00 27.09 49 PHE B CA 1
ATOM 3034 C C . PHE B 1 29 ? 66.425 32.072 55.847 1.00 29.02 49 PHE B C 1
ATOM 3035 O O . PHE B 1 29 ? 67.121 31.290 56.467 1.00 26.47 49 PHE B O 1
ATOM 3043 N N . SER B 1 30 ? 65.378 32.711 56.369 1.00 31.87 50 SER B N 1
ATOM 3044 C CA . SER B 1 30 ? 64.752 32.313 57.656 1.00 32.99 50 SER B CA 1
ATOM 3045 C C . SER B 1 30 ? 63.254 32.316 57.380 1.00 32.18 50 SER B C 1
ATOM 3046 O O . SER B 1 30 ? 62.813 31.606 56.491 1.00 33.11 50 SER B O 1
ATOM 3049 N N . ASP B 1 31 ? 62.522 33.169 58.092 1.00 31.12 51 ASP B N 1
ATOM 3050 C CA . ASP B 1 31 ? 61.032 33.229 58.022 1.00 31.73 51 ASP B CA 1
ATOM 3051 C C . ASP B 1 31 ? 60.520 34.471 57.303 1.00 31.77 51 ASP B C 1
ATOM 3052 O O . ASP B 1 31 ? 59.352 34.744 57.243 1.00 32.89 51 ASP B O 1
ATOM 3057 N N . GLY B 1 32 ? 61.440 35.223 56.758 1.00 33.39 52 GLY B N 1
ATOM 3058 C CA . GLY B 1 32 ? 61.104 36.359 55.907 1.00 32.45 52 GLY B CA 1
ATOM 3059 C C . GLY B 1 32 ? 60.472 35.898 54.599 1.00 29.45 52 GLY B C 1
ATOM 3060 O O . GLY B 1 32 ? 60.552 34.733 54.235 1.00 28.30 52 GLY B O 1
ATOM 3061 N N . LEU B 1 33 ? 59.927 36.835 53.837 1.00 24.59 53 LEU B N 1
ATOM 3062 C CA . LEU B 1 33 ? 59.163 36.471 52.625 1.00 25.80 53 LEU B CA 1
ATOM 3063 C C . LEU B 1 33 ? 59.670 37.026 51.335 1.00 24.89 53 LEU B C 1
ATOM 3064 O O . LEU B 1 33 ? 59.034 36.873 50.297 1.00 27.24 53 LEU B O 1
ATOM 3069 N N . VAL B 1 34 ? 60.844 37.639 51.400 1.00 27.76 54 VAL B N 1
ATOM 3070 C CA . VAL B 1 34 ? 61.514 38.213 50.222 1.00 26.49 54 VAL B CA 1
ATOM 3071 C C . VAL B 1 34 ? 62.935 37.696 50.033 1.00 28.05 54 VAL B C 1
ATOM 3072 O O . VAL B 1 34 ? 63.619 37.265 50.983 1.00 29.46 54 VAL B O 1
ATOM 3076 N N . TRP B 1 35 ? 63.370 37.742 48.788 1.00 23.31 55 TRP B N 1
ATOM 3077 C CA . TRP B 1 35 ? 64.760 37.435 48.450 1.00 25.55 55 TRP B CA 1
ATOM 3078 C C . TRP B 1 35 ? 65.690 38.487 49.110 1.00 28.02 55 TRP B C 1
ATOM 3079 O O . TRP B 1 35 ? 65.327 39.653 49.196 1.00 29.54 55 TRP B O 1
ATOM 3090 N N . PRO B 1 36 ? 66.898 38.090 49.561 1.00 31.08 56 PRO B N 1
ATOM 3091 C CA . PRO B 1 36 ? 67.627 39.078 50.398 1.00 28.90 56 PRO B CA 1
ATOM 3092 C C . PRO B 1 36 ? 67.925 40.394 49.757 1.00 28.95 56 PRO B C 1
ATOM 3093 O O . PRO B 1 36 ? 67.950 41.375 50.466 1.00 26.40 56 PRO B O 1
ATOM 3097 N N . THR B 1 37 ? 68.044 40.438 48.426 1.00 25.32 57 THR B N 1
ATOM 3098 C CA . THR B 1 37 ? 68.434 41.684 47.764 1.00 24.95 57 THR B CA 1
ATOM 3099 C C . THR B 1 37 ? 67.306 42.729 47.862 1.00 28.68 57 THR B C 1
ATOM 3100 O O . THR B 1 37 ? 67.508 43.940 47.857 1.00 27.38 57 THR B O 1
ATOM 3104 N N . VAL B 1 38 ? 66.112 42.245 48.076 1.00 27.78 58 VAL B N 1
ATOM 3105 C CA . VAL B 1 38 ? 64.994 43.155 48.221 1.00 25.73 58 VAL B CA 1
ATOM 3106 C C . VAL B 1 38 ? 65.200 44.021 49.449 1.00 29.43 58 VAL B C 1
ATOM 3107 O O . VAL B 1 38 ? 64.794 45.179 49.458 1.00 31.40 58 VAL B O 1
ATOM 3111 N N . ARG B 1 39 ? 65.812 43.468 50.495 1.00 27.13 59 ARG B N 1
ATOM 3112 C CA . ARG B 1 39 ? 65.963 44.265 51.713 1.00 29.37 59 ARG B CA 1
ATOM 3113 C C . ARG B 1 39 ? 66.895 45.451 51.466 1.00 30.55 59 ARG B C 1
ATOM 3114 O O . ARG B 1 39 ? 66.829 46.475 52.167 1.00 29.79 59 ARG B O 1
ATOM 3122 N N . VAL B 1 40 ? 67.731 45.289 50.447 1.00 28.85 60 VAL B N 1
ATOM 3123 C CA . VAL B 1 40 ? 68.742 46.273 50.113 1.00 29.36 60 VAL B CA 1
ATOM 3124 C C . VAL B 1 40 ? 68.051 47.331 49.279 1.00 31.06 60 VAL B C 1
ATOM 3125 O O . VAL B 1 40 ? 68.302 48.507 49.453 1.00 32.24 60 VAL B O 1
ATOM 3129 N N . ASP B 1 41 ? 67.210 46.884 48.352 1.00 29.22 61 ASP B N 1
ATOM 3130 C CA . ASP B 1 41 ? 66.412 47.803 47.539 1.00 28.42 61 ASP B CA 1
ATOM 3131 C C . ASP B 1 41 ? 65.517 48.691 48.388 1.00 28.44 61 ASP B C 1
ATOM 3132 O O . ASP B 1 41 ? 65.357 49.874 48.117 1.00 31.28 61 ASP B O 1
ATOM 3137 N N . GLU B 1 42 ? 64.905 48.077 49.387 1.00 24.55 62 GLU B N 1
ATOM 3138 C CA . GLU B 1 42 ? 63.969 48.785 50.263 1.00 28.53 62 GLU B CA 1
ATOM 3139 C C . GLU B 1 42 ? 64.664 49.843 51.086 1.00 28.26 62 GLU B C 1
ATOM 3140 O O . GLU B 1 42 ? 64.161 50.949 51.213 1.00 30.60 62 GLU B O 1
ATOM 3146 N N . ALA B 1 43 ? 65.823 49.498 51.623 1.00 27.48 63 ALA B N 1
ATOM 3147 C CA . ALA B 1 43 ? 66.613 50.413 52.486 1.00 29.78 63 ALA B CA 1
ATOM 3148 C C . ALA B 1 43 ? 67.017 51.622 51.691 1.00 28.59 63 ALA B C 1
ATOM 3149 O O . ALA B 1 43 ? 66.851 52.758 52.107 1.00 33.58 63 ALA B O 1
ATOM 3151 N N . TYR B 1 44 ? 67.505 51.359 50.498 1.00 27.29 64 TYR B N 1
ATOM 3152 C CA . TYR B 1 44 ? 67.893 52.428 49.597 1.00 25.56 64 TYR B CA 1
ATOM 3153 C C . TYR B 1 44 ? 66.721 53.371 49.388 1.00 29.12 64 TYR B C 1
ATOM 3154 O O . TYR B 1 44 ? 66.780 54.591 49.603 1.00 30.41 64 TYR B O 1
ATOM 3163 N N . ARG B 1 45 ? 65.651 52.776 48.910 1.00 31.92 65 ARG B N 1
ATOM 3164 C CA . ARG B 1 45 ? 64.437 53.540 48.555 1.00 35.58 65 ARG B CA 1
ATOM 3165 C C . ARG B 1 45 ? 63.908 54.379 49.714 1.00 32.15 65 ARG B C 1
ATOM 3166 O O . ARG B 1 45 ? 63.495 55.523 49.528 1.00 35.28 65 ARG B O 1
ATOM 3174 N N . ASP B 1 46 ? 63.978 53.812 50.903 1.00 30.95 66 ASP B N 1
ATOM 3175 C CA . ASP B 1 46 ? 63.484 54.458 52.121 1.00 30.53 66 ASP B CA 1
ATOM 3176 C C . ASP B 1 46 ? 64.469 55.459 52.730 1.00 30.72 66 ASP B C 1
ATOM 3177 O O . ASP B 1 46 ? 64.226 55.952 53.833 1.00 37.82 66 ASP B O 1
ATOM 3182 N N . GLY B 1 47 ? 65.615 55.676 52.117 1.00 26.31 67 GLY B N 1
ATOM 3183 C CA . GLY B 1 47 ? 66.589 56.658 52.638 1.00 27.23 67 GLY B CA 1
ATOM 3184 C C . GLY B 1 47 ? 67.415 56.226 53.846 1.00 29.63 67 GLY B C 1
ATOM 3185 O O . GLY B 1 47 ? 67.918 57.038 54.637 1.00 29.98 67 GLY B O 1
ATOM 3186 N N . LEU B 1 48 ? 67.524 54.915 53.973 1.00 30.19 68 LEU B N 1
ATOM 3187 C CA . LEU B 1 48 ? 68.272 54.304 55.041 1.00 30.31 68 LEU B CA 1
ATOM 3188 C C . LEU B 1 48 ? 69.683 54.341 54.627 1.00 26.45 68 LEU B C 1
ATOM 3189 O O . LEU B 1 48 ? 69.971 54.448 53.450 1.00 25.13 68 LEU B O 1
ATOM 3194 N N . ASP B 1 49 ? 70.552 54.213 55.626 1.00 25.65 69 ASP B N 1
ATOM 3195 C CA . ASP B 1 49 ? 72.005 54.210 55.437 1.00 27.91 69 ASP B CA 1
ATOM 3196 C C . ASP B 1 49 ? 72.650 52.851 55.708 1.00 28.65 69 ASP B C 1
ATOM 3197 O O . ASP B 1 49 ? 73.712 52.488 55.167 1.00 27.58 69 ASP B O 1
ATOM 3202 N N . ALA B 1 50 ? 71.989 52.101 56.566 1.00 28.14 70 ALA B N 1
ATOM 3203 C CA . ALA B 1 50 ? 72.527 50.841 57.033 1.00 27.93 70 ALA B CA 1
ATOM 3204 C C . ALA B 1 50 ? 71.446 49.870 57.487 1.00 31.47 70 ALA B C 1
ATOM 3205 O O . ALA B 1 50 ? 70.375 50.250 58.010 1.00 33.30 70 ALA B O 1
ATOM 3207 N N . ILE B 1 51 ? 71.774 48.605 57.295 1.00 31.91 71 ILE B N 1
ATOM 3208 C CA . ILE B 1 51 ? 70.891 47.524 57.670 1.00 30.73 71 ILE B CA 1
ATOM 3209 C C . ILE B 1 51 ? 71.649 46.320 58.112 1.00 29.58 71 ILE B C 1
ATOM 3210 O O . ILE B 1 51 ? 72.799 46.168 57.834 1.00 27.88 71 ILE B O 1
ATOM 3215 N N . SER B 1 52 ? 70.954 45.463 58.819 1.00 31.76 72 SER B N 1
ATOM 3216 C CA . SER B 1 52 ? 71.470 44.170 59.176 1.00 32.02 72 SER B CA 1
ATOM 3217 C C . SER B 1 52 ? 70.373 43.136 58.924 1.00 32.05 72 SER B C 1
ATOM 3218 O O . SER B 1 52 ? 69.318 43.188 59.566 1.00 30.47 72 SER B O 1
ATOM 3221 N N . LEU B 1 53 ? 70.622 42.242 57.974 1.00 29.12 73 LEU B N 1
ATOM 3222 C CA . LEU B 1 53 ? 69.719 41.119 57.686 1.00 30.20 73 LEU B CA 1
ATOM 3223 C C . LEU B 1 53 ? 70.059 40.072 58.752 1.00 30.42 73 LEU B C 1
ATOM 3224 O O . LEU B 1 53 ? 71.109 39.402 58.711 1.00 29.82 73 LEU B O 1
ATOM 3229 N N . THR B 1 54 ? 69.183 40.010 59.753 1.00 30.41 74 THR B N 1
ATOM 3230 C CA . THR B 1 54 ? 69.386 39.201 60.931 1.00 26.59 74 THR B CA 1
ATOM 3231 C C . THR B 1 54 ? 68.474 38.002 60.958 1.00 26.94 74 THR B C 1
ATOM 3232 O O . THR B 1 54 ? 67.500 37.971 61.683 1.00 30.43 74 THR B O 1
ATOM 3236 N N . GLU B 1 55 ? 68.860 36.985 60.200 1.00 29.91 75 GLU B N 1
ATOM 3237 C CA . GLU B 1 55 ? 68.094 35.739 60.103 1.00 28.51 75 GLU B CA 1
ATOM 3238 C C . GLU B 1 55 ? 68.090 34.998 61.446 1.00 31.49 75 GLU B C 1
ATOM 3239 O O . GLU B 1 55 ? 69.010 35.093 62.273 1.00 28.69 75 GLU B O 1
ATOM 3245 N N . HIS B 1 56 ? 67.002 34.277 61.663 1.00 31.29 76 HIS B N 1
ATOM 3246 C CA . HIS B 1 56 ? 66.902 33.411 62.822 1.00 30.24 76 HIS B CA 1
ATOM 3247 C C . HIS B 1 56 ? 67.946 32.336 62.612 1.00 30.78 76 HIS B C 1
ATOM 3248 O O . HIS B 1 56 ? 68.105 31.799 61.507 1.00 26.44 76 HIS B O 1
ATOM 3255 N N . ILE B 1 57 ? 68.627 32.016 63.696 1.00 30.42 77 ILE B N 1
ATOM 3256 C CA . ILE B 1 57 ? 69.591 30.953 63.711 1.00 30.87 77 ILE B CA 1
ATOM 3257 C C . ILE B 1 57 ? 68.795 29.657 63.813 1.00 31.92 77 ILE B C 1
ATOM 3258 O O . ILE B 1 57 ? 68.950 28.753 62.985 1.00 32.15 77 ILE B O 1
ATOM 3263 N N . GLU B 1 58 ? 67.880 29.624 64.780 1.00 28.75 78 GLU B N 1
ATOM 3264 C CA . GLU B 1 58 ? 67.161 28.384 65.128 1.00 29.43 78 GLU B CA 1
ATOM 3265 C C . GLU B 1 58 ? 65.900 28.125 64.315 1.00 30.79 78 GLU B C 1
ATOM 3266 O O . GLU B 1 58 ? 65.431 27.008 64.236 1.00 29.58 78 GLU B O 1
ATOM 3272 N N . TYR B 1 59 ? 65.367 29.160 63.689 1.00 31.44 79 TYR B N 1
ATOM 3273 C CA . TYR B 1 59 ? 64.121 29.025 62.963 1.00 29.28 79 TYR B CA 1
ATOM 3274 C C . TYR B 1 59 ? 64.234 29.367 61.491 1.00 27.93 79 TYR B C 1
ATOM 3275 O O . TYR B 1 59 ? 64.283 30.525 61.101 1.00 26.26 79 TYR B O 1
ATOM 3284 N N . ARG B 1 60 ? 64.182 28.318 60.692 1.00 28.25 80 ARG B N 1
ATOM 3285 C CA . ARG B 1 60 ? 64.317 28.404 59.206 1.00 28.61 80 ARG B CA 1
ATOM 3286 C C . ARG B 1 60 ? 63.298 27.484 58.546 1.00 26.93 80 ARG B C 1
ATOM 3287 O O . ARG B 1 60 ? 63.590 26.369 58.133 1.00 25.77 80 ARG B O 1
ATOM 3295 N N . PRO B 1 61 ? 62.069 27.951 58.459 1.00 26.10 81 PRO B N 1
ATOM 3296 C CA . PRO B 1 61 ? 61.041 27.035 57.999 1.00 26.11 81 PRO B CA 1
ATOM 3297 C C . PRO B 1 61 ? 61.080 26.728 56.519 1.00 29.20 81 PRO B C 1
ATOM 3298 O O . PRO B 1 61 ? 60.300 25.902 56.061 1.00 34.05 81 PRO B O 1
ATOM 3302 N N . HIS B 1 62 ? 61.971 27.365 55.779 1.00 27.16 82 HIS B N 1
ATOM 3303 C CA . HIS B 1 62 ? 62.000 27.131 54.331 1.00 26.01 82 HIS B CA 1
ATOM 3304 C C . HIS B 1 62 ? 63.127 26.224 53.970 1.00 26.22 82 HIS B C 1
ATOM 3305 O O . HIS B 1 62 ? 63.366 25.948 52.782 1.00 27.70 82 HIS B O 1
ATOM 3312 N N . LYS B 1 63 ? 63.784 25.713 55.010 1.00 27.12 83 LYS B N 1
ATOM 3313 C CA . LYS B 1 63 ? 65.044 24.928 54.848 1.00 30.03 83 LYS B CA 1
ATOM 3314 C C . LYS B 1 63 ? 64.978 23.720 53.900 1.00 29.23 83 LYS B C 1
ATOM 3315 O O . LYS B 1 63 ? 65.972 23.382 53.290 1.00 26.43 83 LYS B O 1
ATOM 3320 N N . GLN B 1 64 ? 63.824 23.093 53.738 1.00 29.45 84 GLN B N 1
ATOM 3321 C CA . GLN B 1 64 ? 63.741 21.970 52.777 1.00 27.33 84 GLN B CA 1
ATOM 3322 C C . GLN B 1 64 ? 63.992 22.495 51.371 1.00 30.49 84 GLN B C 1
ATOM 3323 O O . GLN B 1 64 ? 64.447 21.784 50.490 1.00 30.31 84 GLN B O 1
ATOM 3325 N N . ASP B 1 65 ? 63.713 23.785 51.188 1.00 31.85 85 ASP B N 1
ATOM 3326 C CA . ASP B 1 65 ? 63.737 24.414 49.856 1.00 31.61 85 ASP B CA 1
ATOM 3327 C C . ASP B 1 65 ? 64.898 25.340 49.593 1.00 28.67 85 ASP B C 1
ATOM 3328 O O . ASP B 1 65 ? 65.481 25.374 48.507 1.00 27.42 85 ASP B O 1
ATOM 3333 N N . VAL B 1 66 ? 65.216 26.088 50.631 1.00 28.98 86 VAL B N 1
ATOM 3334 C CA . VAL B 1 66 ? 66.258 27.110 50.582 1.00 28.50 86 VAL B CA 1
ATOM 3335 C C . VAL B 1 66 ? 67.361 26.551 51.433 1.00 29.87 86 VAL B C 1
ATOM 3336 O O . VAL B 1 66 ? 67.297 26.558 52.678 1.00 28.71 86 VAL B O 1
ATOM 3340 N N . VAL B 1 67 ? 68.338 26.005 50.729 1.00 28.47 87 VAL B N 1
ATOM 3341 C CA . VAL B 1 67 ? 69.455 25.265 51.343 1.00 28.21 87 VAL B CA 1
ATOM 3342 C C . VAL B 1 67 ? 70.777 26.047 51.394 1.00 26.46 87 VAL B C 1
ATOM 3343 O O . VAL B 1 67 ? 71.446 26.283 50.390 1.00 25.88 87 VAL B O 1
ATOM 3347 N N . SER B 1 68 ? 71.118 26.431 52.618 1.00 26.82 88 SER B N 1
ATOM 3348 C CA . SER B 1 68 ? 72.318 27.215 52.889 1.00 26.81 88 SER B CA 1
ATOM 3349 C C . SER B 1 68 ? 72.695 27.210 54.343 1.00 27.46 88 SER B C 1
ATOM 3350 O O . SER B 1 68 ? 72.007 26.654 55.225 1.00 24.79 88 SER B O 1
ATOM 3353 N N . ASP B 1 69 ? 73.805 27.861 54.600 1.00 29.29 89 ASP B N 1
ATOM 3354 C CA . ASP B 1 69 ? 74.215 28.056 55.981 1.00 31.61 89 ASP B CA 1
ATOM 3355 C C . ASP B 1 69 ? 73.739 29.430 56.448 1.00 32.43 89 ASP B C 1
ATOM 3356 O O . ASP B 1 69 ? 72.915 30.123 55.798 1.00 28.85 89 ASP B O 1
ATOM 3361 N N . HIS B 1 70 ? 74.268 29.819 57.594 1.00 30.42 90 HIS B N 1
ATOM 3362 C CA . HIS B 1 70 ? 73.784 31.021 58.248 1.00 30.47 90 HIS B CA 1
ATOM 3363 C C . HIS B 1 70 ? 74.394 32.315 57.762 1.00 29.35 90 HIS B C 1
ATOM 3364 O O . HIS B 1 70 ? 73.965 33.396 58.160 1.00 33.21 90 HIS B O 1
ATOM 3371 N N . ASN B 1 71 ? 75.366 32.223 56.879 1.00 29.08 91 ASN B N 1
ATOM 3372 C CA . ASN B 1 71 ? 76.033 33.436 56.399 1.00 27.37 91 ASN B CA 1
ATOM 3373 C C . ASN B 1 71 ? 75.514 33.802 55.017 1.00 29.74 91 ASN B C 1
ATOM 3374 O O . ASN B 1 71 ? 75.762 34.868 54.492 1.00 30.27 91 ASN B O 1
ATOM 3379 N N . ARG B 1 72 ? 74.751 32.894 54.440 1.00 28.92 92 ARG B N 1
ATOM 3380 C CA . ARG B 1 72 ? 74.351 33.057 53.026 1.00 28.94 92 ARG B CA 1
ATOM 3381 C C . ARG B 1 72 ? 73.481 34.323 52.655 1.00 30.82 92 ARG B C 1
ATOM 3382 O O . ARG B 1 72 ? 73.686 34.924 51.597 1.00 28.30 92 ARG B O 1
ATOM 3390 N N . SER B 1 73 ? 72.504 34.735 53.461 1.00 29.63 93 SER B N 1
ATOM 3391 C CA . SER B 1 73 ? 71.694 35.877 53.009 1.00 31.93 93 SER B CA 1
ATOM 3392 C C . SER B 1 73 ? 72.563 37.152 52.999 1.00 30.94 93 SER B C 1
ATOM 3393 O O . SER B 1 73 ? 72.469 37.973 52.116 1.00 33.00 93 SER B O 1
ATOM 3396 N N . PHE B 1 74 ? 73.487 37.225 53.931 1.00 30.06 94 PHE B N 1
ATOM 3397 C CA . PHE B 1 74 ? 74.440 38.340 53.981 1.00 30.49 94 PHE B CA 1
ATOM 3398 C C . PHE B 1 74 ? 75.286 38.329 52.719 1.00 26.38 94 PHE B C 1
ATOM 3399 O O . PHE B 1 74 ? 75.513 39.319 52.063 1.00 27.58 94 PHE B O 1
ATOM 3407 N N . ASP B 1 75 ? 75.756 37.166 52.369 1.00 28.17 95 ASP B N 1
ATOM 3408 C CA . ASP B 1 75 ? 76.623 37.042 51.210 1.00 28.62 95 ASP B CA 1
ATOM 3409 C C . ASP B 1 75 ? 75.917 37.564 49.975 1.00 28.29 95 ASP B C 1
ATOM 3410 O O . ASP B 1 75 ? 76.499 38.238 49.122 1.00 29.91 95 ASP B O 1
ATOM 3415 N N . LEU B 1 76 ? 74.641 37.260 49.878 1.00 28.57 96 LEU B N 1
ATOM 3416 C CA . LEU B 1 76 ? 73.849 37.628 48.670 1.00 27.22 96 LEU B CA 1
ATOM 3417 C C . LEU B 1 76 ? 73.547 39.117 48.536 1.00 27.56 96 LEU B C 1
ATOM 3418 O O . LEU B 1 76 ? 73.220 39.614 47.466 1.00 26.51 96 LEU B O 1
ATOM 3423 N N . CYS B 1 77 ? 73.653 39.820 49.646 1.00 27.38 97 CYS B N 1
ATOM 3424 C CA . CYS B 1 77 ? 73.313 41.245 49.679 1.00 30.14 97 CYS B CA 1
ATOM 3425 C C . CYS B 1 77 ? 74.472 42.171 49.412 1.00 31.41 97 CYS B C 1
ATOM 3426 O O . CYS B 1 77 ? 74.290 43.340 49.121 1.00 32.73 97 CYS B O 1
ATOM 3429 N N . ARG B 1 78 ? 75.667 41.620 49.501 1.00 32.81 98 ARG B N 1
ATOM 3430 C CA . ARG B 1 78 ? 76.895 42.425 49.467 1.00 32.14 98 ARG B CA 1
ATOM 3431 C C . ARG B 1 78 ? 77.103 43.297 48.232 1.00 27.65 98 ARG B C 1
ATOM 3432 O O . ARG B 1 78 ? 77.423 44.448 48.324 1.00 28.45 98 ARG B O 1
ATOM 3440 N N . GLU B 1 79 ? 76.891 42.749 47.074 1.00 26.85 99 GLU B N 1
ATOM 3441 C CA . GLU B 1 79 ? 77.144 43.504 45.850 1.00 29.60 99 GLU B CA 1
ATOM 3442 C C . GLU B 1 79 ? 76.150 44.606 45.688 1.00 30.02 99 GLU B C 1
ATOM 3443 O O . GLU B 1 79 ? 76.483 45.707 45.286 1.00 31.17 99 GLU B O 1
ATOM 3449 N N . GLN B 1 80 ? 74.915 44.294 46.023 1.00 31.85 100 GLN B N 1
ATOM 3450 C CA . GLN B 1 80 ? 73.839 45.246 45.872 1.00 33.26 100 GLN B CA 1
ATOM 3451 C C . GLN B 1 80 ? 74.046 46.378 46.855 1.00 31.30 100 GLN B C 1
ATOM 3452 O O . GLN B 1 80 ? 73.846 47.532 46.520 1.00 32.06 100 GLN B O 1
ATOM 3458 N N . ALA B 1 81 ? 74.438 46.018 48.066 1.00 28.73 101 ALA B N 1
ATOM 3459 C CA . ALA B 1 81 ? 74.574 46.986 49.121 1.00 28.65 101 ALA B CA 1
ATOM 3460 C C . ALA B 1 81 ? 75.666 47.972 48.739 1.00 31.23 101 ALA B C 1
ATOM 3461 O O . ALA B 1 81 ? 75.585 49.172 48.978 1.00 28.28 101 ALA B O 1
ATOM 3463 N N . GLU B 1 82 ? 76.672 47.444 48.075 1.00 35.93 102 GLU B N 1
ATOM 3464 C CA . GLU B 1 82 ? 77.828 48.250 47.681 1.00 35.50 102 GLU B CA 1
ATOM 3465 C C . GLU B 1 82 ? 77.381 49.190 46.593 1.00 34.27 102 GLU B C 1
ATOM 3466 O O . GLU B 1 82 ? 77.624 50.389 46.654 1.00 33.11 102 GLU B O 1
ATOM 3470 N N . LYS B 1 83 ? 76.709 48.636 45.598 1.00 35.40 103 LYS B N 1
ATOM 3471 C CA . LYS B 1 83 ? 76.276 49.446 44.455 1.00 35.26 103 LYS B CA 1
ATOM 3472 C C . LYS B 1 83 ? 75.377 50.571 44.939 1.00 32.15 103 LYS B C 1
ATOM 3473 O O . LYS B 1 83 ? 75.457 51.638 44.438 1.00 29.83 103 LYS B O 1
ATOM 3476 N N . LEU B 1 84 ? 74.584 50.338 45.969 1.00 31.08 104 LEU B N 1
ATOM 3477 C CA . LEU B 1 84 ? 73.553 51.313 46.369 1.00 30.03 104 LEU B CA 1
ATOM 3478 C C . LEU B 1 84 ? 73.952 52.118 47.557 1.00 32.16 104 LEU B C 1
ATOM 3479 O O . LEU B 1 84 ? 73.145 52.893 48.120 1.00 31.23 104 LEU B O 1
ATOM 3484 N N . GLY B 1 85 ? 75.195 51.922 47.939 1.00 30.78 105 GLY B N 1
ATOM 3485 C CA . GLY B 1 85 ? 75.771 52.675 49.035 1.00 30.65 105 GLY B CA 1
ATOM 3486 C C . GLY B 1 85 ? 75.169 52.437 50.387 1.00 33.11 105 GLY B C 1
ATOM 3487 O O . GLY B 1 85 ? 75.248 53.288 51.264 1.00 32.98 105 GLY B O 1
ATOM 3488 N N . ILE B 1 86 ? 74.557 51.273 50.558 1.00 35.41 106 ILE B N 1
ATOM 3489 C CA . ILE B 1 86 ? 74.009 50.843 51.871 1.00 29.86 106 ILE B CA 1
ATOM 3490 C C . ILE B 1 86 ? 75.064 50.041 52.613 1.00 32.32 106 ILE B C 1
ATOM 3491 O O . ILE B 1 86 ? 75.726 49.167 52.030 1.00 34.85 106 ILE B O 1
ATOM 3496 N N . LEU B 1 87 ? 75.242 50.396 53.880 1.00 30.23 107 LEU B N 1
ATOM 3497 C CA . LEU B 1 87 ? 76.158 49.728 54.808 1.00 32.83 107 LEU B CA 1
ATOM 3498 C C . LEU B 1 87 ? 75.492 48.476 55.334 1.00 32.21 107 LEU B C 1
ATOM 3499 O O . LEU B 1 87 ? 74.375 48.544 55.852 1.00 29.35 107 LEU B O 1
ATOM 3504 N N . LEU B 1 88 ? 76.212 47.361 55.234 1.00 30.26 108 LEU B N 1
ATOM 3505 C CA . LEU B 1 88 ? 75.684 46.041 55.578 1.00 27.86 108 LEU B CA 1
ATOM 3506 C C . LEU B 1 88 ? 76.405 45.424 56.763 1.00 29.24 108 LEU B C 1
ATOM 3507 O O . LEU B 1 88 ? 77.530 44.978 56.674 1.00 34.28 108 LEU B O 1
ATOM 3512 N N . ILE B 1 89 ? 75.695 45.394 57.868 1.00 26.04 109 ILE B N 1
ATOM 3513 C CA . ILE B 1 89 ? 76.155 44.843 59.140 1.00 25.86 109 ILE B CA 1
ATOM 3514 C C . ILE B 1 89 ? 75.660 43.391 59.186 1.00 28.35 109 ILE B C 1
ATOM 3515 O O . ILE B 1 89 ? 74.460 43.097 59.114 1.00 31.85 109 ILE B O 1
ATOM 3520 N N . LYS B 1 90 ? 76.614 42.487 59.263 1.00 30.16 110 LYS B N 1
ATOM 3521 C CA . LYS B 1 90 ? 76.348 41.068 59.413 1.00 27.01 110 LYS B CA 1
ATOM 3522 C C . LYS B 1 90 ? 75.734 40.823 60.799 1.00 29.97 110 LYS B C 1
ATOM 3523 O O . LYS B 1 90 ? 76.198 41.317 61.830 1.00 24.21 110 LYS B O 1
ATOM 3529 N N . GLY B 1 91 ? 74.652 40.063 60.810 1.00 32.09 111 GLY B N 1
ATOM 3530 C CA . GLY B 1 91 ? 74.002 39.758 62.073 1.00 32.35 111 GLY B CA 1
ATOM 3531 C C . GLY B 1 91 ? 73.067 38.604 61.930 1.00 33.26 111 GLY B C 1
ATOM 3532 O O . GLY B 1 91 ? 72.799 38.099 60.802 1.00 29.29 111 GLY B O 1
ATOM 3533 N N . SER B 1 92 ? 72.572 38.249 63.109 1.00 24.99 112 SER B N 1
ATOM 3534 C CA . SER B 1 92 ? 71.672 37.134 63.310 1.00 25.83 112 SER B CA 1
ATOM 3535 C C . SER B 1 92 ? 70.843 37.274 64.555 1.00 28.34 112 SER B C 1
ATOM 3536 O O . SER B 1 92 ? 71.207 37.963 65.540 1.00 27.01 112 SER B O 1
ATOM 3539 N N . GLU B 1 93 ? 69.764 36.506 64.510 1.00 29.09 113 GLU B N 1
ATOM 3540 C CA . GLU B 1 93 ? 68.782 36.432 65.579 1.00 29.87 113 GLU B CA 1
ATOM 3541 C C . GLU B 1 93 ? 68.761 35.097 66.314 1.00 30.34 113 GLU B C 1
ATOM 3542 O O . GLU B 1 93 ? 68.331 34.061 65.791 1.00 30.26 113 GLU B O 1
ATOM 3548 N N . ILE B 1 94 ? 69.215 35.179 67.557 1.00 28.04 114 ILE B N 1
ATOM 3549 C CA . ILE B 1 94 ? 69.280 34.031 68.493 1.00 30.39 114 ILE B CA 1
ATOM 3550 C C . ILE B 1 94 ? 67.878 34.016 69.053 1.00 32.11 114 ILE B C 1
ATOM 3551 O O . ILE B 1 94 ? 67.456 34.908 69.774 1.00 30.58 114 ILE B O 1
ATOM 3556 N N . THR B 1 95 ? 67.164 33.000 68.606 1.00 33.78 115 THR B N 1
ATOM 3557 C CA . THR B 1 95 ? 65.761 32.814 68.812 1.00 29.61 115 THR B CA 1
ATOM 3558 C C . THR B 1 95 ? 65.556 31.686 69.779 1.00 31.98 115 THR B C 1
ATOM 3559 O O . THR B 1 95 ? 65.755 30.519 69.457 1.00 37.54 115 THR B O 1
ATOM 3563 N N . ARG B 1 96 ? 65.187 32.049 70.987 1.00 26.01 116 ARG B N 1
ATOM 3564 C CA . ARG B 1 96 ? 64.894 31.076 72.024 1.00 28.42 116 ARG B CA 1
ATOM 3565 C C . ARG B 1 96 ? 63.611 31.403 72.785 1.00 27.81 116 ARG B C 1
ATOM 3566 O O . ARG B 1 96 ? 63.030 32.444 72.645 1.00 32.21 116 ARG B O 1
ATOM 3574 N N . ALA B 1 97 ? 63.189 30.451 73.582 1.00 31.82 117 ALA B N 1
ATOM 3575 C CA . ALA B 1 97 ? 62.038 30.595 74.481 1.00 30.21 117 ALA B CA 1
ATOM 3576 C C . ALA B 1 97 ? 62.326 31.687 75.493 1.00 30.90 117 ALA B C 1
ATOM 3577 O O . ALA B 1 97 ? 63.487 31.993 75.774 1.00 27.66 117 ALA B O 1
ATOM 3587 N N . ALA B 1 99 ? 62.448 32.720 79.301 1.00 33.26 119 ALA B N 1
ATOM 3588 C CA . ALA B 1 99 ? 63.557 33.659 79.103 1.00 33.26 119 ALA B CA 1
ATOM 3589 C C . ALA B 1 99 ? 64.699 32.871 78.457 1.00 33.03 119 ALA B C 1
ATOM 3590 O O . ALA B 1 99 ? 64.705 31.635 78.517 1.00 34.18 119 ALA B O 1
ATOM 3592 N N . PRO B 1 100 ? 65.689 33.551 77.855 1.00 33.33 120 PRO B N 1
ATOM 3593 C CA . PRO B 1 100 ? 65.899 34.982 77.739 1.00 31.19 120 PRO B CA 1
ATOM 3594 C C . PRO B 1 100 ? 65.133 35.576 76.553 1.00 27.80 120 PRO B C 1
ATOM 3595 O O . PRO B 1 100 ? 65.051 36.791 76.366 1.00 21.36 120 PRO B O 1
ATOM 3599 N N . GLY B 1 101 ? 64.557 34.692 75.770 1.00 25.51 121 GLY B N 1
ATOM 3600 C CA . GLY B 1 101 ? 63.776 35.135 74.639 1.00 28.81 121 GLY B CA 1
ATOM 3601 C C . GLY B 1 101 ? 64.607 35.253 73.398 1.00 25.47 121 GLY B C 1
ATOM 3602 O O . GLY B 1 101 ? 65.398 34.375 73.097 1.00 30.23 121 GLY B O 1
ATOM 3603 N N . HIS B 1 102 ? 64.402 36.332 72.658 1.00 29.24 122 HIS B N 1
ATOM 3604 C CA . HIS B 1 102 ? 65.129 36.574 71.390 1.00 23.45 122 HIS B CA 1
ATOM 3605 C C . HIS B 1 102 ? 66.056 37.752 71.489 1.00 25.28 122 HIS B C 1
ATOM 3606 O O . HIS B 1 102 ? 65.661 38.824 71.948 1.00 33.50 122 HIS B O 1
ATOM 3613 N N . PHE B 1 103 ? 67.290 37.551 71.044 1.00 27.25 123 PHE B N 1
ATOM 3614 C CA . PHE B 1 103 ? 68.320 38.606 70.953 1.00 26.82 123 PHE B CA 1
ATOM 3615 C C . PHE B 1 103 ? 68.937 38.647 69.563 1.00 26.12 123 PHE B C 1
ATOM 3616 O O . PHE B 1 103 ? 69.084 37.649 68.920 1.00 27.48 123 PHE B O 1
ATOM 3624 N N . ASN B 1 104 ? 69.351 39.835 69.160 1.00 26.43 124 ASN B N 1
ATOM 3625 C CA . ASN B 1 104 ? 70.153 40.014 67.958 1.00 28.51 124 ASN B CA 1
ATOM 3626 C C . ASN B 1 104 ? 71.595 40.279 68.317 1.00 27.91 124 ASN B C 1
ATOM 3627 O O . ASN B 1 104 ? 71.900 41.011 69.237 1.00 31.03 124 ASN B O 1
ATOM 3632 N N . ALA B 1 105 ? 72.453 39.586 67.582 1.00 29.65 125 ALA B N 1
ATOM 3633 C CA . ALA B 1 105 ? 73.903 39.701 67.633 1.00 26.45 125 ALA B CA 1
ATOM 3634 C C . ALA B 1 105 ? 74.283 40.345 66.313 1.00 28.50 125 ALA B C 1
ATOM 3635 O O . ALA B 1 105 ? 74.067 39.757 65.260 1.00 27.93 125 ALA B O 1
ATOM 3637 N N . ILE B 1 106 ? 74.766 41.583 66.368 1.00 29.57 126 ILE B N 1
ATOM 3638 C CA . ILE B 1 106 ? 75.212 42.258 65.151 1.00 30.42 126 ILE B CA 1
ATOM 3639 C C . ILE B 1 106 ? 76.707 42.577 65.257 1.00 29.58 126 ILE B C 1
ATOM 3640 O O . ILE B 1 106 ? 77.362 42.491 66.315 1.00 27.17 126 ILE B O 1
ATOM 3645 N N . PHE B 1 107 ? 77.244 42.854 64.086 1.00 28.13 127 PHE B N 1
ATOM 3646 C CA . PHE B 1 107 ? 78.687 43.067 63.913 1.00 27.25 127 PHE B CA 1
ATOM 3647 C C . PHE B 1 107 ? 79.416 41.737 64.070 1.00 28.21 127 PHE B C 1
ATOM 3648 O O . PHE B 1 107 ? 80.539 41.636 64.506 1.00 31.78 127 PHE B O 1
ATOM 3656 N N . LEU B 1 108 ? 78.715 40.699 63.700 1.00 28.13 128 LEU B N 1
ATOM 3657 C CA . LEU B 1 108 ? 79.322 39.371 63.634 1.00 29.30 128 LEU B CA 1
ATOM 3658 C C . LEU B 1 108 ? 80.284 39.279 62.489 1.00 27.08 128 LEU B C 1
ATOM 3659 O O . LEU B 1 108 ? 80.193 40.035 61.504 1.00 29.69 128 LEU B O 1
ATOM 3664 N N . SER B 1 109 ? 81.185 38.305 62.607 1.00 28.17 129 SER B N 1
ATOM 3665 C CA . SER B 1 109 ? 82.131 37.964 61.539 1.00 30.98 129 SER B CA 1
ATOM 3666 C C . SER B 1 109 ? 81.698 36.652 60.888 1.00 28.88 129 SER B C 1
ATOM 3667 O O . SER B 1 109 ? 81.914 36.410 59.698 1.00 29.23 129 SER B O 1
ATOM 3670 N N . ASP B 1 110 ? 81.006 35.843 61.674 1.00 27.25 130 ASP B N 1
ATOM 3671 C CA . ASP B 1 110 ? 80.512 34.544 61.206 1.00 26.08 130 ASP B CA 1
ATOM 3672 C C . ASP B 1 110 ? 79.273 34.112 62.005 1.00 29.66 130 ASP B C 1
ATOM 3673 O O . ASP B 1 110 ? 79.292 34.012 63.254 1.00 30.70 130 ASP B O 1
ATOM 3678 N N . SER B 1 111 ? 78.190 33.881 61.277 1.00 29.11 131 SER B N 1
ATOM 3679 C CA . SER B 1 111 ? 76.884 33.538 61.875 1.00 29.60 131 SER B CA 1
ATOM 3680 C C . SER B 1 111 ? 76.773 32.098 62.357 1.00 29.85 131 SER B C 1
ATOM 3681 O O . SER B 1 111 ? 76.173 31.799 63.404 1.00 31.71 131 SER B O 1
ATOM 3684 N N . ASN B 1 112 ? 77.461 31.243 61.624 1.00 28.27 132 ASN B N 1
ATOM 3685 C CA . ASN B 1 112 ? 77.408 29.784 61.836 1.00 27.78 132 ASN B CA 1
ATOM 3686 C C . ASN B 1 112 ? 77.656 29.297 63.259 1.00 29.25 132 AS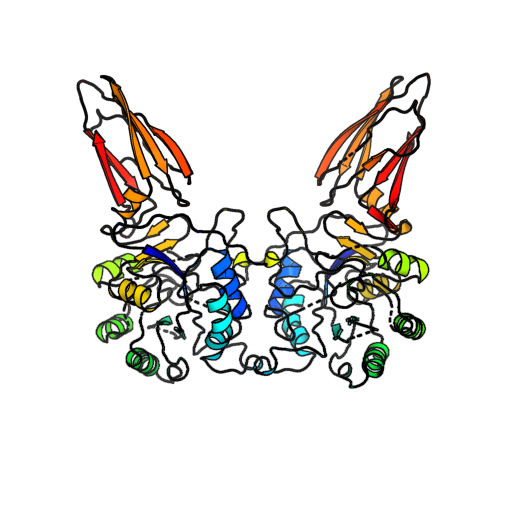N B C 1
ATOM 3687 O O . ASN B 1 112 ? 76.967 28.404 63.745 1.00 31.53 132 ASN B O 1
ATOM 3692 N N . PRO B 1 113 ? 78.666 29.852 63.911 1.00 28.70 133 PRO B N 1
ATOM 3693 C CA . PRO B 1 113 ? 78.969 29.383 65.251 1.00 30.84 133 PRO B CA 1
ATOM 3694 C C . PRO B 1 113 ? 77.873 29.663 66.260 1.00 27.94 133 PRO B C 1
ATOM 3695 O O . PRO B 1 113 ? 77.918 29.121 67.364 1.00 27.53 133 PRO B O 1
ATOM 3699 N N . LEU B 1 114 ? 76.915 30.521 65.888 1.00 30.16 134 LEU B N 1
ATOM 3700 C CA . LEU B 1 114 ? 75.808 30.869 66.824 1.00 32.43 134 LEU B CA 1
ATOM 3701 C C . LEU B 1 114 ? 74.783 29.711 66.978 1.00 32.19 134 LEU B C 1
ATOM 3702 O O . LEU B 1 114 ? 73.953 29.668 67.889 1.00 35.93 134 LEU B O 1
ATOM 3707 N N . GLU B 1 115 ? 74.904 28.739 66.101 1.00 33.40 135 GLU B N 1
ATOM 3708 C CA . GLU B 1 115 ? 74.042 27.567 66.170 1.00 31.97 135 GLU B CA 1
ATOM 3709 C C . GLU B 1 115 ? 74.633 26.628 67.206 1.00 30.73 135 GLU B C 1
ATOM 3710 O O . GLU B 1 115 ? 75.619 25.965 66.950 1.00 31.47 135 GLU B O 1
ATOM 3716 N N . GLN B 1 116 ? 74.062 26.645 68.402 1.00 31.27 136 GLN B N 1
ATOM 3717 C CA . GLN B 1 116 ? 74.535 25.780 69.508 1.00 31.19 136 GLN B CA 1
ATOM 3718 C C . GLN B 1 116 ? 73.362 25.200 70.229 1.00 29.97 136 GLN B C 1
ATOM 3719 O O . GLN B 1 116 ? 72.288 25.749 70.204 1.00 32.25 136 GLN B O 1
ATOM 3725 N N . LYS B 1 117 ? 73.572 24.090 70.896 1.00 31.55 137 LYS B N 1
ATOM 3726 C CA . LYS B 1 117 ? 72.475 23.450 71.596 1.00 33.74 137 LYS B CA 1
ATOM 3727 C C . LYS B 1 117 ? 71.969 24.349 72.704 1.00 32.06 137 LYS B C 1
ATOM 3728 O O . LYS B 1 117 ? 70.815 24.686 72.743 1.00 32.61 137 LYS B O 1
ATOM 3734 N N . ASP B 1 118 ? 72.863 24.701 73.611 1.00 34.78 138 ASP B N 1
ATOM 3735 C CA . ASP B 1 118 ? 72.555 25.551 74.803 1.00 34.79 138 ASP B CA 1
ATOM 3736 C C . ASP B 1 118 ? 72.509 27.022 74.414 1.00 33.77 138 ASP B C 1
ATOM 3737 O O . ASP B 1 118 ? 73.368 27.480 73.683 1.00 36.87 138 ASP B O 1
ATOM 3742 N N . TYR B 1 119 ? 71.532 27.789 74.877 1.00 32.53 139 TYR B N 1
ATOM 3743 C CA . TYR B 1 119 ? 71.492 29.175 74.405 1.00 33.29 139 TYR B CA 1
ATOM 3744 C C . TYR B 1 119 ? 72.776 29.879 74.850 1.00 34.09 139 TYR B C 1
ATOM 3745 O O . TYR B 1 119 ? 73.331 30.705 74.136 1.00 32.75 139 TYR B O 1
ATOM 3754 N N . LYS B 1 120 ? 73.262 29.484 76.020 1.00 33.80 140 LYS B N 1
ATOM 3755 C CA . LYS B 1 120 ? 74.433 30.117 76.640 1.00 33.50 140 LYS B CA 1
ATOM 3756 C C . LYS B 1 120 ? 75.672 30.050 75.750 1.00 34.34 140 LYS B C 1
ATOM 3757 O O . LYS B 1 120 ? 76.510 30.956 75.739 1.00 36.72 140 LYS B O 1
ATOM 3763 N N . ASP B 1 121 ? 75.765 28.976 74.995 1.00 35.94 141 ASP B N 1
ATOM 3764 C CA . ASP B 1 121 ? 76.900 28.755 74.084 1.00 36.12 141 ASP B CA 1
ATOM 3765 C C . ASP B 1 121 ? 76.691 29.581 72.842 1.00 36.16 141 ASP B C 1
ATOM 3766 O O . ASP B 1 121 ? 77.631 29.960 72.149 1.00 37.72 141 ASP B O 1
ATOM 3771 N N . ALA B 1 122 ? 75.423 29.866 72.588 1.00 34.13 142 ALA B N 1
ATOM 3772 C CA . ALA B 1 122 ? 75.034 30.691 71.449 1.00 33.67 142 ALA B CA 1
ATOM 3773 C C . ALA B 1 122 ? 75.550 32.121 71.693 1.00 34.07 142 ALA B C 1
ATOM 3774 O O . ALA B 1 122 ? 76.210 32.742 70.858 1.00 36.74 142 ALA B O 1
ATOM 3776 N N . PHE B 1 123 ? 75.302 32.593 72.896 1.00 34.76 143 PHE B N 1
ATOM 3777 C CA . PHE B 1 123 ? 75.691 33.945 73.282 1.00 33.06 143 PHE B CA 1
ATOM 3778 C C . PHE B 1 123 ? 77.204 34.030 73.431 1.00 32.07 143 PHE B C 1
ATOM 3779 O O . PHE B 1 123 ? 77.809 35.071 73.137 1.00 33.90 143 PHE B O 1
ATOM 3787 N N . ARG B 1 124 ? 77.820 32.925 73.859 1.00 31.42 144 ARG B N 1
ATOM 3788 C CA . ARG B 1 124 ? 79.300 32.907 74.085 1.00 29.38 144 ARG B CA 1
ATOM 3789 C C . ARG B 1 124 ? 80.069 33.037 72.779 1.00 27.48 144 ARG B C 1
ATOM 3790 O O . ARG B 1 124 ? 81.104 33.653 72.749 1.00 33.85 144 ARG B O 1
ATOM 3792 N N . GLU B 1 125 ? 79.534 32.503 71.693 1.00 27.79 145 GLU B N 1
ATOM 3793 C CA . GLU B 1 125 ? 80.157 32.624 70.368 1.00 27.34 145 GLU B CA 1
ATOM 3794 C C . GLU B 1 125 ? 80.037 34.044 69.807 1.00 31.26 145 GLU B C 1
ATOM 3795 O O . GLU B 1 125 ? 80.970 34.577 69.197 1.00 32.90 145 GLU B O 1
ATOM 3801 N N . ALA B 1 126 ? 78.848 34.632 69.979 1.00 30.70 146 ALA B N 1
ATOM 3802 C CA . ALA B 1 126 ? 78.593 35.969 69.503 1.00 29.49 146 ALA B CA 1
ATOM 3803 C C . ALA B 1 126 ? 79.506 36.904 70.281 1.00 31.04 146 ALA B C 1
ATOM 3804 O O . ALA B 1 126 ? 80.163 37.780 69.715 1.00 32.40 146 ALA B O 1
ATOM 3806 N N . LYS B 1 127 ? 79.596 36.672 71.578 1.00 29.49 147 LYS B N 1
ATOM 3807 C CA . LYS B 1 127 ? 80.435 37.488 72.447 1.00 29.41 147 LYS B CA 1
ATOM 3808 C C . LYS B 1 127 ? 81.888 37.420 72.029 1.00 31.36 147 LYS B C 1
ATOM 3809 O O . LYS B 1 127 ? 82.641 38.398 72.002 1.00 31.31 147 LYS B O 1
ATOM 3815 N N . LYS B 1 128 ? 82.260 36.199 71.717 1.00 30.39 148 LYS B N 1
ATOM 3816 C CA . LYS B 1 128 ? 83.621 35.875 71.324 1.00 31.72 148 LYS B CA 1
ATOM 3817 C C . LYS B 1 128 ? 83.981 36.666 70.100 1.00 30.63 148 LYS B C 1
ATOM 3818 O O . LYS B 1 128 ? 85.125 37.027 69.894 1.00 32.77 148 LYS B O 1
ATOM 3824 N N . GLN B 1 129 ? 82.985 36.956 69.286 1.00 27.21 149 GLN B N 1
ATOM 3825 C CA . GLN B 1 129 ? 83.217 37.723 68.063 1.00 25.60 149 GLN B CA 1
ATOM 3826 C C . GLN B 1 129 ? 83.126 39.203 68.384 1.00 25.23 149 GLN B C 1
ATOM 3827 O O . GLN B 1 129 ? 83.251 40.045 67.523 1.00 26.38 149 GLN B O 1
ATOM 3833 N N . GLY B 1 130 ? 82.929 39.504 69.654 1.00 26.00 150 GLY B N 1
ATOM 3834 C CA . GLY B 1 130 ? 82.768 40.896 70.085 1.00 27.69 150 GLY B CA 1
ATOM 3835 C C . GLY B 1 130 ? 81.530 41.604 69.513 1.00 30.57 150 GLY B C 1
ATOM 3836 O O . GLY B 1 130 ? 81.511 42.820 69.338 1.00 33.56 150 GLY B O 1
ATOM 3837 N N . ALA B 1 131 ? 80.522 40.812 69.171 1.00 29.47 151 ALA B N 1
ATOM 3838 C CA . ALA B 1 131 ? 79.231 41.307 68.638 1.00 28.71 151 ALA B CA 1
ATOM 3839 C C . ALA B 1 131 ? 78.546 42.348 69.512 1.00 29.63 151 ALA B C 1
ATOM 3840 O O . ALA B 1 131 ? 78.643 42.301 70.746 1.00 28.15 151 ALA B O 1
ATOM 3842 N N . PHE B 1 132 ? 77.812 43.250 68.854 1.00 29.34 152 PHE B N 1
ATOM 3843 C CA . PHE B 1 132 ? 76.940 44.194 69.577 1.00 29.78 152 PHE B CA 1
ATOM 3844 C C . PHE B 1 132 ? 75.606 43.457 69.706 1.00 29.16 152 PHE B C 1
ATOM 3845 O O . PHE B 1 132 ? 75.024 42.982 68.728 1.00 28.84 152 PHE B O 1
ATOM 3861 N N . PHE B 1 134 ? 71.692 42.958 71.389 1.00 28.04 154 PHE B N 1
ATOM 3862 C CA . PHE B 1 134 ? 70.521 43.555 72.012 1.00 27.27 154 PHE B CA 1
ATOM 3863 C C . PHE B 1 134 ? 69.307 42.642 72.133 1.00 28.93 154 PHE B C 1
ATOM 3864 O O . PHE B 1 134 ? 69.091 41.751 71.352 1.00 29.18 154 PHE B O 1
ATOM 3872 N N . TRP B 1 135 ? 68.567 42.858 73.210 1.00 30.35 155 TRP B N 1
ATOM 3873 C CA . TRP B 1 135 ? 67.315 42.149 73.465 1.00 30.72 155 TRP B CA 1
ATOM 3874 C C . TRP B 1 135 ? 66.194 42.632 72.509 1.00 32.54 155 TRP B C 1
ATOM 3875 O O . TRP B 1 135 ? 65.865 43.830 72.425 1.00 28.48 155 TRP B O 1
ATOM 3886 N N . ASN B 1 136 ? 65.633 41.668 71.775 1.00 30.60 156 ASN B N 1
ATOM 3887 C CA . ASN B 1 136 ? 64.521 41.929 70.861 1.00 29.61 156 ASN B CA 1
ATOM 3888 C C . ASN B 1 136 ? 63.134 41.824 71.508 1.00 31.52 156 ASN B C 1
ATOM 3889 O O . ASN B 1 136 ? 62.861 40.956 72.319 1.00 34.67 156 ASN B O 1
ATOM 3894 N N . HIS B 1 137 ? 62.256 42.726 71.072 1.00 32.86 157 HIS B N 1
ATOM 3895 C CA . HIS B 1 137 ? 60.858 42.742 71.481 1.00 29.52 157 HIS B CA 1
ATOM 3896 C C . HIS B 1 137 ? 60.614 42.156 72.862 1.00 28.02 157 HIS B C 1
ATOM 3897 O O . HIS B 1 137 ? 59.964 41.147 72.999 1.00 28.12 157 HIS B O 1
ATOM 3904 N N . PRO B 1 138 ? 61.150 42.797 73.890 1.00 25.15 158 PRO B N 1
ATOM 3905 C CA . PRO B 1 138 ? 60.915 42.270 75.224 1.00 27.51 158 PRO B CA 1
ATOM 3906 C C . PRO B 1 138 ? 59.424 42.092 75.497 1.00 30.22 158 PRO B C 1
ATOM 3907 O O . PRO B 1 138 ? 58.988 41.119 76.103 1.00 31.67 158 PRO B O 1
ATOM 3911 N N . GLY B 1 139 ? 58.657 43.007 74.931 1.00 34.79 159 GLY B N 1
ATOM 3912 C CA . GLY B 1 139 ? 57.214 43.094 75.152 1.00 37.35 159 GLY B CA 1
ATOM 3913 C C . GLY B 1 139 ? 56.307 42.231 74.297 1.00 37.83 159 GLY B C 1
ATOM 3914 O O . GLY B 1 139 ? 55.108 42.140 74.552 1.00 40.50 159 GLY B O 1
ATOM 3915 N N . TRP B 1 140 ? 56.875 41.587 73.295 1.00 38.67 160 TRP B N 1
ATOM 3916 C CA . TRP B 1 140 ? 56.079 40.734 72.392 1.00 38.16 160 TRP B CA 1
ATOM 3917 C C . TRP B 1 140 ? 55.207 39.853 73.258 1.00 39.34 160 TRP B C 1
ATOM 3918 O O . TRP B 1 140 ? 55.714 39.077 74.083 1.00 38.20 160 TRP B O 1
ATOM 3929 N N . ASP B 1 141 ? 53.903 39.951 73.043 1.00 39.09 161 ASP B N 1
ATOM 3930 C CA . ASP B 1 141 ? 52.923 39.309 73.952 1.00 40.48 161 ASP B CA 1
ATOM 3931 C C . ASP B 1 141 ? 52.879 37.811 73.822 1.00 41.12 161 ASP B C 1
ATOM 3932 O O . ASP B 1 141 ? 52.305 37.112 74.673 1.00 42.28 161 ASP B O 1
ATOM 3937 N N . SER B 1 142 ? 53.509 37.329 72.767 1.00 39.22 162 SER B N 1
ATOM 3938 C CA . SER B 1 142 ? 53.531 35.894 72.513 1.00 40.79 162 SER B CA 1
ATOM 3939 C C . SER B 1 142 ? 54.374 35.173 73.574 1.00 39.75 162 SER B C 1
ATOM 3940 O O . SER B 1 142 ? 54.125 34.028 73.958 1.00 39.02 162 SER B O 1
ATOM 3943 N N . GLN B 1 143 ? 55.361 35.893 74.067 1.00 38.96 163 GLN B N 1
ATOM 3944 C CA . GLN B 1 143 ? 56.282 35.353 75.060 1.00 37.18 163 GLN B CA 1
ATOM 3945 C C . GLN B 1 143 ? 56.065 35.972 76.448 1.00 36.90 163 GLN B C 1
ATOM 3946 O O . GLN B 1 143 ? 56.451 35.391 77.459 1.00 35.92 163 GLN B O 1
ATOM 3952 N N . GLN B 1 144 ? 55.472 37.161 76.466 1.00 35.57 164 GLN B N 1
ATOM 3953 C CA . GLN B 1 144 ? 55.096 37.844 77.718 1.00 35.84 164 GLN B CA 1
ATOM 3954 C C . GLN B 1 144 ? 53.702 38.436 77.522 1.00 36.43 164 GLN B C 1
ATOM 3955 O O . GLN B 1 144 ? 53.541 39.633 77.271 1.00 37.35 164 GLN B O 1
ATOM 3961 N N . PRO B 1 145 ? 52.674 37.588 77.633 1.00 36.45 165 PRO B N 1
ATOM 3962 C CA . PRO B 1 145 ? 51.346 38.070 77.293 1.00 35.44 165 PRO B CA 1
ATOM 3963 C C . PRO B 1 145 ? 50.672 39.007 78.265 1.00 36.65 165 PRO B C 1
ATOM 3964 O O . PRO B 1 145 ? 49.692 39.624 77.889 1.00 37.16 165 PRO B O 1
ATOM 3968 N N . ASP B 1 146 ? 51.142 39.141 79.495 1.00 36.80 166 ASP B N 1
ATOM 3969 C CA . ASP B 1 146 ? 50.384 39.986 80.423 1.00 36.91 166 ASP B CA 1
ATOM 3970 C C . ASP B 1 146 ? 51.190 41.175 80.875 1.00 35.85 166 ASP B C 1
ATOM 3971 O O . ASP B 1 146 ? 50.678 42.253 81.041 1.00 33.67 166 ASP B O 1
ATOM 3976 N N . THR B 1 147 ? 52.477 40.958 81.000 1.00 36.12 167 THR B N 1
ATOM 3977 C CA . THR B 1 147 ? 53.380 41.977 81.484 1.00 36.54 167 THR B CA 1
ATOM 3978 C C . THR B 1 147 ? 54.778 41.773 80.928 1.00 34.24 167 THR B C 1
ATOM 3979 O O . THR B 1 147 ? 55.244 40.645 80.847 1.00 33.42 167 THR B O 1
ATOM 3983 N N . THR B 1 148 ? 55.426 42.880 80.570 1.00 34.43 168 THR B N 1
ATOM 3984 C CA . THR B 1 148 ? 56.810 42.884 80.036 1.00 34.54 168 THR B CA 1
ATOM 3985 C C . THR B 1 148 ? 57.804 42.919 81.174 1.00 36.33 168 THR B C 1
ATOM 3986 O O . THR B 1 148 ? 58.144 43.976 81.694 1.00 41.66 168 THR B O 1
ATOM 3990 N N . LYS B 1 149 ? 58.266 41.744 81.562 1.00 34.57 169 LYS B N 1
ATOM 3991 C CA . LYS B 1 149 ? 59.210 41.631 82.671 1.00 33.64 169 LYS B CA 1
ATOM 3992 C C . LYS B 1 149 ? 60.651 41.412 82.277 1.00 32.80 169 LYS B C 1
ATOM 3993 O O . LYS B 1 149 ? 61.007 41.062 81.114 1.00 29.82 169 LYS B O 1
ATOM 3999 N N . TRP B 1 150 ? 61.442 41.624 83.323 1.00 31.08 170 TRP B N 1
ATOM 4000 C CA . TRP B 1 150 ? 62.901 41.448 83.347 1.00 31.44 170 TRP B CA 1
ATOM 4001 C C . TRP B 1 150 ? 63.164 40.201 84.165 1.00 31.25 170 TRP B C 1
ATOM 4002 O O . TRP B 1 150 ? 62.822 40.115 85.327 1.00 31.98 170 TRP B O 1
ATOM 4013 N N . TRP B 1 151 ? 63.757 39.211 83.533 1.00 33.38 171 TRP B N 1
ATOM 4014 C CA . TRP B 1 151 ? 64.002 37.935 84.211 1.00 33.50 171 TRP B CA 1
ATOM 4015 C C . TRP B 1 151 ? 65.405 37.826 84.768 1.00 32.36 171 TRP B C 1
ATOM 4016 O O . TRP B 1 151 ? 66.266 38.649 84.496 1.00 31.73 171 TRP B O 1
ATOM 4027 N N . PRO B 1 152 ? 65.640 36.792 85.560 1.00 34.79 172 PRO B N 1
ATOM 4028 C CA . PRO B 1 152 ? 66.982 36.683 86.159 1.00 34.45 172 PRO B CA 1
ATOM 4029 C C . PRO B 1 152 ? 68.053 36.373 85.105 1.00 33.54 172 PRO B C 1
ATOM 4030 O O . PRO B 1 152 ? 69.235 36.607 85.317 1.00 33.37 172 PRO B O 1
ATOM 4034 N N . GLU B 1 153 ? 67.603 35.921 83.946 1.00 36.98 173 GLU B N 1
ATOM 4035 C CA . GLU B 1 153 ? 68.503 35.589 82.829 1.00 34.70 173 GLU B CA 1
ATOM 4036 C C . GLU B 1 153 ? 68.940 36.826 82.095 1.00 34.68 173 GLU B C 1
ATOM 4037 O O . GLU B 1 153 ? 70.001 36.871 81.494 1.00 34.29 173 GLU B O 1
ATOM 4043 N N . HIS B 1 154 ? 68.071 37.813 82.087 1.00 32.89 174 HIS B N 1
ATOM 4044 C CA . HIS B 1 154 ? 68.408 39.049 81.421 1.00 32.77 174 HIS B CA 1
ATOM 4045 C C . HIS B 1 154 ? 69.457 39.714 82.316 1.00 31.35 174 HIS B C 1
ATOM 4046 O O . HIS B 1 154 ? 70.390 40.355 81.869 1.00 34.04 174 HIS B O 1
ATOM 4053 N N . THR B 1 155 ? 69.336 39.479 83.597 1.00 31.23 175 THR B N 1
ATOM 4054 C CA . THR B 1 155 ? 70.285 40.053 84.533 1.00 29.37 175 THR B CA 1
ATOM 4055 C C . THR B 1 155 ? 71.631 39.417 84.330 1.00 27.98 175 THR B C 1
ATOM 4056 O O . THR B 1 155 ? 72.673 40.074 84.372 1.00 27.43 175 THR B O 1
ATOM 4060 N N . ALA B 1 156 ? 71.592 38.114 84.119 1.00 28.40 176 ALA B N 1
ATOM 4061 C CA . ALA B 1 156 ? 72.815 37.351 83.927 1.00 32.36 176 ALA B CA 1
ATOM 4062 C C . ALA B 1 156 ? 73.465 37.826 82.652 1.00 31.22 176 ALA B C 1
ATOM 4063 O O . ALA B 1 156 ? 74.588 38.289 82.634 1.00 33.04 176 ALA B O 1
ATOM 4065 N N . LEU B 1 157 ? 72.717 37.698 81.585 1.00 33.50 177 LEU B N 1
ATOM 4066 C CA . LEU B 1 157 ? 73.193 38.102 80.255 1.00 34.36 177 LEU B CA 1
ATOM 4067 C C . LEU B 1 157 ? 73.804 39.496 80.304 1.00 35.30 177 LEU B C 1
ATOM 4068 O O . LEU B 1 157 ? 74.848 39.755 79.726 1.00 36.24 177 LEU B O 1
ATOM 4073 N N . TYR B 1 158 ? 73.149 40.381 81.030 1.00 35.73 178 TYR B N 1
ATOM 4074 C CA . TYR B 1 158 ? 73.590 41.786 81.115 1.00 35.54 178 TYR B CA 1
ATOM 4075 C C . TYR B 1 158 ? 74.885 41.928 81.872 1.00 35.20 178 TYR B C 1
ATOM 4076 O O . TYR B 1 158 ? 75.684 42.808 81.597 1.00 35.48 178 TYR B O 1
ATOM 4085 N N . GLN B 1 159 ? 75.112 41.037 82.813 1.00 35.00 179 GLN B N 1
ATOM 4086 C CA . GLN B 1 159 ? 76.320 41.136 83.635 1.00 35.74 179 GLN B CA 1
ATOM 4087 C C . GLN B 1 159 ? 77.481 40.440 82.955 1.00 37.65 179 GLN B C 1
ATOM 4088 O O . GLN B 1 159 ? 78.627 40.721 83.250 1.00 36.69 179 GLN B O 1
ATOM 4094 N N . GLU B 1 160 ? 77.158 39.568 82.011 1.00 39.64 180 GLU B N 1
ATOM 4095 C CA . GLU B 1 160 ? 78.173 38.796 81.283 1.00 40.81 180 GLU B CA 1
ATOM 4096 C C . GLU B 1 160 ? 78.701 39.640 80.136 1.00 39.02 180 GLU B C 1
ATOM 4097 O O . GLU B 1 160 ? 79.627 39.260 79.452 1.00 41.66 180 GLU B O 1
ATOM 4103 N N . GLY B 1 161 ? 78.046 40.748 79.865 1.00 36.61 181 GLY B N 1
ATOM 4104 C CA . GLY B 1 161 ? 78.453 41.586 78.735 1.00 34.33 181 GLY B CA 1
ATOM 4105 C C . GLY B 1 161 ? 77.786 41.174 77.442 1.00 33.32 181 GLY B C 1
ATOM 4106 O O . GLY B 1 161 ? 78.295 41.431 76.333 1.00 32.09 181 GLY B O 1
ATOM 4107 N N . CYS B 1 162 ? 76.625 40.554 77.582 1.00 33.75 182 CYS B N 1
ATOM 4108 C CA . CYS B 1 162 ? 75.874 40.041 76.416 1.00 34.83 182 CYS B CA 1
ATOM 4109 C C . CYS B 1 162 ? 74.608 40.795 76.082 1.00 36.13 182 CYS B C 1
ATOM 4110 O O . CYS B 1 162 ? 73.782 40.299 75.310 1.00 35.86 182 CYS B O 1
ATOM 4121 N N . HIS B 1 164 ? 73.844 44.897 75.160 1.00 32.45 184 HIS B N 1
ATOM 4122 C CA . HIS B 1 164 ? 74.328 46.272 74.991 1.00 32.51 184 HIS B CA 1
ATOM 4123 C C . HIS B 1 164 ? 73.185 47.265 74.713 1.00 32.34 184 HIS B C 1
ATOM 4124 O O . HIS B 1 164 ? 73.324 48.498 74.835 1.00 30.92 184 HIS B O 1
ATOM 4131 N N . GLY B 1 165 ? 72.052 46.682 74.353 1.00 29.94 185 GLY B N 1
ATOM 4132 C CA . GLY B 1 165 ? 70.854 47.441 74.061 1.00 29.19 185 GLY B CA 1
ATOM 4133 C C . GLY B 1 165 ? 69.621 46.613 74.164 1.00 28.93 185 GLY B C 1
ATOM 4134 O O . GLY B 1 165 ? 69.667 45.404 74.441 1.00 32.77 185 GLY B O 1
ATOM 4135 N N . ILE B 1 166 ? 68.514 47.309 74.001 1.00 27.56 186 ILE B N 1
ATOM 4136 C CA . ILE B 1 166 ? 67.186 46.697 73.996 1.00 28.34 186 ILE B CA 1
ATOM 4137 C C . ILE B 1 166 ? 66.351 47.421 73.000 1.00 29.82 186 ILE B C 1
ATOM 4138 O O . ILE B 1 166 ? 66.474 48.628 72.870 1.00 30.07 186 ILE B O 1
ATOM 4143 N N . GLU B 1 167 ? 65.556 46.661 72.260 1.00 31.00 187 GLU B N 1
ATOM 4144 C CA . GLU B 1 167 ? 64.574 47.234 71.351 1.00 31.20 187 GLU B CA 1
ATOM 4145 C C . GLU B 1 167 ? 63.478 47.878 72.178 1.00 32.09 187 GLU B C 1
ATOM 4146 O O . GLU B 1 167 ? 62.862 47.236 73.061 1.00 31.34 187 GLU B O 1
ATOM 4152 N N . VAL B 1 168 ? 63.303 49.177 71.955 1.00 33.25 188 VAL B N 1
ATOM 4153 C CA . VAL B 1 168 ? 62.260 49.985 72.665 1.00 31.74 188 VAL B CA 1
ATOM 4154 C C . VAL B 1 168 ? 61.046 50.098 71.757 1.00 30.57 188 VAL B C 1
ATOM 4155 O O . VAL B 1 168 ? 59.942 50.509 72.151 1.00 27.85 188 VAL B O 1
ATOM 4159 N N . ALA B 1 169 ? 61.289 49.678 70.530 1.00 31.57 189 ALA B N 1
ATOM 4160 C CA . ALA B 1 169 ? 60.274 49.686 69.497 1.00 30.57 189 ALA B CA 1
ATOM 4161 C C . ALA B 1 169 ? 60.621 48.724 68.363 1.00 31.17 189 ALA B C 1
ATOM 4162 O O . ALA B 1 169 ? 61.696 48.769 67.818 1.00 33.68 189 ALA B O 1
ATOM 4164 N N . ASN B 1 170 ? 59.668 47.838 68.071 1.00 32.58 190 ASN B N 1
ATOM 4165 C CA . ASN B 1 170 ? 59.759 46.791 67.025 1.00 32.32 190 ASN B CA 1
ATOM 4166 C C . ASN B 1 170 ? 58.523 46.795 66.134 1.00 29.31 190 ASN B C 1
ATOM 4167 O O . ASN B 1 170 ? 57.416 46.482 66.556 1.00 29.98 190 ASN B O 1
ATOM 4172 N N . GLY B 1 171 ? 58.718 47.154 64.889 1.00 29.35 191 GLY B N 1
ATOM 4173 C CA . GLY B 1 171 ? 57.600 47.227 63.955 1.00 29.03 191 GLY B CA 1
ATOM 4174 C C . GLY B 1 171 ? 56.565 48.157 64.548 1.00 28.80 191 GLY B C 1
ATOM 4175 O O . GLY B 1 171 ? 56.855 49.292 64.839 1.00 31.69 191 GLY B O 1
ATOM 4176 N N . HIS B 1 172 ? 55.356 47.651 64.744 1.00 27.31 192 HIS B N 1
ATOM 4177 C CA . HIS B 1 172 ? 54.245 48.461 65.259 1.00 28.04 192 HIS B CA 1
ATOM 4178 C C . HIS B 1 172 ? 54.105 48.277 66.771 1.00 26.09 192 HIS B C 1
ATOM 4179 O O . HIS B 1 172 ? 53.134 48.671 67.353 1.00 26.64 192 HIS B O 1
ATOM 4186 N N . LEU B 1 173 ? 55.141 47.736 67.385 1.00 28.75 193 LEU B N 1
ATOM 4187 C CA . LEU B 1 173 ? 55.147 47.486 68.872 1.00 30.86 193 LEU B CA 1
ATOM 4188 C C . LEU B 1 173 ? 56.077 48.425 69.598 1.00 32.03 193 LEU B C 1
ATOM 4189 O O . LEU B 1 173 ? 57.264 48.423 69.356 1.00 36.14 193 LEU B O 1
ATOM 4194 N N . TYR B 1 174 ? 55.482 49.235 70.464 1.00 33.78 194 TYR B N 1
ATOM 4195 C CA . TYR B 1 174 ? 56.167 50.190 71.377 1.00 34.80 194 TYR B CA 1
ATOM 4196 C C . TYR B 1 174 ? 56.227 49.567 72.766 1.00 31.61 194 TYR B C 1
ATOM 4197 O O . TYR B 1 174 ? 55.222 49.109 73.247 1.00 32.49 194 TYR B O 1
ATOM 4214 N N . PRO B 1 176 ? 57.612 50.702 76.315 1.00 32.86 196 PRO B N 1
ATOM 4215 C CA . PRO B 1 176 ? 58.163 51.693 77.253 1.00 32.23 196 PRO B CA 1
ATOM 4216 C C . PRO B 1 176 ? 58.895 51.124 78.413 1.00 31.58 196 PRO B C 1
ATOM 4217 O O . PRO B 1 176 ? 59.719 51.806 79.015 1.00 31.96 196 PRO B O 1
ATOM 4221 N N . GLU B 1 177 ? 58.564 49.900 78.764 1.00 30.74 197 GLU B N 1
ATOM 4222 C CA . GLU B 1 177 ? 59.197 49.293 79.942 1.00 31.37 197 GLU B CA 1
ATOM 4223 C C . GLU B 1 177 ? 60.688 49.251 79.637 1.00 31.62 197 GLU B C 1
ATOM 4224 O O . GLU B 1 177 ? 61.518 49.361 80.537 1.00 32.23 197 GLU B O 1
ATOM 4230 N N . ALA B 1 178 ? 61.003 49.142 78.346 1.00 25.68 198 ALA B N 1
ATOM 4231 C CA . ALA B 1 178 ? 62.394 48.979 77.907 1.00 29.08 198 ALA B CA 1
ATOM 4232 C C . ALA B 1 178 ? 63.141 50.274 78.037 1.00 32.31 198 ALA B C 1
ATOM 4233 O O . ALA B 1 178 ? 64.344 50.297 78.272 1.00 36.53 198 ALA B O 1
ATOM 4235 N N . ILE B 1 179 ? 62.409 51.366 77.875 1.00 32.91 199 ILE B N 1
ATOM 4236 C CA . ILE B 1 179 ? 63.011 52.699 77.952 1.00 31.54 199 ILE B CA 1
ATOM 4237 C C . ILE B 1 179 ? 63.632 52.832 79.339 1.00 30.37 199 ILE B C 1
ATOM 4238 O O . ILE B 1 179 ? 64.797 53.177 79.484 1.00 28.98 199 ILE B O 1
ATOM 4243 N N . GLN B 1 180 ? 62.855 52.484 80.342 1.00 29.04 200 GLN B N 1
ATOM 4244 C CA . GLN B 1 180 ? 63.291 52.647 81.727 1.00 32.01 200 GLN B CA 1
ATOM 4245 C C . GLN B 1 180 ? 64.457 51.725 82.021 1.00 31.49 200 GLN B C 1
ATOM 4246 O O . GLN B 1 180 ? 65.323 52.015 82.850 1.00 36.00 200 GLN B O 1
ATOM 4252 N N . TRP B 1 181 ? 64.465 50.599 81.338 1.00 30.95 201 TRP B N 1
ATOM 4253 C CA . TRP B 1 181 ? 65.530 49.592 81.518 1.00 30.09 201 TRP B CA 1
ATOM 4254 C C . TRP B 1 181 ? 66.827 50.139 80.992 1.00 28.90 201 TRP B C 1
ATOM 4255 O O . TRP B 1 181 ? 67.856 50.080 81.648 1.00 28.59 201 TRP B O 1
ATOM 4266 N N . CYS B 1 182 ? 66.753 50.690 79.802 1.00 28.14 202 CYS B N 1
ATOM 4267 C CA . CYS B 1 182 ? 67.935 51.274 79.176 1.00 31.05 202 CYS B CA 1
ATOM 4268 C C . CYS B 1 182 ? 68.448 52.458 79.983 1.00 30.75 202 CYS B C 1
ATOM 4269 O O . CYS B 1 182 ? 69.670 52.650 80.122 1.00 30.89 202 CYS B O 1
ATOM 4272 N N . LEU B 1 183 ? 67.517 53.189 80.587 1.00 31.33 203 LEU B N 1
ATOM 4273 C CA . LEU B 1 183 ? 67.880 54.362 81.390 1.00 33.89 203 LEU B CA 1
ATOM 4274 C C . LEU B 1 183 ? 68.587 53.887 82.662 1.00 33.85 203 LEU B C 1
ATOM 4275 O O . LEU B 1 183 ? 69.662 54.375 82.997 1.00 34.16 203 LEU B O 1
ATOM 4280 N N . ASP B 1 184 ? 68.037 52.871 83.305 1.00 35.10 204 ASP B N 1
ATOM 4281 C CA . ASP B 1 184 ? 68.611 52.380 84.578 1.00 35.36 204 ASP B CA 1
ATOM 4282 C C . ASP B 1 184 ? 69.890 51.585 84.386 1.00 36.79 204 ASP B C 1
ATOM 4283 O O . ASP B 1 184 ? 70.802 51.653 85.197 1.00 37.24 204 ASP B O 1
ATOM 4288 N N . LYS B 1 185 ? 69.974 50.875 83.273 1.00 37.78 205 LYS B N 1
ATOM 4289 C CA . LYS B 1 185 ? 71.093 49.953 83.031 1.00 35.92 205 LYS B CA 1
ATOM 4290 C C . LYS B 1 185 ? 72.127 50.491 82.039 1.00 37.12 205 LYS B C 1
ATOM 4291 O O . LYS B 1 185 ? 73.073 49.813 81.654 1.00 40.02 205 LYS B O 1
ATOM 4297 N N . ASN B 1 186 ? 71.905 51.723 81.612 1.00 37.77 206 ASN B N 1
ATOM 4298 C CA . ASN B 1 186 ? 72.806 52.424 80.685 1.00 37.04 206 ASN B CA 1
ATOM 4299 C C . ASN B 1 186 ? 72.998 51.735 79.336 1.00 36.53 206 ASN B C 1
ATOM 4300 O O . ASN B 1 186 ? 74.123 51.555 78.864 1.00 34.13 206 ASN B O 1
ATOM 4305 N N . LEU B 1 187 ? 71.890 51.357 78.715 1.00 35.07 207 LEU B N 1
ATOM 4306 C CA . LEU B 1 187 ? 71.939 50.642 77.459 1.00 33.78 207 LEU B CA 1
ATOM 4307 C C . LEU B 1 187 ? 71.491 51.510 76.306 1.00 34.37 207 LEU B C 1
ATOM 4308 O O . LEU B 1 187 ? 70.880 52.577 76.467 1.00 37.47 207 LEU B O 1
ATOM 4313 N N . THR B 1 188 ? 71.794 50.988 75.132 1.00 30.88 208 THR B N 1
ATOM 4314 C CA . THR B 1 188 ? 71.452 51.637 73.851 1.00 29.82 208 THR B CA 1
ATOM 4315 C C . THR B 1 188 ? 70.023 51.336 73.459 1.00 28.94 208 THR B C 1
ATOM 4316 O O . THR B 1 188 ? 69.665 50.184 73.357 1.00 31.12 208 THR B O 1
ATOM 4328 N N . ILE B 1 190 ? 67.161 50.953 70.973 1.00 30.91 210 ILE B N 1
ATOM 4329 C CA . ILE B 1 190 ? 67.073 50.489 69.594 1.00 28.74 210 ILE B CA 1
ATOM 4330 C C . ILE B 1 190 ? 65.666 50.458 69.023 1.00 26.82 210 ILE B C 1
ATOM 4331 O O . ILE B 1 190 ? 64.702 50.149 69.688 1.00 23.13 210 ILE B O 1
ATOM 4336 N N . GLY B 1 191 ? 65.579 50.717 67.733 1.00 26.98 211 GLY B N 1
ATOM 4337 C CA . GLY B 1 191 ? 64.301 50.592 67.065 1.00 26.44 211 GLY B CA 1
ATOM 4338 C C . GLY B 1 191 ? 64.447 49.981 65.689 1.00 29.67 211 GLY B C 1
ATOM 4339 O O . GLY B 1 191 ? 65.234 50.445 64.864 1.00 30.35 211 GLY B O 1
ATOM 4340 N N . THR B 1 192 ? 63.661 48.943 65.454 1.00 29.34 212 THR B N 1
ATOM 4341 C CA . THR B 1 192 ? 63.769 48.184 64.205 1.00 29.20 212 THR B CA 1
ATOM 4342 C C . THR B 1 192 ? 62.434 47.781 63.623 1.00 27.69 212 THR B C 1
ATOM 4343 O O . THR B 1 192 ? 61.402 47.926 64.246 1.00 26.73 212 THR B O 1
ATOM 4347 N N . SER B 1 193 ? 62.499 47.280 62.394 1.00 30.03 213 SER B N 1
ATOM 4348 C CA . SER B 1 193 ? 61.312 46.876 61.674 1.00 29.54 213 SER B CA 1
ATOM 4349 C C . SER B 1 193 ? 60.968 45.438 62.009 1.00 29.35 213 SER B C 1
ATOM 4350 O O . SER B 1 193 ? 59.835 45.117 62.264 1.00 28.84 213 SER B O 1
ATOM 4353 N N . ASP B 1 194 ? 61.970 44.578 62.044 1.00 28.81 214 ASP B N 1
ATOM 4354 C CA . ASP B 1 194 ? 61.712 43.159 62.240 1.00 28.82 214 ASP B CA 1
ATOM 4355 C C . ASP B 1 194 ? 60.862 42.685 61.058 1.00 27.46 214 ASP B C 1
ATOM 4356 O O . ASP B 1 194 ? 60.027 41.787 61.150 1.00 26.54 214 ASP B O 1
ATOM 4361 N N . ILE B 1 195 ? 61.107 43.321 59.918 1.00 29.74 215 ILE B N 1
ATOM 4362 C CA . ILE B 1 195 ? 60.340 43.038 58.687 1.00 28.87 215 ILE B CA 1
ATOM 4363 C C . ILE B 1 195 ? 60.487 41.625 58.156 1.00 27.67 215 ILE B C 1
ATOM 4364 O O . ILE B 1 195 ? 61.582 41.128 58.050 1.00 27.61 215 ILE B O 1
ATOM 4369 N N . HIS B 1 196 ? 59.334 40.992 57.881 1.00 29.45 216 HIS B N 1
ATOM 4370 C CA . HIS B 1 196 ? 59.236 39.651 57.228 1.00 26.25 216 HIS B CA 1
ATOM 4371 C C . HIS B 1 196 ? 58.595 39.778 55.864 1.00 26.70 216 HIS B C 1
ATOM 4372 O O . HIS B 1 196 ? 59.043 39.203 54.879 1.00 22.76 216 HIS B O 1
ATOM 4379 N N . GLN B 1 197 ? 57.544 40.584 55.809 1.00 28.88 217 GLN B N 1
ATOM 4380 C CA . GLN B 1 197 ? 56.796 40.803 54.580 1.00 29.19 217 GLN B CA 1
ATOM 4381 C C . GLN B 1 197 ? 57.533 41.779 53.690 1.00 28.61 217 GLN B C 1
ATOM 4382 O O . GLN B 1 197 ? 58.537 42.318 54.092 1.00 30.83 217 GLN B O 1
ATOM 4388 N N . PRO B 1 198 ? 57.073 41.969 52.454 1.00 29.58 218 PRO B N 1
ATOM 4389 C CA . PRO B 1 198 ? 57.611 43.142 51.745 1.00 30.41 218 PRO B CA 1
ATOM 4390 C C . PRO B 1 198 ? 57.326 44.402 52.605 1.00 31.41 218 PRO B C 1
ATOM 4391 O O . PRO B 1 198 ? 56.363 44.428 53.389 1.00 32.77 218 PRO B O 1
ATOM 4395 N N . ILE B 1 199 ? 58.218 45.391 52.551 1.00 30.58 219 ILE B N 1
ATOM 4396 C CA . ILE B 1 199 ? 58.101 46.557 53.427 1.00 28.85 219 ILE B CA 1
ATOM 4397 C C . ILE B 1 199 ? 56.752 47.274 53.205 1.00 27.79 219 ILE B C 1
ATOM 4398 O O . ILE B 1 199 ? 56.085 47.685 54.145 1.00 25.76 219 ILE B O 1
ATOM 4403 N N . GLN B 1 200 ? 56.322 47.352 51.953 1.00 29.17 220 GLN B N 1
ATOM 4404 C CA . GLN B 1 200 ? 55.120 48.101 51.616 1.00 28.09 220 GLN B CA 1
ATOM 4405 C C . GLN B 1 200 ? 53.872 47.437 52.184 1.00 29.61 220 GLN B C 1
ATOM 4406 O O . GLN B 1 200 ? 52.851 48.052 52.321 1.00 31.95 220 GLN B O 1
ATOM 4412 N N . THR B 1 201 ? 53.974 46.158 52.487 1.00 30.41 221 THR B N 1
ATOM 4413 C CA . THR B 1 201 ? 52.852 45.361 52.969 1.00 28.76 221 THR B CA 1
ATOM 4414 C C . THR B 1 201 ? 52.508 45.715 54.418 1.00 33.90 221 THR B C 1
ATOM 4415 O O . THR B 1 201 ? 51.334 45.620 54.834 1.00 31.69 221 THR B O 1
ATOM 4419 N N . ASP B 1 202 ? 53.516 46.173 55.156 1.00 33.19 222 ASP B N 1
ATOM 4420 C CA . ASP B 1 202 ? 53.339 46.494 56.598 1.00 34.23 222 ASP B CA 1
ATOM 4421 C C . ASP B 1 202 ? 53.364 47.962 56.964 1.00 34.18 222 ASP B C 1
ATOM 4422 O O . ASP B 1 202 ? 53.201 48.309 58.118 1.00 31.72 222 ASP B O 1
ATOM 4427 N N . TYR B 1 203 ? 53.638 48.820 55.996 1.00 35.47 223 TYR B N 1
ATOM 4428 C CA . TYR B 1 203 ? 53.650 50.265 56.273 1.00 36.14 223 TYR B CA 1
ATOM 4429 C C . TYR B 1 203 ? 52.901 50.930 55.164 1.00 37.74 223 TYR B C 1
ATOM 4430 O O . TYR B 1 203 ? 53.130 50.672 53.997 1.00 35.77 223 TYR B O 1
ATOM 4439 N N . ASP B 1 204 ? 51.938 51.737 55.570 1.00 41.33 224 ASP B N 1
ATOM 4440 C CA . ASP B 1 204 ? 51.087 52.452 54.622 1.00 44.09 224 ASP B CA 1
ATOM 4441 C C . ASP B 1 204 ? 51.794 53.734 54.335 1.00 43.88 224 ASP B C 1
ATOM 4442 O O . ASP B 1 204 ? 51.601 54.739 55.021 1.00 40.89 224 ASP B O 1
ATOM 4447 N N . PHE B 1 205 ? 52.630 53.654 53.313 1.00 42.69 225 PHE B N 1
ATOM 4448 C CA . PHE B 1 205 ? 53.507 54.742 52.956 1.00 45.02 225 PHE B CA 1
ATOM 4449 C C . PHE B 1 205 ? 52.639 55.841 52.408 1.00 46.36 225 PHE B C 1
ATOM 4450 O O . PHE B 1 205 ? 52.974 57.017 52.520 1.00 47.18 225 PHE B O 1
ATOM 4458 N N . GLU B 1 206 ? 51.491 55.424 51.876 1.00 47.38 226 GLU B N 1
ATOM 4459 C CA . GLU B 1 206 ? 50.491 56.349 51.294 1.00 47.27 226 GLU B CA 1
ATOM 4460 C C . GLU B 1 206 ? 50.100 57.367 52.361 1.00 46.30 226 GLU B C 1
ATOM 4461 O O . GLU B 1 206 ? 50.046 58.562 52.106 1.00 49.32 226 GLU B O 1
ATOM 4463 N N . LYS B 1 207 ? 49.877 56.853 53.563 1.00 44.26 227 LYS B N 1
ATOM 4464 C CA . LYS B 1 207 ? 49.490 57.639 54.736 1.00 43.07 227 LYS B CA 1
ATOM 4465 C C . LYS B 1 207 ? 50.678 58.237 55.452 1.00 43.61 227 LYS B C 1
ATOM 4466 O O . LYS B 1 207 ? 50.578 58.679 56.614 1.00 38.40 227 LYS B O 1
ATOM 4471 N N . GLY B 1 208 ? 51.811 58.206 54.763 1.00 45.08 228 GLY B N 1
ATOM 4472 C CA . GLY B 1 208 ? 53.082 58.777 55.289 1.00 45.58 228 GLY B CA 1
ATOM 4473 C C . GLY B 1 208 ? 53.731 58.004 56.435 1.00 45.72 228 GLY B C 1
ATOM 4474 O O . GLY B 1 208 ? 54.526 58.553 57.234 1.00 46.07 228 GLY B O 1
ATOM 4475 N N . GLU B 1 209 ? 53.347 56.738 56.554 1.00 41.59 229 GLU B N 1
ATOM 4476 C CA . GLU B 1 209 ? 53.969 55.856 57.552 1.00 38.35 229 GLU B CA 1
ATOM 4477 C C . GLU B 1 209 ? 55.401 55.532 57.153 1.00 35.75 229 GLU B C 1
ATOM 4478 O O . GLU B 1 209 ? 55.798 55.634 56.014 1.00 33.18 229 GLU B O 1
ATOM 4484 N N . HIS B 1 210 ? 56.185 55.143 58.140 1.00 36.67 230 HIS B N 1
ATOM 4485 C CA . HIS B 1 210 ? 57.593 54.802 57.904 1.00 32.12 230 HIS B CA 1
ATOM 4486 C C . HIS B 1 210 ? 58.001 53.641 58.747 1.00 31.38 230 HIS B C 1
ATOM 4487 O O . HIS B 1 210 ? 57.514 53.436 59.874 1.00 33.97 230 HIS B O 1
ATOM 4494 N N . ARG B 1 211 ? 58.981 52.910 58.249 1.00 33.05 231 ARG B N 1
ATOM 4495 C CA . ARG B 1 211 ? 59.431 51.740 58.957 1.00 28.98 231 ARG B CA 1
ATOM 4496 C C . ARG B 1 211 ? 60.033 52.181 60.264 1.00 29.73 231 ARG B C 1
ATOM 4497 O O . ARG B 1 211 ? 60.708 53.190 60.310 1.00 31.18 231 ARG B O 1
ATOM 4505 N N . THR B 1 212 ? 59.762 51.434 61.328 1.00 26.21 232 THR B N 1
ATOM 4506 C CA . THR B 1 212 ? 60.383 51.703 62.627 1.00 28.28 232 THR B CA 1
ATOM 4507 C C . THR B 1 212 ? 61.881 51.546 62.461 1.00 29.40 232 THR B C 1
ATOM 4508 O O . THR B 1 212 ? 62.374 50.627 61.827 1.00 33.15 232 THR B O 1
ATOM 4520 N N . THR B 1 214 ? 66.135 53.208 63.648 1.00 30.68 234 THR B N 1
ATOM 4521 C CA . THR B 1 214 ? 67.029 53.866 64.637 1.00 28.87 234 THR B CA 1
ATOM 4522 C C . THR B 1 214 ? 67.865 54.967 64.029 1.00 28.97 234 THR B C 1
ATOM 4523 O O . THR B 1 214 ? 68.504 54.808 62.985 1.00 34.34 234 THR B O 1
ATOM 4527 N N . PHE B 1 215 ? 67.777 56.123 64.655 1.00 29.01 235 PHE B N 1
ATOM 4528 C CA . PHE B 1 215 ? 68.665 57.220 64.315 1.00 29.41 235 PHE B CA 1
ATOM 4529 C C . PHE B 1 215 ? 69.967 56.999 65.092 1.00 29.14 235 PHE B C 1
ATOM 4530 O O . PHE B 1 215 ? 69.961 56.886 66.352 1.00 28.47 235 PHE B O 1
ATOM 4538 N N . VAL B 1 216 ? 71.065 56.910 64.337 1.00 28.86 236 VAL B N 1
ATOM 4539 C CA . VAL B 1 216 ? 72.411 56.726 64.897 1.00 28.26 236 VAL B CA 1
ATOM 4540 C C . VAL B 1 216 ? 73.281 57.959 64.629 1.00 30.16 236 VAL B C 1
ATOM 4541 O O . VAL B 1 216 ? 73.510 58.352 63.475 1.00 29.23 236 VAL B O 1
ATOM 4545 N N . PHE B 1 217 ? 73.780 58.550 65.713 1.00 28.99 237 PHE B N 1
ATOM 4546 C CA . PHE B 1 217 ? 74.612 59.765 65.620 1.00 29.64 237 PHE B CA 1
ATOM 4547 C C . PHE B 1 217 ? 76.087 59.397 65.660 1.00 30.01 237 PHE B C 1
ATOM 4548 O O . PHE B 1 217 ? 76.727 59.284 66.716 1.00 35.31 237 PHE B O 1
ATOM 4556 N N . ALA B 1 218 ? 76.588 59.233 64.450 1.00 27.99 238 ALA B N 1
ATOM 4557 C CA . ALA B 1 218 ? 77.915 58.722 64.149 1.00 29.92 238 ALA B CA 1
ATOM 4558 C C . ALA B 1 218 ? 78.895 59.825 63.786 1.00 29.33 238 ALA B C 1
ATOM 4559 O O . ALA B 1 218 ? 78.500 60.861 63.297 1.00 31.80 238 ALA B O 1
ATOM 4561 N N . LYS B 1 219 ? 80.165 59.577 64.059 1.00 30.99 239 LYS B N 1
ATOM 4562 C CA . LYS B 1 219 ? 81.234 60.539 63.795 1.00 31.14 239 LYS B CA 1
ATOM 4563 C C . LYS B 1 219 ? 81.616 60.374 62.350 1.00 32.99 239 LYS B C 1
ATOM 4564 O O . LYS B 1 219 ? 82.280 61.219 61.751 1.00 34.91 239 LYS B O 1
ATOM 4568 N N . GLU B 1 220 ? 81.191 59.250 61.788 1.00 33.74 240 GLU B N 1
ATOM 4569 C CA . GLU B 1 220 ? 81.421 58.975 60.352 1.00 34.10 240 GLU B CA 1
ATOM 4570 C C . GLU B 1 220 ? 80.493 57.917 59.839 1.00 32.25 240 GLU B C 1
ATOM 4571 O O . GLU B 1 220 ? 80.036 57.075 60.589 1.00 31.32 240 GLU B O 1
ATOM 4577 N N . ARG B 1 221 ? 80.247 57.977 58.539 1.00 30.80 241 ARG B N 1
ATOM 4578 C CA . ARG B 1 221 ? 79.352 57.035 57.882 1.00 29.78 241 ARG B CA 1
ATOM 4579 C C . ARG B 1 221 ? 80.117 55.813 57.426 1.00 31.14 241 ARG B C 1
ATOM 4580 O O . ARG B 1 221 ? 80.475 55.650 56.233 1.00 31.85 241 ARG B O 1
ATOM 4588 N N . SER B 1 222 ? 80.353 54.947 58.398 1.00 29.04 242 SER B N 1
ATOM 4589 C CA . SER B 1 222 ? 81.073 53.684 58.174 1.00 27.49 242 SER B CA 1
ATOM 4590 C C . SER B 1 222 ? 80.585 52.714 59.177 1.00 28.29 242 SER B C 1
ATOM 4591 O O . SER B 1 222 ? 79.908 53.108 60.125 1.00 26.05 242 SER B O 1
ATOM 4594 N N . LEU B 1 223 ? 81.002 51.465 58.992 1.00 30.58 243 LEU B N 1
ATOM 4595 C CA . LEU B 1 223 ? 80.660 50.374 59.912 1.00 31.98 243 LEU B CA 1
ATOM 4596 C C . LEU B 1 223 ? 81.182 50.659 61.310 1.00 29.36 243 LEU B C 1
ATOM 4597 O O . LEU B 1 223 ? 80.506 50.413 62.323 1.00 33.90 243 LEU B O 1
ATOM 4602 N N . GLN B 1 224 ? 82.366 51.237 61.363 1.00 28.04 244 GLN B N 1
ATOM 4603 C CA . GLN B 1 224 ? 83.025 51.528 62.653 1.00 27.92 244 GLN B CA 1
ATOM 4604 C C . GLN B 1 224 ? 82.321 52.721 63.289 1.00 30.00 244 GLN B C 1
ATOM 4605 O O . GLN B 1 224 ? 82.142 52.810 64.529 1.00 33.41 244 GLN B O 1
ATOM 4607 N N . GLY B 1 225 ? 81.900 53.649 62.437 1.00 30.44 245 GLY B N 1
ATOM 4608 C CA . GLY B 1 225 ? 81.204 54.842 62.918 1.00 30.05 245 GLY B CA 1
ATOM 4609 C C . GLY B 1 225 ? 79.930 54.453 63.646 1.00 31.10 245 GLY B C 1
ATOM 4610 O O . GLY B 1 225 ? 79.620 54.900 64.786 1.00 29.78 245 GLY B O 1
ATOM 4611 N N . ILE B 1 226 ? 79.209 53.559 63.008 1.00 29.26 246 ILE B N 1
ATOM 4612 C CA . ILE B 1 226 ? 77.951 53.084 63.581 1.00 26.98 246 ILE B CA 1
ATOM 4613 C C . ILE B 1 226 ? 78.184 52.361 64.897 1.00 26.24 246 ILE B C 1
ATOM 4614 O O . ILE B 1 226 ? 77.501 52.563 65.882 1.00 27.77 246 ILE B O 1
ATOM 4619 N N . ARG B 1 227 ? 79.169 51.497 64.875 1.00 28.18 247 ARG B N 1
ATOM 4620 C CA . ARG B 1 227 ? 79.481 50.667 66.012 1.00 28.12 247 ARG B CA 1
ATOM 4621 C C . ARG B 1 227 ? 79.831 51.533 67.198 1.00 31.19 247 ARG B C 1
ATOM 4622 O O . ARG B 1 227 ? 79.373 51.258 68.314 1.00 33.54 247 ARG B O 1
ATOM 4630 N N . GLU B 1 228 ? 80.604 52.600 66.948 1.00 31.78 248 GLU B N 1
ATOM 4631 C CA . GLU B 1 228 ? 81.058 53.514 68.043 1.00 32.14 248 GLU B CA 1
ATOM 4632 C C . GLU B 1 228 ? 79.868 54.296 68.641 1.00 31.63 248 GLU B C 1
ATOM 4633 O O . GLU B 1 228 ? 79.737 54.497 69.868 1.00 28.46 248 GLU B O 1
ATOM 4639 N N . ALA B 1 229 ? 78.954 54.656 67.762 1.00 29.09 249 ALA B N 1
ATOM 4640 C CA . ALA B 1 229 ? 77.709 55.324 68.181 1.00 31.46 249 ALA B CA 1
ATOM 4641 C C . ALA B 1 229 ? 76.916 54.397 69.103 1.00 32.86 249 ALA B C 1
ATOM 4642 O O . ALA B 1 229 ? 76.463 54.785 70.201 1.00 34.08 249 ALA B O 1
ATOM 4644 N N . LEU B 1 230 ? 76.773 53.163 68.653 1.00 31.24 250 LEU B N 1
ATOM 4645 C CA . LEU B 1 230 ? 75.983 52.172 69.395 1.00 31.67 250 LEU B CA 1
ATOM 4646 C C . LEU B 1 230 ? 76.630 51.866 70.706 1.00 32.67 250 LEU B C 1
ATOM 4647 O O . LEU B 1 230 ? 75.951 51.626 71.689 1.00 34.98 250 LEU B O 1
ATOM 4652 N N . ASP B 1 231 ? 77.954 51.878 70.722 1.00 34.98 251 ASP B N 1
ATOM 4653 C CA . ASP B 1 231 ? 78.682 51.504 71.932 1.00 32.92 251 ASP B CA 1
ATOM 4654 C C . ASP B 1 231 ? 78.485 52.543 72.981 1.00 32.41 251 ASP B C 1
ATOM 4655 O O . ASP B 1 231 ? 78.578 52.283 74.206 1.00 33.15 251 ASP B O 1
ATOM 4660 N N . ASN B 1 232 ? 78.208 53.727 72.481 1.00 30.97 252 ASN B N 1
ATOM 4661 C CA . ASN B 1 232 ? 78.115 54.925 73.310 1.00 32.14 252 ASN B CA 1
ATOM 4662 C C . ASN B 1 232 ? 76.705 55.444 73.463 1.00 30.68 252 ASN B C 1
ATOM 4663 O O . ASN B 1 232 ? 76.496 56.563 73.890 1.00 32.87 252 ASN B O 1
ATOM 4668 N N . ARG B 1 233 ? 75.765 54.592 73.075 1.00 30.87 253 ARG B N 1
ATOM 4669 C CA . ARG B 1 233 ? 74.308 54.823 73.144 1.00 31.56 253 ARG B CA 1
ATOM 4670 C C . ARG B 1 233 ? 73.782 56.079 72.446 1.00 32.16 253 ARG B C 1
ATOM 4671 O O . ARG B 1 233 ? 72.770 56.670 72.851 1.00 37.36 253 ARG B O 1
ATOM 4679 N N . ARG B 1 234 ? 74.481 56.449 71.392 1.00 32.25 254 ARG B N 1
ATOM 4680 C CA . ARG B 1 234 ? 74.197 57.653 70.605 1.00 30.53 254 ARG B CA 1
ATOM 4681 C C . ARG B 1 234 ? 73.227 57.319 69.489 1.00 30.28 254 ARG B C 1
ATOM 4682 O O . ARG B 1 234 ? 73.519 57.328 68.285 1.00 31.20 254 ARG B O 1
ATOM 4690 N N . THR B 1 235 ? 72.038 57.008 69.989 1.00 32.53 255 THR B N 1
ATOM 4691 C CA . THR B 1 235 ? 70.850 56.603 69.212 1.00 27.96 255 THR B CA 1
ATOM 4692 C C . THR B 1 235 ? 69.565 57.209 69.742 1.00 30.22 255 THR B C 1
ATOM 4693 O O . THR B 1 235 ? 69.479 57.739 70.866 1.00 30.63 255 THR B O 1
ATOM 4697 N N . ALA B 1 236 ? 68.561 57.080 68.896 1.00 28.89 256 ALA B N 1
ATOM 4698 C CA . ALA B 1 236 ? 67.152 57.397 69.205 1.00 28.87 256 ALA B CA 1
ATOM 4699 C C . ALA B 1 236 ? 66.308 56.536 68.307 1.00 31.80 256 ALA B C 1
ATOM 4700 O O . ALA B 1 236 ? 66.613 56.382 67.113 1.00 30.90 256 ALA B O 1
ATOM 4702 N N . ALA B 1 237 ? 65.285 55.931 68.889 1.00 32.75 257 ALA B N 1
ATOM 4703 C CA . ALA B 1 237 ? 64.322 55.129 68.125 1.00 33.57 257 ALA B CA 1
ATOM 4704 C C . ALA B 1 237 ? 63.172 56.005 67.546 1.00 33.04 257 ALA B C 1
ATOM 4705 O O . ALA B 1 237 ? 62.551 56.810 68.209 1.00 34.10 257 ALA B O 1
ATOM 4707 N N . TYR B 1 238 ? 62.937 55.800 66.271 1.00 31.39 258 TYR B N 1
ATOM 4708 C CA . TYR B 1 238 ? 61.922 56.481 65.500 1.00 28.84 258 TYR B CA 1
ATOM 4709 C C . TYR B 1 238 ? 60.843 55.502 65.138 1.00 26.40 258 TYR B C 1
ATOM 4710 O O . TYR B 1 238 ? 61.021 54.611 64.331 1.00 27.73 258 TYR B O 1
ATOM 4719 N N . PHE B 1 239 ? 59.711 55.744 65.756 1.00 28.29 259 PHE B N 1
ATOM 4720 C CA . PHE B 1 239 ? 58.560 54.867 65.757 1.00 28.09 259 PHE B CA 1
ATOM 4721 C C . PHE B 1 239 ? 57.295 55.635 65.522 1.00 30.24 259 PHE B C 1
ATOM 4722 O O . PHE B 1 239 ? 56.878 56.428 66.367 1.00 29.19 259 PHE B O 1
ATOM 4730 N N . HIS B 1 240 ? 56.673 55.418 64.364 1.00 31.47 260 HIS B N 1
ATOM 4731 C CA . HIS B 1 240 ? 55.455 56.127 64.087 1.00 30.26 260 HIS B CA 1
ATOM 4732 C C . HIS B 1 240 ? 55.824 57.595 64.214 1.00 29.86 260 HIS B C 1
ATOM 4733 O O . HIS B 1 240 ? 56.767 58.037 63.572 1.00 32.36 260 HIS B O 1
ATOM 4740 N N . GLU B 1 241 ? 55.118 58.320 65.072 1.00 31.51 261 GLU B N 1
ATOM 4741 C CA . GLU B 1 241 ? 55.333 59.775 65.273 1.00 30.01 261 GLU B CA 1
ATOM 4742 C C . GLU B 1 241 ? 56.227 60.041 66.452 1.00 31.68 261 GLU B C 1
ATOM 4743 O O . GLU B 1 241 ? 56.552 61.209 66.770 1.00 31.85 261 GLU B O 1
ATOM 4749 N N . LEU B 1 242 ? 56.612 58.956 67.122 1.00 28.59 262 LEU B N 1
ATOM 4750 C CA . LEU B 1 242 ? 57.468 59.096 68.303 1.00 30.29 262 LEU B CA 1
ATOM 4751 C C . LEU B 1 242 ? 58.980 59.010 67.974 1.00 33.12 262 LEU B C 1
ATOM 4752 O O . LEU B 1 242 ? 59.416 58.349 67.008 1.00 33.30 262 LEU B O 1
ATOM 4757 N N . LEU B 1 243 ? 59.756 59.757 68.748 1.00 31.10 263 LEU B N 1
ATOM 4758 C CA . LEU B 1 243 ? 61.200 59.679 68.677 1.00 31.83 263 LEU B CA 1
ATOM 4759 C C . LEU B 1 243 ? 61.583 59.465 70.115 1.00 33.92 263 LEU B C 1
ATOM 4760 O O . LEU B 1 243 ? 61.224 60.231 70.996 1.00 33.44 263 LEU B O 1
ATOM 4765 N N . ILE B 1 244 ? 62.256 58.352 70.349 1.00 35.12 264 ILE B N 1
ATOM 4766 C CA . ILE B 1 244 ? 62.590 57.916 71.689 1.00 34.30 264 ILE B CA 1
ATOM 4767 C C . ILE B 1 244 ? 64.084 57.918 71.961 1.00 36.51 264 ILE B C 1
ATOM 4768 O O . ILE B 1 244 ? 64.870 57.341 71.220 1.00 38.26 264 ILE B O 1
ATOM 4773 N N . GLY B 1 245 ? 64.462 58.578 73.042 1.00 34.39 265 GLY B N 1
ATOM 4774 C CA . GLY B 1 245 ? 65.868 58.648 73.419 1.00 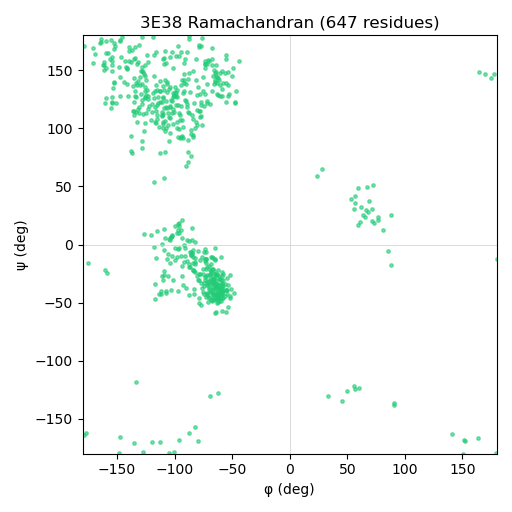36.52 265 GLY B CA 1
ATOM 4775 C C . GLY B 1 245 ? 66.196 59.456 74.664 1.00 35.20 265 GLY B C 1
ATOM 4776 O O . GLY B 1 245 ? 65.332 60.003 75.321 1.00 34.62 265 GLY B O 1
ATOM 4777 N N . ARG B 1 246 ? 67.475 59.518 74.991 1.00 37.20 266 ARG B N 1
ATOM 4778 C CA . ARG B 1 246 ? 67.901 60.302 76.144 1.00 37.30 266 ARG B CA 1
ATOM 4779 C C . ARG B 1 246 ? 67.786 61.789 75.842 1.00 37.25 266 ARG B C 1
ATOM 4780 O O . ARG B 1 246 ? 68.073 62.296 74.753 1.00 37.37 266 ARG B O 1
ATOM 4788 N N . GLU B 1 247 ? 67.303 62.460 76.856 1.00 36.66 267 GLU B N 1
ATOM 4789 C CA . GLU B 1 247 ? 67.079 63.891 76.824 1.00 36.58 267 GLU B CA 1
ATOM 4790 C C . GLU B 1 247 ? 68.286 64.682 76.349 1.00 33.44 267 GLU B C 1
ATOM 4791 O O . GLU B 1 247 ? 68.155 65.688 75.670 1.00 30.77 267 GLU B O 1
ATOM 4797 N N . ASP B 1 248 ? 69.457 64.224 76.766 1.00 31.08 268 ASP B N 1
ATOM 4798 C CA . ASP B 1 248 ? 70.716 64.894 76.437 1.00 32.33 268 ASP B CA 1
ATOM 4799 C C . ASP B 1 248 ? 71.004 64.806 74.949 1.00 32.44 268 ASP B C 1
ATOM 4800 O O . ASP B 1 248 ? 71.877 65.464 74.426 1.00 34.31 268 ASP B O 1
ATOM 4805 N N . LEU B 1 249 ? 70.238 63.971 74.287 1.00 34.19 269 LEU B N 1
ATOM 4806 C CA . LEU B 1 249 ? 70.335 63.807 72.846 1.00 34.04 269 LEU B CA 1
ATOM 4807 C C . LEU B 1 249 ? 69.119 64.438 72.157 1.00 35.71 269 LEU B C 1
ATOM 4808 O O . LEU B 1 249 ? 69.265 65.120 71.138 1.00 36.68 269 LEU B O 1
ATOM 4813 N N . LEU B 1 250 ? 67.937 64.225 72.738 1.00 35.82 270 LEU B N 1
ATOM 4814 C CA . LEU B 1 250 ? 66.672 64.720 72.140 1.00 36.61 270 LEU B CA 1
ATOM 4815 C C . LEU B 1 250 ? 66.575 66.233 72.230 1.00 35.83 270 LEU B C 1
ATOM 4816 O O . LEU B 1 250 ? 66.114 66.909 71.312 1.00 34.03 270 LEU B O 1
ATOM 4821 N N . ARG B 1 251 ? 67.073 66.761 73.333 1.00 33.45 271 ARG B N 1
ATOM 4822 C CA . ARG B 1 251 ? 67.016 68.197 73.534 1.00 34.11 271 ARG B CA 1
ATOM 4823 C C . ARG B 1 251 ? 67.753 68.914 72.407 1.00 35.20 271 ARG B C 1
ATOM 4824 O O . ARG B 1 251 ? 67.169 69.745 71.734 1.00 37.46 271 ARG B O 1
ATOM 4832 N N . PRO B 1 252 ? 69.043 68.599 72.198 1.00 33.69 272 PRO B N 1
ATOM 4833 C CA . PRO B 1 252 ? 69.730 69.308 71.129 1.00 33.72 272 PRO B CA 1
ATOM 4834 C C . PRO B 1 252 ? 69.210 68.998 69.742 1.00 33.23 272 PRO B C 1
ATOM 4835 O O . PRO B 1 252 ? 69.428 69.782 68.813 1.00 34.91 272 PRO B O 1
ATOM 4839 N N . PHE B 1 253 ? 68.538 67.862 69.623 1.00 33.65 273 PHE B N 1
ATOM 4840 C CA . PHE B 1 253 ? 68.003 67.385 68.299 1.00 31.35 273 PHE B CA 1
ATOM 4841 C C . PHE B 1 253 ? 66.792 68.228 67.966 1.00 28.83 273 PHE B C 1
ATOM 4842 O O . PHE B 1 253 ? 66.625 68.734 66.861 1.00 28.10 273 PHE B O 1
ATOM 4850 N N . PHE B 1 254 ? 65.983 68.455 68.982 1.00 31.40 274 PHE B N 1
ATOM 4851 C CA . PHE B 1 254 ? 64.780 69.260 68.807 1.00 30.74 274 PHE B CA 1
ATOM 4852 C C . PHE B 1 254 ? 65.152 70.644 68.399 1.00 30.42 274 PHE B C 1
ATOM 4853 O O . PHE B 1 254 ? 64.505 71.258 67.588 1.00 29.26 274 PHE B O 1
ATOM 4861 N N . GLU B 1 255 ? 66.223 71.124 68.998 1.00 36.03 275 GLU B N 1
ATOM 4862 C CA . GLU B 1 255 ? 66.735 72.490 68.736 1.00 36.13 275 GLU B CA 1
ATOM 4863 C C . GLU B 1 255 ? 67.125 72.648 67.261 1.00 35.04 275 GLU B C 1
ATOM 4864 O O . GLU B 1 255 ? 67.041 73.722 66.673 1.00 35.95 275 GLU B O 1
ATOM 4870 N N . LYS B 1 256 ? 67.488 71.541 66.649 1.00 35.10 276 LYS B N 1
ATOM 4871 C CA . LYS B 1 256 ? 67.884 71.529 65.240 1.00 33.42 276 LYS B CA 1
ATOM 4872 C C . LYS B 1 256 ? 66.680 71.317 64.321 1.00 34.79 276 LYS B C 1
ATOM 4873 O O . LYS B 1 256 ? 66.753 71.546 63.109 1.00 35.01 276 LYS B O 1
ATOM 4879 N N . CYS B 1 257 ? 65.571 70.897 64.924 1.00 35.43 277 CYS B N 1
ATOM 4880 C CA . CYS B 1 257 ? 64.346 70.537 64.160 1.00 36.17 277 CYS B CA 1
ATOM 4881 C C . CYS B 1 257 ? 63.480 71.733 63.835 1.00 36.92 277 CYS B C 1
ATOM 4882 O O . CYS B 1 257 ? 62.665 71.703 62.920 1.00 33.07 277 CYS B O 1
ATOM 4885 N N . VAL B 1 258 ? 63.670 72.777 64.628 1.00 36.63 278 VAL B N 1
ATOM 4886 C CA . VAL B 1 258 ? 62.882 73.998 64.477 1.00 36.91 278 VAL B CA 1
ATOM 4887 C C . VAL B 1 258 ? 63.778 75.200 64.335 1.00 37.24 278 VAL B C 1
ATOM 4888 O O . VAL B 1 258 ? 64.890 75.250 64.845 1.00 37.03 278 VAL B O 1
ATOM 4892 N N . LYS B 1 259 ? 63.286 76.136 63.551 1.00 39.91 279 LYS B N 1
ATOM 4893 C CA . LYS B 1 259 ? 63.942 77.416 63.374 1.00 40.81 279 LYS B CA 1
ATOM 4894 C C . LYS B 1 259 ? 63.004 78.451 63.929 1.00 39.35 279 LYS B C 1
ATOM 4895 O O . LYS B 1 259 ? 61.991 78.747 63.350 1.00 40.72 279 LYS B O 1
ATOM 4901 N N . ILE B 1 260 ? 63.339 78.941 65.102 1.00 40.98 280 ILE B N 1
ATOM 4902 C CA . ILE B 1 260 ? 62.563 79.955 65.796 1.00 42.53 280 ILE B CA 1
ATOM 4903 C C . ILE B 1 260 ? 63.158 81.320 65.558 1.00 44.43 280 ILE B C 1
ATOM 4904 O O . ILE B 1 260 ? 64.334 81.543 65.779 1.00 45.77 280 ILE B O 1
ATOM 4909 N N . GLU B 1 261 ? 62.327 82.235 65.104 1.00 46.21 281 GLU B N 1
ATOM 4910 C CA . GLU B 1 261 ? 62.749 83.622 64.906 1.00 47.24 281 GLU B CA 1
ATOM 4911 C C . GLU B 1 261 ? 61.701 84.614 65.413 1.00 44.93 281 GLU B C 1
ATOM 4912 O O . GLU B 1 261 ? 60.507 84.445 65.191 1.00 41.74 281 GLU B O 1
ATOM 4918 N N . GLU B 1 262 ? 62.190 85.637 66.102 1.00 45.49 282 GLU B N 1
ATOM 4919 C CA . GLU B 1 262 ? 61.357 86.743 66.583 1.00 46.13 282 GLU B CA 1
ATOM 4920 C C . GLU B 1 262 ? 61.082 87.650 65.401 1.00 46.39 282 GLU B C 1
ATOM 4921 O O . GLU B 1 262 ? 61.977 88.307 64.907 1.00 47.84 282 GLU B O 1
ATOM 4927 N N . VAL B 1 263 ? 59.836 87.643 64.943 1.00 47.78 283 VAL B N 1
ATOM 4928 C CA . VAL B 1 263 ? 59.395 88.450 63.804 1.00 47.21 283 VAL B CA 1
ATOM 4929 C C . VAL B 1 263 ? 59.114 89.873 64.230 1.00 49.32 283 VAL B C 1
ATOM 4930 O O . VAL B 1 263 ? 59.227 90.831 63.458 1.00 49.38 283 VAL B O 1
ATOM 4934 N N . SER B 1 264 ? 58.761 89.979 65.502 1.00 50.59 284 SER B N 1
ATOM 4935 C CA . SER B 1 264 ? 58.278 91.232 66.079 1.00 49.29 284 SER B CA 1
ATOM 4936 C C . SER B 1 264 ? 58.121 91.213 67.586 1.00 48.59 284 SER B C 1
ATOM 4937 O O . SER B 1 264 ? 58.157 90.173 68.249 1.00 48.07 284 SER B O 1
ATOM 4940 N N . ARG B 1 265 ? 57.913 92.406 68.107 1.00 47.63 285 ARG B N 1
ATOM 4941 C CA . ARG B 1 265 ? 57.705 92.596 69.537 1.00 47.43 285 ARG B CA 1
ATOM 4942 C C . ARG B 1 265 ? 57.006 93.927 69.843 1.00 48.40 285 ARG B C 1
ATOM 4943 O O . ARG B 1 265 ? 56.785 94.772 68.970 1.00 50.30 285 ARG B O 1
ATOM 4951 N N . ASN B 1 266 ? 56.514 94.009 71.072 1.00 45.91 286 ASN B N 1
ATOM 4952 C CA . ASN B 1 266 ? 55.973 95.259 71.623 1.00 43.88 286 ASN B CA 1
ATOM 4953 C C . ASN B 1 266 ? 55.557 95.088 73.062 1.00 43.88 286 ASN B C 1
ATOM 4954 O O . ASN B 1 266 ? 55.964 94.130 73.736 1.00 43.36 286 ASN B O 1
ATOM 4959 N N . GLU B 1 267 ? 54.740 96.029 73.505 1.00 44.05 287 GLU B N 1
ATOM 4960 C CA . GLU B 1 267 ? 54.297 96.097 74.899 1.00 42.77 287 GLU B CA 1
ATOM 4961 C C . GLU B 1 267 ? 53.295 94.986 75.188 1.00 40.70 287 GLU B C 1
ATOM 4962 O O . GLU B 1 267 ? 53.199 94.478 76.300 1.00 38.68 287 GLU B O 1
ATOM 4964 N N . GLN B 1 268 ? 52.609 94.580 74.133 1.00 40.87 288 GLN B N 1
ATOM 4965 C CA . GLN B 1 268 ? 51.533 93.570 74.217 1.00 41.96 288 GLN B CA 1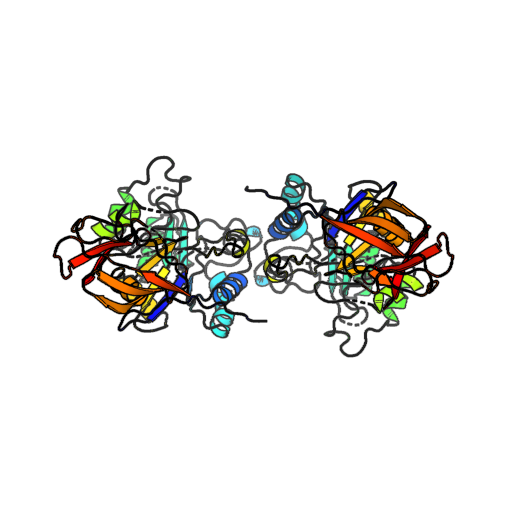
ATOM 4966 C C . GLN B 1 268 ? 52.005 92.116 74.096 1.00 43.15 288 GLN B C 1
ATOM 4967 O O . GLN B 1 268 ? 51.279 91.191 74.472 1.00 43.90 288 GLN B O 1
ATOM 4973 N N . GLY B 1 269 ? 53.223 91.928 73.591 1.00 42.75 289 GLY B N 1
ATOM 4974 C CA . GLY B 1 269 ? 53.793 90.582 73.396 1.00 41.76 289 GLY B CA 1
ATOM 4975 C C . GLY B 1 269 ? 54.803 90.449 72.277 1.00 39.66 289 GLY B C 1
ATOM 4976 O O . GLY B 1 269 ? 55.274 91.431 71.713 1.00 41.40 289 GLY B O 1
ATOM 4977 N N . VAL B 1 270 ? 55.117 89.202 71.954 1.00 37.76 290 VAL B N 1
ATOM 4978 C CA . VAL B 1 270 ? 56.132 88.881 70.941 1.00 34.61 290 VAL B CA 1
ATOM 4979 C C . VAL B 1 270 ? 55.560 87.977 69.877 1.00 33.88 290 VAL B C 1
ATOM 4980 O O . VAL B 1 270 ? 54.757 87.086 70.154 1.00 33.83 290 VAL B O 1
ATOM 4984 N N . THR B 1 271 ? 55.970 88.232 68.648 1.00 32.77 291 THR B N 1
ATOM 4985 C CA . THR B 1 271 ? 55.544 87.400 67.520 1.00 33.35 291 THR B CA 1
ATOM 4986 C C . THR B 1 271 ? 56.730 86.616 67.008 1.00 34.37 291 THR B C 1
ATOM 4987 O O . THR B 1 271 ? 57.762 87.191 66.675 1.00 36.57 291 THR B O 1
ATOM 4991 N N . LEU B 1 272 ? 56.578 85.297 67.011 1.00 33.66 292 LEU B N 1
ATOM 4992 C CA . LEU B 1 272 ? 57.603 84.376 66.518 1.00 34.58 292 LEU B CA 1
ATOM 4993 C C . LEU B 1 272 ? 57.197 83.710 65.220 1.00 35.59 292 LEU B C 1
ATOM 4994 O O . LEU B 1 272 ? 56.038 83.685 64.830 1.00 35.41 292 LEU B O 1
ATOM 4999 N N . SER B 1 273 ? 58.187 83.203 64.516 1.00 38.78 293 SER B N 1
ATOM 5000 C CA . SER B 1 273 ? 57.901 82.340 63.370 1.00 40.73 293 SER B CA 1
ATOM 5001 C C . SER B 1 273 ? 58.701 81.086 63.608 1.00 38.95 293 SER B C 1
ATOM 5002 O O . SER B 1 273 ? 59.932 81.128 63.581 1.00 40.23 293 SER B O 1
ATOM 5005 N N . ILE B 1 274 ? 57.999 79.986 63.861 1.00 36.11 294 ILE B N 1
ATOM 5006 C CA . ILE B 1 274 ? 58.636 78.685 64.086 1.00 35.11 294 ILE B CA 1
ATOM 5007 C C . ILE B 1 274 ? 58.425 77.746 62.904 1.00 34.46 294 ILE B C 1
ATOM 5008 O O . ILE B 1 274 ? 57.325 77.494 62.469 1.00 36.86 294 ILE B O 1
ATOM 5013 N N . THR B 1 275 ? 59.517 77.270 62.358 1.00 33.68 295 THR B N 1
ATOM 5014 C CA . THR B 1 275 ? 59.459 76.366 61.231 1.00 33.72 295 THR B CA 1
ATOM 5015 C C . THR B 1 275 ? 60.075 75.032 61.543 1.00 32.41 295 THR B C 1
ATOM 5016 O O . THR B 1 275 ? 61.182 74.951 62.069 1.00 32.36 295 THR B O 1
ATOM 5020 N N . ASN B 1 276 ? 59.295 74.008 61.212 1.00 29.33 296 ASN B N 1
ATOM 5021 C CA . ASN B 1 276 ? 59.669 72.612 61.291 1.00 29.85 296 ASN B CA 1
ATOM 5022 C C . ASN B 1 276 ? 60.391 72.347 59.988 1.00 33.45 296 ASN B C 1
ATOM 5023 O O . ASN B 1 276 ? 59.798 72.386 58.884 1.00 35.50 296 ASN B O 1
ATOM 5028 N N . VAL B 1 277 ? 61.689 72.118 60.104 1.00 33.35 297 VAL B N 1
ATOM 5029 C CA . VAL B 1 277 ? 62.538 71.932 58.932 1.00 34.26 297 VAL B CA 1
ATOM 5030 C C . VAL B 1 277 ? 62.790 70.434 58.700 1.00 35.05 297 VAL B C 1
ATOM 5031 O O . VAL B 1 277 ? 63.689 70.032 57.957 1.00 37.77 297 VAL B O 1
ATOM 5035 N N . THR B 1 278 ? 61.965 69.618 59.340 1.00 32.62 298 THR B N 1
ATOM 5036 C CA . THR B 1 278 ? 62.104 68.150 59.242 1.00 32.00 298 THR B CA 1
ATOM 5037 C C . THR B 1 278 ? 60.905 67.453 58.640 1.00 31.43 298 THR B C 1
ATOM 5038 O O . THR B 1 278 ? 59.934 68.065 58.228 1.00 32.42 298 THR B O 1
ATOM 5042 N N . ASP B 1 279 ? 61.061 66.145 58.534 1.00 33.39 299 A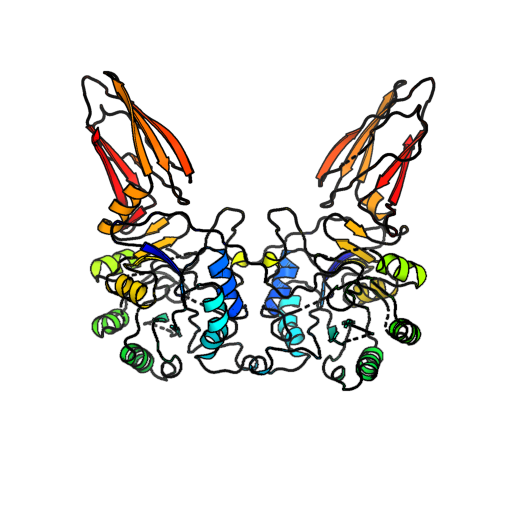SP B N 1
ATOM 5043 C CA . ASP B 1 279 ? 60.041 65.219 58.034 1.00 30.76 299 ASP B CA 1
ATOM 5044 C C . ASP B 1 279 ? 59.214 64.709 59.220 1.00 32.24 299 ASP B C 1
ATOM 5045 O O . ASP B 1 279 ? 58.264 63.930 59.076 1.00 32.39 299 ASP B O 1
ATOM 5050 N N . LEU B 1 280 ? 59.590 65.184 60.397 1.00 33.23 300 LEU B N 1
ATOM 5051 C CA . LEU B 1 280 ? 58.968 64.773 61.633 1.00 31.20 300 LEU B CA 1
ATOM 5052 C C . LEU B 1 280 ? 57.966 65.772 62.146 1.00 30.64 300 LEU B C 1
ATOM 5053 O O . LEU B 1 280 ? 58.272 66.944 62.347 1.00 32.28 300 LEU B O 1
ATOM 5058 N N . VAL B 1 281 ? 56.788 65.265 62.443 1.00 30.26 301 VAL B N 1
ATOM 5059 C CA . VAL B 1 281 ? 55.761 66.069 63.028 1.00 33.79 301 VAL B CA 1
ATOM 5060 C C . VAL B 1 281 ? 56.174 66.247 64.471 1.00 33.74 301 VAL B C 1
ATOM 5061 O O . VAL B 1 281 ? 56.758 65.358 65.080 1.00 33.23 301 VAL B O 1
ATOM 5065 N N . LEU B 1 282 ? 55.884 67.427 64.978 1.00 32.56 302 LEU B N 1
ATOM 5066 C CA . LEU B 1 282 ? 56.269 67.823 66.330 1.00 35.68 302 LEU B CA 1
ATOM 5067 C C . LEU B 1 282 ? 55.038 68.265 67.071 1.00 34.33 302 LEU B C 1
ATOM 5068 O O . LEU B 1 282 ? 54.247 69.025 66.565 1.00 34.89 302 LEU B O 1
ATOM 5073 N N . LYS B 1 283 ? 54.871 67.764 68.277 1.00 34.99 303 LYS B N 1
ATOM 5074 C CA . LYS B 1 283 ? 53.681 68.059 69.040 1.00 33.75 303 LYS B CA 1
ATOM 5075 C C . LYS B 1 283 ? 54.039 68.665 70.353 1.00 33.00 303 LYS B C 1
ATOM 5076 O O . LYS B 1 283 ? 54.637 68.026 71.188 1.00 34.50 303 LYS B O 1
ATOM 5081 N N . LEU B 1 284 ? 53.593 69.902 70.510 1.00 35.23 304 LEU B N 1
ATOM 5082 C CA . LEU B 1 284 ? 53.867 70.743 71.664 1.00 35.02 304 LEU B CA 1
ATOM 5083 C C . LEU B 1 284 ? 52.652 70.894 72.543 1.00 36.66 304 LEU B C 1
ATOM 5084 O O . LEU B 1 284 ? 51.529 71.009 72.072 1.00 36.49 304 LEU B O 1
ATOM 5089 N N . LYS B 1 285 ? 52.907 70.826 73.831 1.00 33.85 305 LYS B N 1
ATOM 5090 C CA . LYS B 1 285 ? 51.865 70.968 74.833 1.00 34.90 305 LYS B CA 1
ATOM 5091 C C . LYS B 1 285 ? 52.366 71.884 75.942 1.00 33.10 305 LYS B C 1
ATOM 5092 O O . LYS B 1 285 ? 53.411 71.635 76.532 1.00 34.03 305 LYS B O 1
ATOM 5096 N N . LYS B 1 286 ? 51.626 72.964 76.177 1.00 32.47 306 LYS B N 1
ATOM 5097 C CA . LYS B 1 286 ? 51.982 73.965 77.201 1.00 31.69 306 LYS B CA 1
ATOM 5098 C C . LYS B 1 286 ? 52.158 73.313 78.549 1.00 31.18 306 LYS B C 1
ATOM 5099 O O . LYS B 1 286 ? 51.429 72.415 78.896 1.00 31.08 306 LYS B O 1
ATOM 5105 N N . THR B 1 287 ? 53.172 73.754 79.283 1.00 31.76 307 THR B N 1
ATOM 5106 C CA . THR B 1 287 ? 53.440 73.253 80.627 1.00 31.33 307 THR B CA 1
ATOM 5107 C C . THR B 1 287 ? 53.358 74.422 81.605 1.00 32.09 307 THR B C 1
ATOM 5108 O O . THR B 1 287 ? 52.950 75.523 81.232 1.00 32.10 307 THR B O 1
ATOM 5112 N N . ALA B 1 288 ? 53.775 74.175 82.845 1.00 32.67 308 ALA B N 1
ATOM 5113 C CA . ALA B 1 288 ? 53.718 75.202 83.903 1.00 32.08 308 ALA B CA 1
ATOM 5114 C C . ALA B 1 288 ? 54.413 76.449 83.426 1.00 30.63 308 ALA B C 1
ATOM 5115 O O . ALA B 1 288 ? 55.474 76.406 82.825 1.00 27.80 308 ALA B O 1
ATOM 5117 N N . HIS B 1 289 ? 53.792 77.573 83.716 1.00 33.63 309 HIS B N 1
ATOM 5118 C CA . HIS B 1 289 ? 54.286 78.835 83.200 1.00 35.27 309 HIS B CA 1
ATOM 5119 C C . HIS B 1 289 ? 53.681 79.979 83.935 1.00 35.08 309 HIS B C 1
ATOM 5120 O O . HIS B 1 289 ? 52.792 79.798 84.761 1.00 37.84 309 HIS B O 1
ATOM 5127 N N . ASP B 1 290 ? 54.177 81.165 83.621 1.00 35.81 310 ASP B N 1
ATOM 5128 C CA . ASP B 1 290 ? 53.618 82.404 84.179 1.00 34.70 310 ASP B CA 1
ATOM 5129 C C . ASP B 1 290 ? 52.360 82.632 83.380 1.00 35.57 310 ASP B C 1
ATOM 5130 O O . ASP B 1 290 ? 52.356 82.698 82.152 1.00 34.26 310 ASP B O 1
ATOM 5135 N N . THR B 1 291 ? 51.280 82.717 84.110 1.00 36.22 311 THR B N 1
ATOM 5136 C CA . THR B 1 291 ? 49.964 82.850 83.524 1.00 37.53 311 THR B CA 1
ATOM 5137 C C . THR B 1 291 ? 49.803 84.143 82.713 1.00 37.17 311 THR B C 1
ATOM 5138 O O . THR B 1 291 ? 48.994 84.217 81.789 1.00 38.09 311 THR B O 1
ATOM 5142 N N . LEU B 1 292 ? 50.643 85.119 83.024 1.00 36.52 312 LEU B N 1
ATOM 5143 C CA . LEU B 1 292 ? 50.608 86.443 82.377 1.00 36.61 312 LEU B CA 1
ATOM 5144 C C . LEU B 1 292 ? 51.284 86.353 81.033 1.00 37.15 312 LEU B C 1
ATOM 5145 O O . LEU B 1 292 ? 51.306 87.291 80.250 1.00 39.48 312 LEU B O 1
ATOM 5150 N N . LEU B 1 293 ? 51.835 85.185 80.791 1.00 35.92 313 LEU B N 1
ATOM 5151 C CA . LEU B 1 293 ? 52.535 84.910 79.561 1.00 37.65 313 LEU B CA 1
ATOM 5152 C C . LEU B 1 293 ? 51.598 84.033 78.702 1.00 37.21 313 LEU B C 1
ATOM 5153 O O . LEU B 1 293 ? 51.520 82.800 78.831 1.00 36.00 313 LEU B O 1
ATOM 5158 N N . VAL B 1 294 ? 50.887 84.716 77.815 1.00 35.78 314 VAL B N 1
ATOM 5159 C CA . VAL B 1 294 ? 49.807 84.091 77.041 1.00 35.66 314 VAL B CA 1
ATOM 5160 C C . VAL B 1 294 ? 50.224 83.427 75.733 1.00 34.53 314 VAL B C 1
ATOM 5161 O O . VAL B 1 294 ? 50.638 84.081 74.784 1.00 34.60 314 VAL B O 1
ATOM 5165 N N . TYR B 1 295 ? 50.102 82.104 75.704 1.00 34.52 315 TYR B N 1
ATOM 5166 C CA . TYR B 1 295 ? 50.349 81.353 74.471 1.00 32.35 315 TYR B CA 1
ATOM 5167 C C . TYR B 1 295 ? 49.499 80.056 74.306 1.00 33.01 315 TYR B C 1
ATOM 5168 O O . TYR B 1 295 ? 48.674 79.678 75.145 1.00 33.99 315 TYR B O 1
ATOM 5177 N N . PHE B 1 296 ? 49.746 79.378 73.193 1.00 29.87 316 PHE B N 1
ATOM 5178 C CA . PHE B 1 296 ? 49.020 78.148 72.852 1.00 29.20 316 PHE B CA 1
ATOM 5179 C C . PHE B 1 296 ? 48.975 77.141 73.985 1.00 31.17 316 PHE B C 1
ATOM 5180 O O . PHE B 1 296 ? 49.858 77.101 74.854 1.00 33.17 316 PHE B O 1
ATOM 5188 N N . ARG B 1 297 ? 47.909 76.343 73.965 1.00 32.07 317 ARG B N 1
ATOM 5189 C CA . ARG B 1 297 ? 47.754 75.217 74.905 1.00 33.94 317 ARG B CA 1
ATOM 5190 C C . ARG B 1 297 ? 48.315 73.944 74.274 1.00 33.50 317 ARG B C 1
ATOM 5191 O O . ARG B 1 297 ? 48.912 73.083 74.932 1.00 31.93 317 ARG B O 1
ATOM 5199 N N . ASP B 1 298 ? 48.124 73.880 72.972 1.00 31.73 318 ASP B N 1
ATOM 5200 C CA . ASP B 1 298 ? 48.551 72.724 72.193 1.00 34.46 318 ASP B CA 1
ATOM 5201 C C . ASP B 1 298 ? 48.951 73.180 70.830 1.00 34.86 318 ASP B C 1
ATOM 5202 O O . ASP B 1 298 ? 48.428 74.147 70.317 1.00 39.21 318 ASP B O 1
ATOM 5215 N N . THR B 1 300 ? 50.684 71.600 66.949 1.00 33.82 320 THR B N 1
ATOM 5216 C CA . THR B 1 300 ? 51.327 70.596 66.112 1.00 34.46 320 THR B CA 1
ATOM 5217 C C . THR B 1 300 ? 52.034 71.244 64.973 1.00 34.68 320 THR B C 1
ATOM 5218 O O . THR B 1 300 ? 51.410 71.904 64.123 1.00 32.38 320 THR B O 1
ATOM 5222 N N . LEU B 1 301 ? 53.350 71.049 64.970 1.00 34.01 321 LEU B N 1
ATOM 5223 C CA . LEU B 1 301 ? 54.194 71.573 63.906 1.00 31.94 321 LEU B CA 1
ATOM 5224 C C . LEU B 1 301 ? 54.452 70.474 62.904 1.00 29.39 321 LEU B C 1
ATOM 5225 O O . LEU B 1 301 ? 55.275 69.602 63.103 1.00 27.22 321 LEU B O 1
ATOM 5230 N N . LYS B 1 302 ? 53.696 70.543 61.825 1.00 30.62 322 LYS B N 1
ATOM 5231 C CA . LYS B 1 302 ? 53.816 69.611 60.732 1.00 30.45 322 LYS B CA 1
ATOM 5232 C C . LYS B 1 302 ? 55.142 69.771 60.002 1.00 32.40 322 LYS B C 1
ATOM 5233 O O . LYS B 1 302 ? 55.794 70.817 60.082 1.00 31.39 322 LYS B O 1
ATOM 5239 N N . PRO B 1 303 ? 55.542 68.714 59.261 1.00 34.11 323 PRO B N 1
ATOM 5240 C CA . PRO B 1 303 ? 56.794 68.759 58.522 1.00 31.20 323 PRO B CA 1
ATOM 5241 C C . PRO B 1 303 ? 56.823 69.859 57.512 1.00 34.03 323 PRO B C 1
ATOM 5242 O O . PRO B 1 303 ? 55.843 70.116 56.811 1.00 34.55 323 PRO B O 1
ATOM 5246 N N . HIS B 1 304 ? 57.980 70.500 57.494 1.00 34.85 324 HIS B N 1
ATOM 5247 C CA . HIS B 1 304 ? 58.347 71.533 56.525 1.00 32.90 324 HIS B CA 1
ATOM 5248 C C . HIS B 1 304 ? 57.331 72.648 56.438 1.00 32.32 324 HIS B C 1
ATOM 5249 O O . HIS B 1 304 ? 57.029 73.140 55.377 1.00 33.76 324 HIS B O 1
ATOM 5256 N N . THR B 1 305 ? 56.807 73.012 57.595 1.00 34.44 325 THR B N 1
ATOM 5257 C CA . THR B 1 305 ? 55.796 74.060 57.712 1.00 33.86 325 THR B CA 1
ATOM 5258 C C . THR B 1 305 ? 56.196 75.137 58.681 1.00 33.01 325 THR B C 1
ATOM 5259 O O . THR B 1 305 ? 56.658 74.851 59.756 1.00 30.55 325 THR B O 1
ATOM 5263 N N . ARG B 1 306 ? 55.982 76.383 58.267 1.00 33.15 326 ARG B N 1
ATOM 5264 C CA . ARG B 1 306 ? 56.290 77.573 59.078 1.00 32.16 326 ARG B CA 1
ATOM 5265 C C . ARG B 1 306 ? 55.058 78.104 59.757 1.00 30.83 326 ARG B C 1
ATOM 5266 O O . ARG B 1 306 ? 54.028 78.280 59.147 1.00 30.23 326 ARG B O 1
ATOM 5274 N N . TYR B 1 307 ? 55.174 78.333 61.051 1.00 34.68 327 TYR B N 1
ATOM 5275 C CA . TYR B 1 307 ? 54.066 78.882 61.831 1.00 34.81 327 TYR B CA 1
ATOM 5276 C C . TYR B 1 307 ? 54.389 80.226 62.442 1.00 37.88 327 TYR B C 1
ATOM 5277 O O . TYR B 1 307 ? 55.531 80.487 62.832 1.00 38.88 327 TYR B O 1
ATOM 5286 N N . THR B 1 308 ? 53.359 81.070 62.510 1.00 39.17 328 THR B N 1
ATOM 5287 C CA . THR B 1 308 ? 53.437 82.361 63.201 1.00 38.86 328 THR B CA 1
ATOM 5288 C C . THR B 1 308 ? 52.831 82.180 64.575 1.00 39.27 328 THR B C 1
ATOM 5289 O O . THR B 1 308 ? 51.676 81.823 64.741 1.00 42.30 328 THR B O 1
ATOM 5293 N N . VAL B 1 309 ? 53.635 82.426 65.574 1.00 39.20 329 VAL B N 1
ATOM 5294 C CA . VAL B 1 309 ? 53.227 82.206 66.945 1.00 38.59 329 VAL B CA 1
ATOM 5295 C C . VAL B 1 309 ? 53.346 83.489 67.753 1.00 39.16 329 VAL B C 1
ATOM 5296 O O . VAL B 1 309 ? 54.420 84.077 67.884 1.00 41.35 329 VAL B O 1
ATOM 5300 N N . ARG B 1 310 ? 52.209 83.925 68.265 1.00 37.93 330 ARG B N 1
ATOM 5301 C CA . ARG B 1 310 ? 52.158 85.122 69.081 1.00 37.77 330 ARG B CA 1
ATOM 5302 C C . ARG B 1 310 ? 52.129 84.737 70.538 1.00 35.84 330 ARG B C 1
ATOM 5303 O O . ARG B 1 310 ? 51.381 83.860 70.964 1.00 36.88 330 ARG B O 1
ATOM 5311 N N . ILE B 1 311 ? 52.991 85.389 71.288 1.00 35.21 331 ILE B N 1
ATOM 5312 C CA . ILE B 1 311 ? 53.045 85.221 72.735 1.00 34.85 331 ILE B CA 1
ATOM 5313 C C . ILE B 1 311 ? 52.675 86.558 73.367 1.00 35.34 331 ILE B C 1
ATOM 5314 O O . ILE B 1 311 ? 53.368 87.558 73.194 1.00 37.48 331 ILE B O 1
ATOM 5319 N N . GLY B 1 312 ? 51.557 86.574 74.070 1.00 35.15 332 GLY B N 1
ATOM 5320 C CA . GLY B 1 312 ? 51.096 87.775 74.719 1.00 36.91 332 GLY B CA 1
ATOM 5321 C C . GLY B 1 312 ? 51.657 87.996 76.115 1.00 39.60 332 GLY B C 1
ATOM 5322 O O . GLY B 1 312 ? 51.924 87.044 76.865 1.00 37.83 332 GLY B O 1
ATOM 5323 N N . PHE B 1 313 ? 51.823 89.286 76.427 1.00 42.49 333 PHE B N 1
ATOM 5324 C CA . PHE B 1 313 ? 52.273 89.778 77.747 1.00 42.94 333 PHE B CA 1
ATOM 5325 C C . PHE B 1 313 ? 51.131 90.471 78.454 1.00 42.73 333 PHE B C 1
ATOM 5326 O O . PHE B 1 313 ? 50.794 91.581 78.095 1.00 42.24 333 PHE B O 1
ATOM 5334 N N . LYS B 1 314 ? 50.554 89.815 79.459 1.00 43.88 334 LYS B N 1
ATOM 5335 C CA . LYS B 1 314 ? 49.434 90.377 80.230 1.00 43.78 334 LYS B CA 1
ATOM 5336 C C . LYS B 1 314 ? 49.979 91.210 81.379 1.00 45.46 334 LYS B C 1
ATOM 5337 O O . LYS B 1 314 ? 51.196 91.299 81.579 1.00 44.47 334 LYS B O 1
ATOM 5339 N N . GLN B 1 315 ? 49.063 91.792 82.157 1.00 47.05 335 GLN B N 1
ATOM 5340 C CA . GLN B 1 315 ? 49.445 92.754 83.199 1.00 45.79 335 GLN B CA 1
ATOM 5341 C C . GLN B 1 315 ? 50.665 93.500 82.656 1.00 47.77 335 GLN B C 1
ATOM 5342 O O . GLN B 1 315 ? 50.630 93.942 81.502 1.00 51.70 335 GLN B O 1
ATOM 5345 N N . GLY B 1 316 ? 51.744 93.624 83.416 1.00 44.35 336 GLY B N 1
ATOM 5346 C CA . GLY B 1 316 ? 52.891 94.394 82.893 1.00 43.99 336 GLY B CA 1
ATOM 5347 C C . GLY B 1 316 ? 54.108 93.697 82.273 1.00 45.38 336 GLY B C 1
ATOM 5348 O O . GLY B 1 316 ? 55.011 94.353 81.749 1.00 46.52 336 GLY B O 1
ATOM 5349 N N . ILE B 1 317 ? 54.110 92.372 82.275 1.00 43.33 337 ILE B N 1
ATOM 5350 C CA . ILE B 1 317 ? 55.311 91.584 81.903 1.00 41.64 337 ILE B CA 1
ATOM 5351 C C . ILE B 1 317 ? 55.995 91.961 80.571 1.00 41.79 337 ILE B C 1
ATOM 5352 O O . ILE B 1 317 ? 55.365 92.355 79.593 1.00 41.02 337 ILE B O 1
ATOM 5357 N N . LYS B 1 318 ? 57.315 91.831 80.586 1.00 42.34 338 LYS B N 1
ATOM 5358 C CA . LYS B 1 318 ? 58.177 92.204 79.454 1.00 44.20 338 LYS B CA 1
ATOM 5359 C C . LYS B 1 318 ? 58.799 90.991 78.796 1.00 45.03 338 LYS B C 1
ATOM 5360 O O . LYS B 1 318 ? 59.556 91.071 77.830 1.00 46.31 338 LYS B O 1
ATOM 5362 N N . GLY B 1 319 ? 58.447 89.849 79.344 1.00 45.58 339 GLY B N 1
ATOM 5363 C CA . GLY B 1 319 ? 58.954 88.574 78.844 1.00 45.45 339 GLY B CA 1
ATOM 5364 C C . GLY B 1 319 ? 58.776 87.411 79.792 1.00 45.19 339 GLY B C 1
ATOM 5365 O O . GLY B 1 319 ? 58.039 87.474 80.786 1.00 43.37 339 GLY B O 1
ATOM 5366 N N . GLY B 1 320 ? 59.483 86.342 79.469 1.00 44.88 340 GLY B N 1
ATOM 5367 C CA . GLY B 1 320 ? 59.408 85.119 80.255 1.00 43.62 340 GLY B CA 1
ATOM 5368 C C . GLY B 1 320 ? 59.684 83.870 79.469 1.00 42.58 340 GLY B C 1
ATOM 5369 O O . GLY B 1 320 ? 60.128 83.904 78.321 1.00 44.17 340 GLY B O 1
ATOM 5370 N N . ASP B 1 321 ? 59.391 82.765 80.127 1.00 41.42 341 ASP B N 1
ATOM 5371 C CA . ASP B 1 321 ? 59.635 81.432 79.589 1.00 39.44 341 ASP B CA 1
ATOM 5372 C C . ASP B 1 321 ? 58.398 80.800 79.026 1.00 36.94 341 ASP B C 1
ATOM 5373 O O . ASP B 1 321 ? 57.472 80.440 79.752 1.00 32.17 341 ASP B O 1
ATOM 5378 N N . VAL B 1 322 ? 58.458 80.616 77.716 1.00 34.95 342 VAL B N 1
ATOM 5379 C CA . VAL B 1 322 ? 57.413 79.947 76.968 1.00 33.55 342 VAL B CA 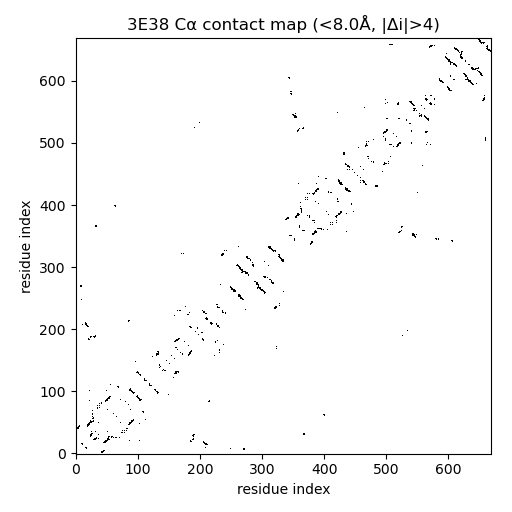1
ATOM 5380 C C . VAL B 1 322 ? 57.762 78.488 77.085 1.00 33.43 342 VAL B C 1
ATOM 5381 O O . VAL B 1 322 ? 58.626 77.982 76.381 1.00 35.48 342 VAL B O 1
ATOM 5385 N N . ASN B 1 323 ? 57.082 77.848 78.031 1.00 32.69 343 ASN B N 1
ATOM 5386 C CA . ASN B 1 323 ? 57.285 76.441 78.406 1.00 31.44 343 ASN B CA 1
ATOM 5387 C C . ASN B 1 323 ? 56.307 75.451 77.832 1.00 31.83 343 ASN B C 1
ATOM 5388 O O . ASN B 1 323 ? 55.081 75.646 77.840 1.00 35.68 343 ASN B O 1
ATOM 5393 N N . PHE B 1 324 ? 56.878 74.354 77.373 1.00 31.01 344 PHE B N 1
ATOM 5394 C CA . PHE B 1 324 ? 56.097 73.277 76.787 1.00 28.57 344 PHE B CA 1
ATOM 5395 C C . PHE B 1 324 ? 56.827 71.960 76.716 1.00 28.44 344 PHE B C 1
ATOM 5396 O O . PHE B 1 324 ? 58.064 71.868 76.692 1.00 27.08 344 PHE B O 1
ATOM 5404 N N . GLU B 1 325 ? 56.019 70.919 76.700 1.00 28.81 345 GLU B N 1
ATOM 5405 C CA . GLU B 1 325 ? 56.521 69.560 76.515 1.00 30.33 345 GLU B CA 1
ATOM 5406 C C . GLU B 1 325 ? 56.447 69.177 75.020 1.00 29.51 345 GLU B C 1
ATOM 5407 O O . GLU B 1 325 ? 55.483 69.505 74.368 1.00 30.31 345 GLU B O 1
ATOM 5413 N N . VAL B 1 326 ? 57.484 68.535 74.476 1.00 30.70 346 VAL B N 1
ATOM 5414 C CA . VAL B 1 326 ? 57.400 68.013 73.096 1.00 29.94 346 VAL B CA 1
ATOM 5415 C C . VAL B 1 326 ? 56.971 66.601 73.343 1.00 31.27 346 VAL B C 1
ATOM 5416 O O . VAL B 1 326 ? 57.802 65.710 73.516 1.00 35.33 346 VAL B O 1
ATOM 5420 N N . THR B 1 327 ? 55.655 66.424 73.329 1.00 30.88 347 THR B N 1
ATOM 5421 C CA . THR B 1 327 ? 54.995 65.183 73.764 1.00 29.80 347 THR B CA 1
ATOM 5422 C C . THR B 1 327 ? 55.426 63.939 73.026 1.00 32.77 347 THR B C 1
ATOM 5423 O O . THR B 1 327 ? 55.311 62.841 73.573 1.00 35.66 347 THR B O 1
ATOM 5427 N N . ASN B 1 328 ? 55.904 64.086 71.795 1.00 28.43 348 ASN B N 1
ATOM 5428 C CA . ASN B 1 328 ? 56.264 62.898 71.021 1.00 30.23 348 ASN B CA 1
ATOM 5429 C C . ASN B 1 328 ? 57.777 62.653 70.972 1.00 30.86 348 ASN B C 1
ATOM 5430 O O . ASN B 1 328 ? 58.259 61.817 70.237 1.00 34.77 348 ASN B O 1
ATOM 5435 N N . PHE B 1 329 ? 58.507 63.430 71.756 1.00 31.63 349 PHE B N 1
ATOM 5436 C CA . PHE B 1 329 ? 59.961 63.235 71.958 1.00 29.65 349 PHE B CA 1
ATOM 5437 C C . PHE B 1 329 ? 60.101 62.630 73.328 1.00 32.79 349 PHE B C 1
ATOM 5438 O O . PHE B 1 329 ? 60.266 63.336 74.338 1.00 32.65 349 PHE B O 1
ATOM 5446 N N . ILE B 1 330 ? 60.044 61.300 73.347 1.00 33.66 350 ILE B N 1
ATOM 5447 C CA . ILE B 1 330 ? 60.009 60.529 74.599 1.00 34.23 350 ILE B CA 1
ATOM 5448 C C . ILE B 1 330 ? 61.373 60.342 75.233 1.00 35.85 350 ILE B C 1
ATOM 5449 O O . ILE B 1 330 ? 62.241 59.677 74.670 1.00 32.68 350 ILE B O 1
ATOM 5454 N N . VAL B 1 331 ? 61.520 60.920 76.429 1.00 32.80 351 VAL B N 1
ATOM 5455 C CA . VAL B 1 331 ? 62.789 60.920 77.152 1.00 31.38 351 VAL B CA 1
ATOM 5456 C C . VAL B 1 331 ? 62.779 59.906 78.309 1.00 35.78 351 VAL B C 1
ATOM 5457 O O . VAL B 1 331 ? 63.814 59.510 78.867 1.00 38.38 351 VAL B O 1
ATOM 5461 N N . ALA B 1 332 ? 61.572 59.490 78.626 1.00 36.38 352 ALA B N 1
ATOM 5462 C CA . ALA B 1 332 ? 61.274 58.478 79.645 1.00 36.60 352 ALA B CA 1
ATOM 5463 C C . ALA B 1 332 ? 59.860 57.950 79.385 1.00 35.96 352 ALA B C 1
ATOM 5464 O O . ALA B 1 332 ? 59.057 58.620 78.740 1.00 37.22 352 ALA B O 1
ATOM 5466 N N . PRO B 1 333 ? 59.553 56.743 79.857 1.00 34.49 353 PRO B N 1
ATOM 5467 C CA . PRO B 1 333 ? 58.177 56.325 79.685 1.00 34.00 353 PRO B CA 1
ATOM 5468 C C . PRO B 1 333 ? 57.206 57.424 80.093 1.00 35.72 353 PRO B C 1
ATOM 5469 O O . PRO B 1 333 ? 57.345 58.041 81.159 1.00 30.43 353 PRO B O 1
ATOM 5473 N N . ASP B 1 334 ? 56.236 57.678 79.235 1.00 35.10 354 ASP B N 1
ATOM 5474 C CA . ASP B 1 334 ? 55.176 58.620 79.578 1.00 37.83 354 ASP B CA 1
ATOM 5475 C C . ASP B 1 334 ? 55.671 60.005 79.887 1.00 35.40 354 ASP B C 1
ATOM 5476 O O . ASP B 1 334 ? 54.954 60.791 80.498 1.00 34.14 354 ASP B O 1
ATOM 5481 N N . LYS B 1 335 ? 56.894 60.292 79.491 1.00 34.24 355 LYS B N 1
ATOM 5482 C CA . LYS B 1 335 ? 57.464 61.621 79.737 1.00 34.04 355 LYS B CA 1
ATOM 5483 C C . LYS B 1 335 ? 58.099 62.161 78.476 1.00 34.26 355 LYS B C 1
ATOM 5484 O O . LYS B 1 335 ? 59.049 61.588 77.961 1.00 34.98 355 LYS B O 1
ATOM 5488 N N . GLY B 1 336 ? 57.545 63.267 77.990 1.00 34.95 356 GLY B N 1
ATOM 5489 C CA . GLY B 1 336 ? 58.067 63.985 76.805 1.00 34.20 356 GLY B CA 1
ATOM 5490 C C . GLY B 1 336 ? 59.081 65.070 77.161 1.00 33.98 356 GLY B C 1
ATOM 5491 O O . GLY B 1 336 ? 59.177 65.530 78.298 1.00 33.02 356 GLY B O 1
ATOM 5492 N N . LEU B 1 337 ? 59.870 65.437 76.168 1.00 32.72 357 LEU B N 1
ATOM 5493 C CA . LEU B 1 337 ? 60.904 66.467 76.314 1.00 32.71 357 LEU B CA 1
ATOM 5494 C C . LEU B 1 337 ? 60.342 67.803 76.754 1.00 33.51 357 LEU B C 1
ATOM 5495 O O . LEU B 1 337 ? 59.363 68.275 76.214 1.00 33.02 357 LEU B O 1
ATOM 5500 N N . LYS B 1 338 ? 60.996 68.412 77.732 1.00 34.18 358 LYS B N 1
ATOM 5501 C CA . LYS B 1 338 ? 60.636 69.743 78.206 1.00 34.62 358 LYS B CA 1
ATOM 5502 C C . LYS B 1 338 ? 61.531 70.788 77.556 1.00 33.04 358 LYS B C 1
ATOM 5503 O O . LYS B 1 338 ? 62.742 70.673 77.488 1.00 32.88 358 LYS B O 1
ATOM 5509 N N . TYR B 1 339 ? 60.904 71.833 77.081 1.00 33.94 359 TYR B N 1
ATOM 5510 C CA . TYR B 1 339 ? 61.618 72.870 76.367 1.00 34.47 359 TYR B CA 1
ATOM 5511 C C . TYR B 1 339 ? 61.084 74.214 76.711 1.00 34.27 359 TYR B C 1
ATOM 5512 O O . TYR B 1 339 ? 59.920 74.379 77.049 1.00 34.40 359 TYR B O 1
ATOM 5521 N N . THR B 1 340 ? 61.971 75.178 76.617 1.00 36.27 360 THR B N 1
ATOM 5522 C CA . THR B 1 340 ? 61.629 76.563 76.889 1.00 36.52 360 THR B CA 1
ATOM 5523 C C . THR B 1 340 ? 62.142 77.460 75.807 1.00 40.36 360 THR B C 1
ATOM 5524 O O . THR B 1 340 ? 63.264 77.282 75.303 1.00 42.53 360 THR B O 1
ATOM 5528 N N . ILE B 1 341 ? 61.284 78.396 75.430 1.00 40.62 361 ILE B N 1
ATOM 5529 C CA . ILE B 1 341 ? 61.670 79.445 74.517 1.00 42.56 361 ILE B CA 1
ATOM 5530 C C . ILE B 1 341 ? 61.684 80.688 75.367 1.00 44.88 361 ILE B C 1
ATOM 5531 O O . ILE B 1 341 ? 60.627 81.191 75.752 1.00 49.08 361 ILE B O 1
ATOM 5536 N N . SER B 1 342 ? 62.884 81.135 75.730 1.00 46.99 362 SER B N 1
ATOM 5537 C CA . SER B 1 342 ? 63.046 82.344 76.553 1.00 48.82 362 SER B CA 1
ATOM 5538 C C . SER B 1 342 ? 62.882 83.590 75.715 1.00 48.74 362 SER B C 1
ATOM 5539 O O . SER B 1 342 ? 63.507 83.729 74.652 1.00 49.70 362 SER B O 1
ATOM 5542 N N . LEU B 1 343 ? 62.026 84.479 76.205 1.00 47.20 363 LEU B N 1
ATOM 5543 C CA . LEU B 1 343 ? 61.742 85.753 75.560 1.00 47.10 363 LEU B CA 1
ATOM 5544 C C . LEU B 1 343 ? 62.083 86.926 76.493 1.00 50.38 363 LEU B C 1
ATOM 5545 O O . LEU B 1 343 ? 62.568 86.708 77.613 1.00 48.35 363 LEU B O 1
#

Secondary structure (DSSP, 8-state):
------------TT-EEEEEE----TTTT-SB-HHHHHHHHHHTT-SEE--EEESS--TTTTTB---TTHHHHHHHHHHHHHT-EE--EEEEE-----EEEEES-S-SGGG--SSHHHHHHHHHHTT---B--TT-TTTSSS-----HHHHHHHHTT---B-SEETTB--HHHHHHHHHT---EE----S-HHHH--GGGT-----EEEESSSSHHHHHHHHHTT-EEEEETTEEE--HHHHHHHHHHHEEEEEEEEETTEEEEEEEE-SSS-B-EEE-S--TTEE-----B-TTEEEEEEEEE-TT----EEEEEEEEEEEETTEEEEEEEE-/-------------TT-EEEEEE----TTTT-SB-HHHHHHHHHHTT--EE--EEESS--TTTTTB---TTHHHHHHHHHHHHTT-EE--EEEEE-----EEEEES-S-SGGG--SSHHHHHHHHHHTT---B--TT-TTTSSS-----HHHHHHHHTT---B-SEETTB--HHHHHHHHHT---EE----S-HHHHS-GGGT-----EEEESSSSHHHHHHHHHTT-EEEEETTEEE--HHHHHHHHHHHEEEEEEEE-SSEEEEEEEE-SSS-B-EEE-S--TTEE-----B-TT-EEEEEEEE-TT----EEEEEEEEEEEETTEEEEEEEE-

Nearest PDB structures (foldseek):
  3e38-assembly1_B  TM=1.002E+00  e=1.834E-67  Phocaeicola vulgatus ATCC 8482
  4zmh-assembly1_B  TM=6.009E-01  e=3.030E-02  Saccharophagus degradans 2-40
  6jo8-assembly2_D  TM=5.111E-01  e=6.818E-02  Chikungunya virus
  7wg3-assembly1_L  TM=5.488E-01  e=2.050E-01  Bos taurus
  7wg3-assembly1_J  TM=5.487E-01  e=4.888E-01  Bos taurus

CATH classification: 3.20.20.140 (+1 more: 2.60.40.3090)

Solvent-accessible surface area: 28016 Å² total

Sequence (669 aa):
AQRRNEIQVPDLDGYTTLKCDFHHSVFSSDGLVWPTVRVDEAYRDGLDAISLTEHIEYRPHKQDVVVSDHNRSFDLCREQAEKLGILLIKGSEITRAAPGHFNAIFLSDSNPLEQKDYKDAFREAKKQGAFFWNHPGWDSQQPDTTKWWPEHTALYQEGCHGIEVANGHLYPEAIQWCLDKNLTIGTSDIHQPIQTDYDFEKGEHRTTFVFAKERSLQGIREALDNRRTAAYFHELLIGREDLLRRPFFEKCVKIEEVSRNEQGVTLSITNVTDLVLKLKKKTAHDTLLVYFRDTLKPHTRYTVRIIGFKQGIKGGDVNFEVTNFIIVAPDKGLKYTISLGAQRRNEIQVPDLDGYTTLKCDFHHSVFSDGLVWPTVRVDEAYRDGLDAISLTEHIEYRPHKQDVVSDHNRSFDLCREQAEKLGILLIKGSEITRAAPGHFNAIFLSDSNPLEQKDYKDAFREAKKQGAFFWNHPGWDSQQPDTTKWWPEHTALYQEGCHGIEVANGHLYPEAIQWCLDKNLTIGTSDIHQPIQTDYDFEKGEHRTTFVFAKERSLQGIREALDNRRTAAYFHELLIGREDLLRPFFEKCVKIEEVSRNEQGVTLSITNVTDLVLKLKKTAHDTLLVYFRDTLKPHTRYTVRIGFKQGIKGGDVNFEVTNFIVAPDKGLKYTISL

B-factor: mean 33.9, std 7.63, range [8.25, 73.87]

Foldseek 3Di:
DAAADAFFADAFPLWDWAAEAEAEDLQFQFDHQLLLVLRVCRRDNHAEYEHAHAQPGNVNCVPNVDHPCPSLVVHVVSNVVRNHHYWYWYWDADQVVGIDIWTNAPDQRQLPDPDNVSSLVNSVVRVTDEAEPLPPCVRVVPDSDDDPVNVVCLVVVSAAYAQEEAQDHAPRLVVCVVSVHADKHHNHRYNPCVRFPVVVVGDGKKTFTFNDSHPVRRVVRRRNRVIWIDHGLATEGAQVNLVSSVVRQWDKDFPDADQFWTKIKIFGAGQHKWKKAFDDFDPQWDFDGIIHHHGDIDITTITGHDRDDWTWRKIFRQRYHNHVNGGHIDTDTD/DDAAADAFFADAFPLWDKFAEAEAEDLQFQFDHQLQLVLRVCLRDNGAEYEHAHEQPGRVCCVPDPDHQCPSLVVNVVSCVVSNHAYWYKYWDADQVVGIDIWTNAPDQRQLDDDDNVSNLVNSVVRVTDEAEPLPPCVRPVPDRDDDVVNVVCLVVVSAAYAQEEAQDHAVRLVVCVVSVHADKHHNHRYNPVVRFVCVVVGDGKKIFTFSDSHPVRRVVSRNNRRIWIDHGLATEEALVNLVSSVVRQKDWDFPDADQFWTKIKIFGQGQHKWKKAFDDFDPQWDFDRIIHHHGDIDITTITG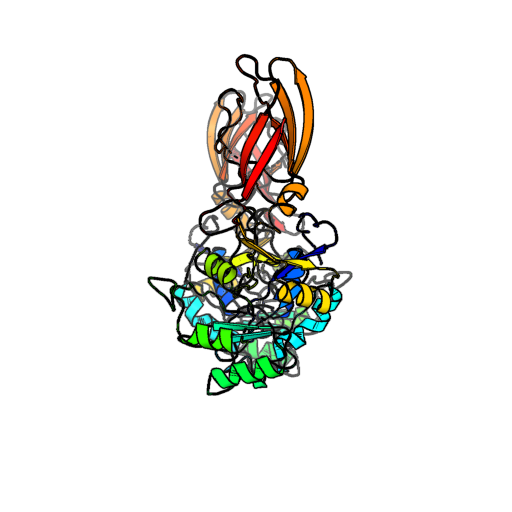HDGDPWTWRKIFRQRHHNHVNGGHIDTDTD

InterPro domains:
  IPR003141 Polymerase/histidinol phosphatase, N-terminal [SM00481] (41-118)
  IPR016195 Polymerase/histidinol phosphatase-like [SSF89550] (38-259)
  IPR032165 Ig-like domain [PF16392] (280-361)
  IPR052018 PHP domain-containing protein [PTHR42924] (31-261)